Protein AF-A0A357WXZ3-F1 (afdb_monomer_lite)

Structure (mmCIF, N/CA/C/O backbone):
data_AF-A0A357WXZ3-F1
#
_entry.id   AF-A0A357WXZ3-F1
#
loop_
_atom_site.group_PDB
_atom_site.id
_atom_site.type_symbol
_atom_site.label_atom_id
_atom_site.label_alt_id
_atom_site.label_comp_id
_atom_site.label_asym_id
_atom_site.label_entity_id
_atom_site.label_seq_id
_atom_site.pdbx_PDB_ins_code
_atom_site.Cartn_x
_atom_site.Cartn_y
_atom_site.Cartn_z
_atom_site.occupancy
_atom_site.B_iso_or_equiv
_atom_site.auth_seq_id
_atom_site.auth_comp_id
_atom_site.auth_asym_id
_atom_site.auth_atom_id
_atom_site.pdbx_PDB_model_num
ATOM 1 N N . MET A 1 1 ? 1.807 47.880 22.159 1.00 29.92 1 MET A N 1
ATOM 2 C CA . MET A 1 1 ? 3.071 48.639 22.245 1.00 29.92 1 MET A CA 1
ATOM 3 C C . MET A 1 1 ? 4.130 47.721 22.814 1.00 29.92 1 MET A C 1
ATOM 5 O O . MET A 1 1 ? 3.828 46.971 23.731 1.00 29.92 1 MET A O 1
ATOM 9 N N . ALA A 1 2 ? 5.291 47.730 22.170 1.00 30.66 2 ALA A N 1
ATOM 10 C CA . ALA A 1 2 ? 6.435 46.867 22.409 1.00 30.66 2 ALA A CA 1
ATOM 11 C C . ALA A 1 2 ? 7.022 46.999 23.819 1.00 30.66 2 ALA A C 1
ATOM 13 O O . ALA A 1 2 ? 7.012 48.089 24.384 1.00 30.66 2 ALA A O 1
ATOM 14 N N . THR A 1 3 ? 7.663 45.928 24.279 1.00 26.66 3 THR A N 1
ATOM 15 C CA . THR A 1 3 ? 8.977 46.036 24.920 1.00 26.66 3 THR A CA 1
ATOM 16 C C . THR A 1 3 ? 9.842 44.868 24.462 1.00 26.66 3 THR A C 1
ATOM 18 O O . THR A 1 3 ? 9.802 43.771 25.013 1.00 26.66 3 THR A O 1
ATOM 21 N N . ASP A 1 4 ? 10.616 45.148 23.413 1.00 27.17 4 ASP A N 1
ATOM 22 C CA . ASP A 1 4 ? 11.853 44.461 23.070 1.00 27.17 4 ASP A CA 1
ATOM 23 C C . ASP A 1 4 ? 12.721 44.283 24.320 1.00 27.17 4 ASP A C 1
ATOM 25 O O . ASP A 1 4 ? 13.040 45.251 25.015 1.00 27.17 4 ASP A O 1
ATOM 29 N N . HIS A 1 5 ? 13.168 43.059 24.586 1.00 26.38 5 HIS A N 1
ATOM 30 C CA . HIS A 1 5 ? 14.386 42.826 25.361 1.00 26.38 5 HIS A CA 1
ATOM 31 C C . HIS A 1 5 ? 15.476 42.373 24.404 1.00 26.38 5 HIS A C 1
ATOM 33 O O . HIS A 1 5 ? 15.859 41.213 24.301 1.00 26.38 5 HIS A O 1
ATOM 39 N N . ASN A 1 6 ? 15.932 43.383 23.671 1.00 24.44 6 ASN A N 1
ATOM 40 C CA . ASN A 1 6 ? 17.139 43.409 22.879 1.00 24.44 6 ASN A CA 1
ATOM 41 C C . ASN A 1 6 ? 18.335 43.345 23.847 1.00 24.44 6 ASN A C 1
ATOM 43 O O . ASN A 1 6 ? 18.687 44.346 24.473 1.00 24.44 6 ASN A O 1
ATOM 47 N N . ILE A 1 7 ? 18.943 42.169 24.017 1.00 28.19 7 ILE A N 1
ATOM 48 C CA . ILE A 1 7 ? 20.257 42.069 24.660 1.00 28.19 7 ILE A CA 1
ATOM 49 C C . ILE A 1 7 ? 21.298 42.339 23.576 1.00 28.19 7 ILE A C 1
ATOM 51 O O . ILE A 1 7 ? 21.753 41.443 22.870 1.00 28.19 7 ILE A O 1
ATOM 55 N N . LYS A 1 8 ? 21.664 43.619 23.460 1.00 25.38 8 LYS A N 1
ATOM 56 C CA . LYS A 1 8 ? 22.905 44.065 22.826 1.00 25.38 8 LYS A CA 1
ATOM 57 C C . LYS A 1 8 ? 24.091 43.408 23.536 1.00 25.38 8 LYS A C 1
ATOM 59 O O . LYS A 1 8 ? 24.424 43.789 24.656 1.00 25.38 8 LYS A O 1
ATOM 64 N N . LEU A 1 9 ? 24.774 42.495 22.857 1.00 26.39 9 LEU A N 1
ATOM 65 C CA . LEU A 1 9 ? 26.186 42.216 23.107 1.00 26.39 9 LEU A CA 1
ATOM 66 C C . LEU A 1 9 ? 26.992 43.028 22.091 1.00 26.39 9 LEU A C 1
ATOM 68 O O . LEU A 1 9 ? 26.986 42.751 20.896 1.00 26.39 9 LEU A O 1
ATOM 72 N N . HIS A 1 10 ? 27.617 44.099 22.576 1.00 26.47 10 HIS A N 1
ATOM 73 C CA . HIS A 1 10 ? 28.513 44.937 21.790 1.00 26.47 10 HIS A CA 1
ATOM 74 C C . HIS A 1 10 ? 29.856 44.218 21.559 1.00 26.47 10 HIS A C 1
ATOM 76 O O . HIS A 1 10 ? 30.588 43.938 22.503 1.00 26.47 10 HIS A O 1
ATOM 82 N N . SER A 1 11 ? 30.148 43.983 20.276 1.00 29.56 11 SER A N 1
ATOM 83 C CA . SER A 1 11 ? 31.450 44.103 19.597 1.00 29.56 11 SER A CA 1
ATOM 84 C C . SER A 1 11 ? 32.670 43.358 20.162 1.00 29.56 11 SER A C 1
ATOM 86 O O . SER A 1 11 ? 33.538 43.944 20.805 1.00 29.56 11 SER A O 1
ATOM 88 N N . ALA A 1 12 ? 32.813 42.104 19.754 1.00 29.00 12 ALA A N 1
ATOM 89 C CA . ALA A 1 12 ? 33.758 41.729 18.698 1.00 29.00 12 ALA A CA 1
ATOM 90 C C . ALA A 1 12 ? 33.045 40.644 17.877 1.00 29.00 12 ALA A C 1
ATOM 92 O O . ALA A 1 12 ? 32.334 39.848 18.484 1.00 29.00 12 ALA A O 1
ATOM 93 N N . ASP A 1 13 ? 33.142 40.652 16.546 1.00 41.59 13 ASP A N 1
ATOM 94 C CA . ASP A 1 13 ? 32.438 39.709 15.660 1.00 41.59 13 ASP A CA 1
ATOM 95 C C . ASP A 1 13 ? 32.879 38.258 15.917 1.00 41.59 13 ASP A C 1
ATOM 97 O O . ASP A 1 13 ? 33.702 37.680 15.211 1.00 41.59 13 ASP A O 1
ATOM 101 N N . ILE A 1 14 ? 32.333 37.659 16.970 1.00 48.31 14 ILE A N 1
ATOM 102 C CA . ILE A 1 14 ? 32.424 36.237 17.247 1.00 48.31 14 ILE A CA 1
ATOM 103 C C . ILE A 1 14 ? 31.300 35.624 16.431 1.00 48.31 14 ILE A C 1
ATOM 105 O O . ILE A 1 14 ? 30.126 35.753 16.779 1.00 48.31 14 ILE A O 1
ATOM 109 N N . SER A 1 15 ? 31.654 34.968 15.328 1.00 57.59 15 SER A N 1
ATOM 110 C CA . SER A 1 15 ? 30.699 34.149 14.585 1.00 57.59 15 SER A CA 1
ATOM 111 C C . SER A 1 15 ? 29.955 33.233 15.563 1.00 57.59 15 SER A C 1
ATOM 113 O O . SER A 1 15 ? 30.591 32.561 16.379 1.00 57.59 15 SER A O 1
ATOM 115 N N . THR A 1 16 ? 28.625 33.154 15.468 1.00 62.19 16 THR A N 1
ATOM 116 C CA . THR A 1 16 ? 27.791 32.234 16.264 1.00 62.19 16 THR A CA 1
ATOM 117 C C . THR A 1 16 ? 28.341 30.800 16.230 1.00 62.19 16 THR A C 1
ATOM 119 O O . THR A 1 16 ? 28.278 30.081 17.226 1.00 62.19 16 THR A O 1
ATOM 122 N N . SER A 1 17 ? 28.986 30.404 15.123 1.00 63.06 17 SER A N 1
ATOM 123 C CA . SER A 1 17 ? 29.676 29.113 14.993 1.00 63.06 17 SER A CA 1
ATOM 124 C C . SER A 1 17 ? 30.890 28.952 15.920 1.00 63.06 17 SER A C 1
ATOM 126 O O . SER A 1 17 ? 31.123 27.861 16.439 1.00 63.06 17 SER A O 1
ATOM 128 N N . CYS A 1 18 ? 31.648 30.022 16.165 1.00 65.38 18 CYS A N 1
ATOM 129 C CA . CYS A 1 18 ? 32.809 30.026 17.053 1.00 65.38 18 CYS A CA 1
ATOM 130 C C . CYS A 1 18 ? 32.374 29.850 18.515 1.00 65.38 18 CYS A C 1
ATOM 132 O O . CYS A 1 18 ? 32.944 29.029 19.234 1.00 65.38 18 CYS A O 1
ATOM 134 N N . LEU A 1 19 ? 31.292 30.524 18.924 1.00 71.81 19 LEU A N 1
ATOM 135 C CA . LEU A 1 19 ? 30.709 30.363 20.258 1.00 71.81 19 LEU A CA 1
ATOM 136 C C . LEU A 1 19 ? 30.155 28.944 20.476 1.00 71.81 19 LEU A C 1
ATOM 138 O O . LEU A 1 19 ? 30.478 28.319 21.484 1.00 71.81 19 LEU A O 1
ATOM 142 N N . ILE A 1 20 ? 29.387 28.408 19.519 1.00 78.75 20 ILE A N 1
ATOM 143 C CA . ILE A 1 20 ? 28.861 27.029 19.568 1.00 78.75 20 ILE A CA 1
ATOM 144 C C . ILE A 1 20 ? 29.997 26.019 19.767 1.00 78.75 20 ILE A C 1
ATOM 146 O O . ILE A 1 20 ? 29.919 25.146 20.637 1.00 78.75 20 ILE A O 1
ATOM 150 N N . ASN A 1 21 ? 31.069 26.156 18.983 1.00 76.94 21 ASN A N 1
ATOM 151 C CA . ASN A 1 21 ? 32.224 25.269 19.070 1.00 76.94 21 ASN A CA 1
ATOM 152 C C . ASN A 1 21 ? 32.945 25.409 20.413 1.00 76.94 21 ASN A C 1
ATOM 154 O O . ASN A 1 21 ? 33.238 24.393 21.044 1.00 76.94 21 ASN A O 1
ATOM 158 N N . ALA A 1 22 ? 33.170 26.635 20.888 1.00 80.00 22 ALA A N 1
ATOM 159 C CA . ALA A 1 22 ? 33.841 26.891 22.158 1.00 80.00 22 ALA A CA 1
ATOM 160 C C . ALA A 1 22 ? 33.081 26.275 23.346 1.00 80.00 22 ALA A C 1
ATOM 162 O O . ALA A 1 22 ? 33.666 25.543 24.143 1.00 80.00 22 ALA A O 1
ATOM 163 N N . VAL A 1 23 ? 31.763 26.484 23.439 1.00 82.94 23 VAL A N 1
ATOM 164 C CA . VAL A 1 23 ? 30.936 25.939 24.532 1.00 82.94 23 VAL A CA 1
ATOM 165 C C . VAL A 1 23 ? 30.915 24.407 24.497 1.00 82.94 23 VAL A C 1
ATOM 167 O O . VAL A 1 23 ? 31.075 23.758 25.536 1.00 82.94 23 VAL A O 1
ATOM 170 N N . ARG A 1 24 ? 30.766 23.814 23.305 1.00 89.19 24 ARG A N 1
ATOM 171 C CA . ARG A 1 24 ? 30.747 22.357 23.115 1.00 89.19 24 ARG A CA 1
ATOM 172 C C . ARG A 1 24 ? 32.088 21.713 23.478 1.00 89.19 24 ARG A C 1
ATOM 174 O O . ARG A 1 24 ? 32.107 20.686 24.160 1.00 89.19 24 ARG A O 1
ATOM 181 N N . VAL A 1 25 ? 33.203 22.324 23.071 1.00 85.50 25 VAL A N 1
ATOM 182 C CA . VAL A 1 25 ? 34.562 21.871 23.414 1.00 85.50 25 VAL A CA 1
ATOM 183 C C . VAL A 1 25 ? 34.813 22.007 24.915 1.00 85.50 25 VAL A C 1
ATOM 185 O O . VAL A 1 25 ? 35.215 21.030 25.547 1.00 85.50 25 VAL A O 1
ATOM 188 N N . SER A 1 26 ? 34.502 23.159 25.517 1.00 85.31 26 SER A N 1
ATOM 189 C CA . SER A 1 26 ? 34.642 23.371 26.963 1.00 85.31 26 SER A CA 1
ATOM 190 C C . SER A 1 26 ? 33.842 22.349 27.775 1.00 85.31 26 SER A C 1
ATOM 192 O O . SER A 1 26 ? 34.350 21.817 28.765 1.00 85.31 26 SER A O 1
ATOM 194 N N . PHE A 1 27 ? 32.620 22.014 27.348 1.00 90.25 27 PHE A N 1
ATOM 195 C CA . PHE A 1 27 ? 31.823 20.982 28.009 1.00 90.25 27 PHE A CA 1
ATOM 196 C C . PHE A 1 27 ? 32.425 19.581 27.849 1.00 90.25 27 PHE A C 1
ATOM 198 O O . PHE A 1 27 ? 32.496 18.830 28.823 1.00 90.25 27 PHE A O 1
ATOM 205 N N . GLY A 1 28 ? 32.908 19.231 26.653 1.00 85.38 28 GLY A N 1
ATOM 206 C CA . GLY A 1 28 ? 33.585 17.956 26.399 1.00 85.38 28 GLY A CA 1
ATOM 207 C C . GLY A 1 28 ? 34.847 17.771 27.247 1.00 85.38 28 GLY A C 1
ATOM 208 O O . GLY A 1 28 ? 35.062 16.699 27.824 1.00 85.38 28 GLY A O 1
ATOM 209 N N . THR A 1 29 ? 35.646 18.827 27.398 1.00 86.00 29 THR A N 1
ATOM 210 C CA . THR A 1 29 ? 36.825 18.841 28.275 1.00 86.00 29 THR A CA 1
ATOM 211 C C . THR A 1 29 ? 36.424 18.668 29.739 1.00 86.00 29 THR A C 1
ATOM 213 O O . THR A 1 29 ? 36.983 17.822 30.437 1.00 86.00 29 THR A O 1
ATOM 216 N N . TRP A 1 30 ? 35.396 19.390 30.196 1.00 88.50 30 TRP A N 1
ATOM 217 C CA . TRP A 1 30 ? 34.882 19.280 31.565 1.00 88.50 30 TRP A CA 1
ATOM 218 C C . TRP A 1 30 ? 34.318 17.886 31.890 1.00 88.50 30 TRP A C 1
ATOM 220 O O . TRP A 1 30 ? 34.528 17.359 32.986 1.00 88.50 30 TRP A O 1
ATOM 230 N N . LEU A 1 31 ? 33.638 17.248 30.932 1.00 87.00 31 LEU A N 1
ATOM 231 C CA . LEU A 1 31 ? 33.144 15.875 31.065 1.00 87.00 31 LEU A CA 1
ATOM 232 C C . LEU A 1 31 ? 34.281 14.856 31.143 1.00 87.00 31 LEU A C 1
ATOM 234 O O . LEU A 1 31 ? 34.211 13.928 31.948 1.00 87.00 31 LEU A O 1
ATOM 238 N N . SER A 1 32 ? 35.330 15.043 30.342 1.00 82.12 32 SER A N 1
ATOM 239 C CA . SER A 1 32 ? 36.476 14.128 30.278 1.00 82.12 32 SER A CA 1
ATOM 240 C C . SER A 1 32 ? 37.279 14.072 31.582 1.00 82.12 32 SER A C 1
ATOM 242 O O . SER A 1 32 ? 37.958 13.082 31.828 1.00 82.12 32 SER A O 1
ATOM 244 N N . GLY A 1 33 ? 37.159 15.084 32.450 1.00 74.44 33 GLY A N 1
ATOM 245 C CA . GLY A 1 33 ? 37.711 15.047 33.808 1.00 74.44 33 GLY A CA 1
ATOM 246 C C . GLY A 1 33 ? 36.961 14.121 34.777 1.00 74.44 33 GLY A C 1
ATOM 247 O O . GLY A 1 33 ? 37.488 13.805 35.836 1.00 74.44 33 GLY A O 1
ATOM 248 N N . ASN A 1 34 ? 35.744 13.678 34.434 1.00 65.81 34 ASN A N 1
ATOM 249 C CA . ASN A 1 34 ? 34.858 12.919 35.329 1.00 65.81 34 ASN A CA 1
ATOM 250 C C . ASN A 1 34 ? 34.310 11.613 34.723 1.00 65.81 34 ASN A C 1
ATOM 252 O O . ASN A 1 34 ? 33.681 10.829 35.435 1.00 65.81 34 ASN A O 1
ATOM 256 N N . LYS A 1 35 ? 34.472 11.393 33.413 1.00 78.12 35 LYS A N 1
ATOM 257 C CA . LYS A 1 35 ? 33.862 10.287 32.660 1.00 78.12 35 LYS A CA 1
ATOM 258 C C . LYS A 1 35 ? 34.817 9.723 31.613 1.00 78.12 35 LYS A C 1
ATOM 260 O O . LYS A 1 35 ? 35.736 10.399 31.158 1.00 78.12 35 LYS A O 1
ATOM 265 N N . SER A 1 36 ? 34.574 8.479 31.200 1.00 78.44 36 SER A N 1
ATOM 266 C CA . SER A 1 36 ? 35.329 7.852 30.112 1.00 78.44 36 SER A CA 1
ATOM 267 C C . SER A 1 36 ? 35.128 8.602 28.787 1.00 78.44 36 SER A C 1
ATOM 269 O O . SER A 1 36 ? 34.068 9.181 28.542 1.00 78.44 36 SER A O 1
ATOM 271 N N . LYS A 1 37 ? 36.117 8.538 27.882 1.00 72.06 37 LYS A N 1
ATOM 272 C CA . LYS A 1 37 ? 36.022 9.145 26.537 1.00 72.06 37 LYS A CA 1
ATOM 273 C C . LYS A 1 37 ? 34.763 8.700 25.779 1.00 72.06 37 LYS A C 1
ATOM 275 O O . LYS A 1 37 ? 34.156 9.500 25.070 1.00 72.06 37 LYS A O 1
ATOM 280 N N . HIS A 1 38 ? 34.357 7.441 25.956 1.00 71.56 38 HIS A N 1
ATOM 281 C CA . HIS A 1 38 ? 33.156 6.900 25.328 1.00 71.56 38 HIS A CA 1
ATOM 282 C C . HIS A 1 38 ? 31.876 7.537 25.888 1.00 71.56 38 HIS A C 1
ATOM 284 O O . HIS A 1 38 ? 31.010 7.947 25.115 1.00 71.56 38 HIS A O 1
ATOM 290 N N . GLU A 1 39 ? 31.770 7.685 27.210 1.00 72.94 39 GLU A N 1
ATOM 291 C CA . GLU A 1 39 ? 30.629 8.356 27.839 1.00 72.94 39 GLU A CA 1
ATOM 292 C C . GLU A 1 39 ? 30.548 9.839 27.473 1.00 72.94 39 GLU A C 1
ATOM 294 O O . GLU A 1 39 ? 29.452 10.339 27.224 1.00 72.94 39 GLU A O 1
ATOM 299 N N . THR A 1 40 ? 31.686 10.534 27.393 1.00 80.88 40 THR A N 1
ATOM 300 C CA . THR A 1 40 ? 31.736 11.934 26.952 1.00 80.88 40 THR A CA 1
ATOM 301 C C . THR A 1 40 ? 31.163 12.088 25.544 1.00 80.88 40 THR A C 1
ATOM 303 O O . THR A 1 40 ? 30.301 12.938 25.324 1.00 80.88 40 THR A O 1
ATOM 306 N N . ALA A 1 41 ? 31.568 11.230 24.601 1.00 80.75 41 ALA A N 1
ATOM 307 C CA . ALA A 1 41 ? 31.062 11.266 23.229 1.00 80.75 41 ALA A CA 1
ATOM 308 C C . ALA A 1 41 ? 29.548 10.993 23.148 1.00 80.75 41 ALA A C 1
ATOM 310 O O . ALA A 1 41 ? 28.838 11.673 22.405 1.00 80.75 41 ALA A O 1
ATOM 311 N N . LEU A 1 42 ? 29.039 10.045 23.945 1.00 84.00 42 LEU A N 1
ATOM 312 C CA . LEU A 1 42 ? 27.605 9.740 24.004 1.00 84.00 42 LEU A CA 1
ATOM 313 C C . LEU A 1 42 ? 26.781 10.914 24.550 1.00 84.00 42 LEU A C 1
ATOM 315 O O . LEU A 1 42 ? 25.710 11.203 24.021 1.00 84.00 42 LEU A O 1
ATOM 319 N N . ILE A 1 43 ? 27.276 11.605 25.581 1.00 86.75 43 ILE A N 1
ATOM 320 C CA . ILE A 1 43 ? 26.592 12.762 26.177 1.00 86.75 43 ILE A CA 1
ATOM 321 C C . ILE A 1 43 ? 26.582 13.951 25.207 1.00 86.75 43 ILE A C 1
ATOM 323 O O . ILE A 1 43 ? 25.547 14.598 25.057 1.00 86.75 43 ILE A O 1
ATOM 327 N N . LEU A 1 44 ? 27.696 14.217 24.513 1.00 87.38 44 LEU A N 1
ATOM 328 C CA . LEU A 1 44 ? 27.769 15.275 23.499 1.00 87.38 44 LEU A CA 1
ATOM 329 C C . LEU A 1 44 ? 26.792 15.011 22.345 1.00 87.38 44 LEU A C 1
ATOM 331 O O . LEU A 1 44 ? 25.979 15.872 22.028 1.00 87.38 44 LEU A O 1
ATOM 335 N N . SER A 1 45 ? 26.794 13.793 21.794 1.00 86.12 45 SER A N 1
ATOM 336 C CA . SER A 1 45 ? 25.891 13.402 20.701 1.00 86.12 45 SER A CA 1
ATOM 337 C C . SER A 1 45 ? 24.409 13.441 21.102 1.00 86.12 45 SER A C 1
ATOM 339 O O . SER A 1 45 ? 23.554 13.829 20.303 1.00 86.12 45 SER A O 1
ATOM 341 N N . SER A 1 46 ? 24.095 13.081 22.350 1.00 88.50 46 SER A N 1
ATOM 342 C CA . SER A 1 46 ? 22.746 13.174 22.921 1.00 88.50 46 SER A CA 1
ATOM 343 C C . SER A 1 46 ? 22.239 14.621 22.954 1.00 88.50 46 SER A C 1
ATOM 345 O O . SER A 1 46 ? 21.105 14.888 22.553 1.00 88.50 46 SER A O 1
ATOM 347 N N . LEU A 1 47 ? 23.090 15.569 23.363 1.00 90.75 47 LEU A N 1
ATOM 348 C CA . LEU A 1 47 ? 22.757 16.997 23.388 1.00 90.75 47 LEU A CA 1
ATOM 349 C C . LEU A 1 47 ? 22.713 17.619 21.987 1.00 90.75 47 LEU A C 1
ATOM 351 O O . LEU A 1 47 ? 21.810 18.412 21.733 1.00 90.75 47 LEU A O 1
ATOM 355 N N . ASP A 1 48 ? 23.607 17.219 21.075 1.00 90.44 48 ASP A N 1
ATOM 356 C CA . ASP A 1 48 ? 23.568 17.618 19.657 1.00 90.44 48 ASP A CA 1
ATOM 357 C C . ASP A 1 48 ? 22.211 17.233 19.038 1.00 90.44 48 ASP A C 1
ATOM 359 O O . ASP A 1 48 ? 21.489 18.078 18.505 1.00 90.44 48 ASP A O 1
ATOM 363 N N . SER A 1 49 ? 21.815 15.968 19.219 1.00 85.44 49 SER A N 1
ATOM 364 C CA . SER A 1 49 ? 20.548 15.433 18.707 1.00 85.44 49 SER A CA 1
ATOM 365 C C . SER A 1 49 ? 19.337 16.144 19.318 1.00 85.44 49 SER A C 1
ATOM 367 O O . SER A 1 49 ? 18.373 16.456 18.621 1.00 85.44 49 SER A O 1
ATOM 369 N N . ALA A 1 50 ? 19.370 16.416 20.625 1.00 86.94 50 ALA A N 1
ATOM 370 C CA . ALA A 1 50 ? 18.292 17.129 21.303 1.00 86.94 50 ALA A CA 1
ATOM 371 C C . ALA A 1 50 ? 18.164 18.578 20.814 1.00 86.94 50 ALA A C 1
ATOM 373 O O . ALA A 1 50 ? 17.048 19.031 20.559 1.00 86.94 50 ALA A O 1
ATOM 374 N N . SER A 1 51 ? 19.292 19.276 20.640 1.00 89.94 51 SER A N 1
ATOM 375 C CA . SER A 1 51 ? 19.342 20.646 20.122 1.00 89.94 51 SER A CA 1
ATOM 376 C C . SER A 1 51 ? 18.713 20.729 18.728 1.00 89.94 51 SER A C 1
ATOM 378 O O . SER A 1 51 ? 17.789 21.513 18.506 1.00 89.94 51 SER A O 1
ATOM 380 N N . GLU A 1 52 ? 19.119 19.842 17.815 1.00 88.25 52 GLU A N 1
ATOM 381 C CA . GLU A 1 52 ? 18.603 19.800 16.442 1.00 88.25 52 GLU A CA 1
ATOM 382 C C . GLU A 1 52 ? 17.096 19.499 16.396 1.00 88.25 52 GLU A C 1
ATOM 384 O O . GLU A 1 52 ? 16.331 20.190 15.716 1.00 88.25 52 GLU A O 1
ATOM 389 N N . GLN A 1 53 ? 16.634 18.499 17.156 1.00 83.56 53 GLN A N 1
ATOM 390 C CA . GLN A 1 53 ? 15.216 18.127 17.174 1.00 83.56 53 GLN A CA 1
ATOM 391 C C . GLN A 1 53 ? 14.331 19.223 17.773 1.00 83.56 53 GLN A C 1
ATOM 393 O O . GLN A 1 53 ? 13.208 19.429 17.303 1.00 83.56 53 GLN A O 1
ATOM 398 N N . MET A 1 54 ? 14.809 19.933 18.797 1.00 85.12 54 MET A N 1
ATOM 399 C CA . MET A 1 54 ? 14.065 21.036 19.403 1.00 85.12 54 MET A CA 1
ATOM 400 C C . MET A 1 54 ? 14.016 22.268 18.497 1.00 85.12 54 MET A C 1
ATOM 402 O O . MET A 1 54 ? 12.949 22.876 18.394 1.00 85.12 54 MET A O 1
ATOM 406 N N . LEU A 1 55 ? 15.111 22.593 17.800 1.00 84.56 55 LEU A N 1
ATOM 407 C CA . LEU A 1 55 ? 15.166 23.681 16.816 1.00 84.56 55 LEU A CA 1
ATOM 408 C C . LEU A 1 55 ? 14.241 23.415 15.626 1.00 84.56 55 LEU A C 1
ATOM 410 O O . LEU A 1 55 ? 13.384 24.237 15.302 1.00 84.56 55 LEU A O 1
ATOM 414 N N . LYS A 1 56 ? 14.328 22.219 15.026 1.00 83.06 56 LYS A N 1
ATOM 415 C CA . LYS A 1 56 ? 13.483 21.813 13.887 1.00 83.06 56 LYS A CA 1
ATOM 416 C C . LYS A 1 56 ? 11.989 21.942 14.189 1.00 83.06 56 LYS A C 1
ATOM 418 O O . LYS A 1 56 ? 11.185 22.209 13.299 1.00 83.06 56 LYS A O 1
ATOM 423 N N . ARG A 1 57 ? 11.612 21.735 15.451 1.00 79.56 57 ARG A N 1
ATOM 424 C CA . ARG A 1 57 ? 10.222 21.749 15.924 1.00 79.56 57 ARG A CA 1
ATOM 425 C C . ARG A 1 57 ? 9.831 23.065 16.596 1.00 79.56 57 ARG A C 1
ATOM 427 O O . ARG A 1 57 ? 8.739 23.135 17.154 1.00 79.56 57 ARG A O 1
ATOM 434 N N . LYS A 1 58 ? 10.698 24.085 16.547 1.00 83.31 58 LYS A N 1
ATOM 435 C CA . LYS A 1 58 ? 10.478 25.415 17.140 1.00 83.31 58 LYS A CA 1
ATOM 436 C C . LYS A 1 58 ? 10.126 25.355 18.635 1.00 83.31 58 LYS A C 1
ATOM 438 O O . LYS A 1 58 ? 9.298 26.113 19.134 1.00 83.31 58 LYS A O 1
ATOM 443 N N . ILE A 1 59 ? 10.718 24.399 19.355 1.00 80.88 59 ILE A N 1
ATOM 444 C CA . ILE A 1 59 ? 10.593 24.279 20.817 1.00 80.88 59 ILE A CA 1
ATOM 445 C C . ILE A 1 59 ? 11.558 25.258 21.493 1.00 80.88 59 ILE A C 1
ATOM 447 O O . ILE A 1 59 ? 11.220 25.844 22.524 1.00 80.88 59 ILE A O 1
ATOM 451 N N . ILE A 1 60 ? 12.729 25.452 20.893 1.00 84.06 60 ILE A N 1
ATOM 452 C CA . ILE A 1 60 ? 13.748 26.434 21.270 1.00 84.06 60 ILE A CA 1
ATOM 453 C C . ILE A 1 60 ? 14.118 27.255 20.035 1.00 84.06 60 ILE A C 1
ATOM 455 O O . ILE A 1 60 ? 13.929 26.781 18.914 1.00 84.06 60 ILE A O 1
ATOM 459 N N . ASP A 1 61 ? 14.656 28.451 20.259 1.00 81.06 61 ASP A N 1
ATOM 460 C CA . ASP A 1 61 ? 14.955 29.417 19.194 1.00 81.06 61 ASP A CA 1
ATOM 461 C C . ASP A 1 61 ? 16.459 29.524 18.879 1.00 81.06 61 ASP A C 1
ATOM 463 O O . ASP A 1 61 ? 16.839 30.133 17.884 1.00 81.06 61 ASP A O 1
ATOM 467 N N . CYS A 1 62 ? 17.317 28.907 19.697 1.00 82.25 62 CYS A N 1
ATOM 468 C CA . CYS A 1 62 ? 18.769 28.857 19.514 1.00 82.25 62 CYS A CA 1
ATOM 469 C C . CYS A 1 62 ? 19.332 27.486 19.910 1.00 82.25 62 CYS A C 1
ATOM 471 O O . CYS A 1 62 ? 18.662 26.701 20.593 1.00 82.25 62 CYS A O 1
ATOM 473 N N . SER A 1 63 ? 20.550 27.169 19.462 1.00 88.62 63 SER A N 1
ATOM 474 C CA . SER A 1 63 ? 21.199 25.907 19.820 1.00 88.62 63 SER A CA 1
ATOM 475 C C . SER A 1 63 ? 21.467 25.835 21.321 1.00 88.62 63 SER A C 1
ATOM 477 O O . SER A 1 63 ? 21.858 26.819 21.947 1.00 88.62 63 SER A O 1
ATOM 479 N N . LEU A 1 64 ? 21.360 24.639 21.908 1.00 89.88 64 LEU A N 1
ATOM 480 C CA . LEU A 1 64 ? 21.736 24.414 23.309 1.00 89.88 64 LEU A CA 1
ATOM 481 C C . LEU A 1 64 ? 23.190 24.828 23.600 1.00 89.88 64 LEU A C 1
ATOM 483 O O . LEU A 1 64 ? 23.494 25.228 24.722 1.00 89.88 64 LEU A O 1
ATOM 487 N N . TRP A 1 65 ? 24.068 24.768 22.594 1.00 92.06 65 TRP A N 1
ATOM 488 C CA . TRP A 1 65 ? 25.473 25.174 22.694 1.00 92.06 65 TRP A CA 1
ATOM 489 C C . TRP A 1 65 ? 25.690 26.688 22.677 1.00 92.06 65 TRP A C 1
ATOM 491 O O . TRP A 1 65 ? 26.785 27.139 22.976 1.00 92.06 65 TRP A O 1
ATOM 501 N N . GLU A 1 66 ? 24.671 27.484 22.367 1.00 86.25 66 GLU A N 1
ATOM 502 C CA . GLU A 1 66 ? 24.736 28.946 22.493 1.00 86.25 66 GLU A CA 1
ATOM 503 C C . GLU A 1 66 ? 24.415 29.400 23.927 1.00 86.25 66 GLU A C 1
ATOM 505 O O . GLU A 1 66 ? 24.648 30.551 24.299 1.00 86.25 66 GLU A O 1
ATOM 510 N N . ILE A 1 67 ? 23.900 28.495 24.768 1.00 84.69 67 ILE A N 1
ATOM 511 C CA . ILE A 1 67 ? 23.442 28.816 26.117 1.00 84.69 67 ILE A CA 1
ATOM 512 C C . ILE A 1 67 ? 24.591 28.661 27.113 1.00 84.69 67 ILE A C 1
ATOM 514 O O . ILE A 1 67 ? 24.941 27.560 27.534 1.00 84.69 67 ILE A O 1
ATOM 518 N N . THR A 1 68 ? 25.134 29.790 27.560 1.00 85.44 68 THR A N 1
ATOM 519 C CA . THR A 1 68 ? 26.174 29.847 28.603 1.00 85.44 68 THR A CA 1
ATOM 520 C C . THR A 1 68 ? 25.615 30.179 29.989 1.00 85.44 68 THR A C 1
ATOM 522 O O . THR A 1 68 ? 26.256 29.908 31.005 1.00 85.44 68 THR A O 1
ATOM 525 N N . ASN A 1 69 ? 24.397 30.730 30.059 1.00 83.75 69 ASN A N 1
ATOM 526 C CA . ASN A 1 69 ? 23.745 31.091 31.314 1.00 83.75 69 ASN A CA 1
ATOM 527 C C . ASN A 1 69 ? 22.887 29.923 31.855 1.00 83.75 69 ASN A C 1
ATOM 529 O O . ASN A 1 69 ? 21.911 29.528 31.210 1.00 83.75 69 ASN A O 1
ATOM 533 N N . PRO A 1 70 ? 23.174 29.389 33.060 1.00 87.25 70 PRO A N 1
ATOM 534 C CA . PRO A 1 70 ? 22.416 28.278 33.634 1.00 87.25 70 PRO A CA 1
ATOM 535 C C . PRO A 1 70 ? 20.936 28.592 33.900 1.00 87.25 70 PRO A C 1
ATOM 537 O O . PRO A 1 70 ? 20.128 27.666 33.865 1.00 87.25 70 PRO A O 1
ATOM 540 N N . ALA A 1 71 ? 20.555 29.850 34.156 1.00 84.56 71 ALA A N 1
ATOM 541 C CA . ALA A 1 71 ? 19.148 30.221 34.345 1.00 84.56 71 ALA A CA 1
ATOM 542 C C . ALA A 1 71 ? 18.347 30.057 33.042 1.00 84.56 71 ALA A C 1
ATOM 544 O O . ALA A 1 71 ? 17.295 29.422 33.042 1.00 84.56 71 ALA A O 1
ATOM 545 N N . VAL A 1 72 ? 18.917 30.511 31.922 1.00 86.19 72 VAL A N 1
ATOM 546 C CA . VAL A 1 72 ? 18.338 30.361 30.577 1.00 86.19 72 VAL A CA 1
ATOM 547 C C . VAL A 1 72 ? 18.217 28.881 30.201 1.00 86.19 72 VAL A C 1
ATOM 549 O O . VAL A 1 72 ? 17.185 28.436 29.701 1.00 86.19 72 VAL A O 1
ATOM 552 N N . PHE A 1 73 ? 19.234 28.070 30.518 1.00 92.62 73 PHE A N 1
ATOM 553 C CA . PHE A 1 73 ? 19.168 26.631 30.251 1.00 92.62 73 PHE A CA 1
ATOM 554 C C . PHE A 1 73 ? 18.086 25.917 31.080 1.00 92.62 73 PHE A C 1
ATOM 556 O O . PHE A 1 73 ? 17.468 24.973 30.592 1.00 92.62 73 PHE A O 1
ATOM 563 N N . ILE A 1 74 ? 17.825 26.344 32.322 1.00 90.88 74 ILE A N 1
ATOM 564 C CA . ILE A 1 74 ? 16.752 25.769 33.156 1.00 90.88 74 ILE A CA 1
ATOM 565 C C . ILE A 1 74 ? 15.379 25.999 32.519 1.00 90.88 74 ILE A C 1
ATOM 567 O O . ILE A 1 74 ? 14.558 25.080 32.509 1.00 90.88 74 ILE A O 1
ATOM 571 N N . GLU A 1 75 ? 15.132 27.189 31.973 1.00 89.31 75 GLU A N 1
ATOM 572 C CA . GLU A 1 75 ? 13.883 27.494 31.268 1.00 89.31 75 GLU A CA 1
ATOM 573 C C . GLU A 1 75 ? 13.707 26.593 30.045 1.00 89.31 75 GLU A C 1
ATOM 575 O O . GLU A 1 75 ? 12.665 25.949 29.896 1.00 89.31 75 GLU A O 1
ATOM 580 N N . VAL A 1 76 ? 14.760 26.449 29.233 1.00 90.06 76 VAL A N 1
ATOM 581 C CA . VAL A 1 76 ? 14.781 25.539 28.079 1.00 90.06 76 VAL A CA 1
ATOM 582 C C . VAL A 1 76 ? 14.546 24.085 28.499 1.00 90.06 76 VAL A C 1
ATOM 584 O O . VAL A 1 76 ? 13.722 23.386 27.904 1.00 90.06 76 VAL A O 1
ATOM 587 N N . TYR A 1 77 ? 15.209 23.626 29.560 1.00 91.69 77 TYR A N 1
ATOM 588 C CA . TYR A 1 77 ? 15.069 22.265 30.073 1.00 91.69 77 TYR A CA 1
ATOM 589 C C . TYR A 1 77 ? 13.646 21.980 30.579 1.00 91.69 77 TYR A C 1
ATOM 591 O O . TYR A 1 77 ? 13.088 20.921 30.282 1.00 91.69 77 TYR A O 1
ATOM 599 N N . ASN A 1 78 ? 13.026 22.922 31.299 1.00 88.75 78 ASN A N 1
ATOM 600 C CA . ASN A 1 78 ? 11.641 22.797 31.760 1.00 88.75 78 ASN A CA 1
ATOM 601 C C . ASN A 1 78 ? 10.655 22.813 30.583 1.00 88.75 78 ASN A C 1
ATOM 603 O O . ASN A 1 78 ? 9.785 21.946 30.506 1.00 88.75 78 ASN A O 1
ATOM 607 N N . LYS A 1 79 ? 10.844 23.722 29.616 1.00 87.25 79 LYS A N 1
ATOM 608 C CA . LYS A 1 79 ? 10.032 23.789 28.392 1.00 87.25 79 LYS A CA 1
ATOM 609 C C . LYS A 1 79 ? 10.081 22.466 27.625 1.00 87.25 79 LYS A C 1
ATOM 611 O O . LYS A 1 79 ? 9.043 21.959 27.212 1.00 87.25 79 LYS A O 1
ATOM 616 N N . ALA A 1 80 ? 11.261 21.858 27.498 1.00 86.81 80 ALA A N 1
ATOM 617 C CA . ALA A 1 80 ? 11.432 20.544 26.884 1.00 86.81 80 ALA A CA 1
ATOM 618 C C . ALA A 1 80 ? 10.795 19.400 27.696 1.00 86.81 80 ALA A C 1
ATOM 620 O O . ALA A 1 80 ? 10.192 18.497 27.115 1.00 86.81 80 ALA A O 1
ATOM 621 N N . ARG A 1 81 ? 10.902 19.427 29.032 1.00 86.75 81 ARG A N 1
ATOM 622 C CA . ARG A 1 81 ? 10.301 18.423 29.928 1.00 86.75 81 ARG A CA 1
ATOM 623 C C . ARG A 1 81 ? 8.776 18.407 29.824 1.00 86.75 81 ARG A C 1
ATOM 625 O O . ARG A 1 81 ? 8.174 17.330 29.779 1.00 86.75 81 ARG A O 1
ATOM 632 N N . ASP A 1 82 ? 8.169 19.588 29.791 1.00 84.62 82 ASP A N 1
ATOM 633 C CA . ASP A 1 82 ? 6.718 19.764 29.874 1.00 84.62 82 ASP A CA 1
ATOM 634 C C . ASP A 1 82 ? 6.047 19.714 28.481 1.00 84.62 82 ASP A C 1
ATOM 636 O O . ASP A 1 82 ? 4.826 19.581 28.364 1.00 84.62 82 ASP A O 1
ATOM 640 N N . ASN A 1 83 ? 6.843 19.701 27.404 1.00 81.69 83 ASN A N 1
ATOM 641 C CA . ASN A 1 83 ? 6.367 19.548 26.033 1.00 81.69 83 ASN A CA 1
ATOM 642 C C . ASN A 1 83 ? 5.958 18.092 25.717 1.00 81.69 83 ASN A C 1
ATOM 644 O O . ASN A 1 83 ? 6.791 17.202 25.512 1.00 81.69 83 ASN A O 1
ATOM 648 N N . LYS A 1 84 ? 4.642 17.854 25.624 1.00 77.00 84 LYS A N 1
ATOM 649 C CA . LYS A 1 84 ? 4.066 16.535 25.301 1.00 77.00 84 LYS A CA 1
ATOM 650 C C . LYS A 1 84 ? 4.497 16.003 23.926 1.00 77.00 84 LYS A C 1
ATOM 652 O O . LYS A 1 84 ? 4.713 14.801 23.799 1.00 77.00 84 LYS A O 1
ATOM 657 N N . LEU A 1 85 ? 4.661 16.865 22.918 1.00 70.75 85 LEU A N 1
ATOM 658 C CA . LEU A 1 85 ? 5.048 16.452 21.561 1.00 70.75 85 LEU A CA 1
ATOM 659 C C . LEU A 1 85 ? 6.487 15.930 21.520 1.00 70.75 85 LEU A C 1
ATOM 661 O O . LEU A 1 85 ? 6.746 14.881 20.933 1.00 70.75 85 LEU A O 1
ATOM 665 N N . PHE A 1 86 ? 7.415 16.604 22.206 1.00 76.88 86 PHE A N 1
ATOM 666 C CA . PHE A 1 86 ? 8.804 16.153 22.314 1.00 76.88 86 PHE A CA 1
ATOM 667 C C . PHE A 1 86 ? 8.908 14.789 23.008 1.00 76.88 86 PHE A C 1
ATOM 669 O O . PHE A 1 86 ? 9.644 13.916 22.552 1.00 76.88 86 PHE A O 1
ATOM 676 N N . ARG A 1 87 ? 8.094 14.564 24.048 1.00 77.81 87 ARG A N 1
ATOM 677 C CA . ARG A 1 87 ? 8.047 13.299 24.795 1.00 77.81 87 ARG A CA 1
ATOM 678 C C . ARG A 1 87 ? 7.520 12.116 23.975 1.00 77.81 87 ARG A C 1
ATOM 680 O O . ARG A 1 87 ? 8.010 11.001 24.143 1.00 77.81 87 ARG A O 1
ATOM 687 N N . VAL A 1 88 ? 6.498 12.338 23.147 1.00 69.06 88 VAL A N 1
ATOM 688 C CA . VAL A 1 88 ? 5.791 11.265 22.423 1.00 69.06 88 VAL A CA 1
ATOM 689 C C . VAL A 1 88 ? 6.476 10.922 21.102 1.00 69.06 88 VAL A C 1
ATOM 691 O O . VAL A 1 88 ? 6.615 9.747 20.779 1.00 69.06 88 VAL A O 1
ATOM 694 N N . MET A 1 89 ? 6.933 11.928 20.355 1.00 60.56 89 MET A N 1
ATOM 695 C CA . MET A 1 89 ? 7.428 11.732 18.989 1.00 60.56 89 MET A CA 1
ATOM 696 C C . MET A 1 89 ? 8.868 11.215 18.914 1.00 60.56 89 MET A C 1
ATOM 698 O O . MET A 1 89 ? 9.238 10.610 17.915 1.00 60.56 89 MET A O 1
ATOM 702 N N . ASP A 1 90 ? 9.693 11.462 19.934 1.00 73.19 90 ASP A N 1
ATOM 703 C CA . ASP A 1 90 ? 11.060 10.934 20.000 1.00 73.19 90 ASP A CA 1
ATOM 704 C C . ASP A 1 90 ? 11.424 10.558 21.440 1.00 73.19 90 ASP A C 1
ATOM 706 O O . ASP A 1 90 ? 12.179 11.230 22.148 1.00 73.19 90 ASP A O 1
ATOM 710 N N . LYS A 1 91 ? 10.830 9.450 21.893 1.00 80.50 91 LYS A N 1
ATOM 711 C CA . LYS A 1 91 ? 10.971 8.959 23.268 1.00 80.50 91 LYS A CA 1
ATOM 712 C C . LYS A 1 91 ? 12.432 8.699 23.650 1.00 80.50 91 LYS A C 1
ATOM 714 O O . LYS A 1 91 ? 12.803 8.907 24.804 1.00 80.50 91 LYS A O 1
ATOM 719 N N . LYS A 1 92 ? 13.265 8.245 22.706 1.00 83.38 92 LYS A N 1
ATOM 720 C CA . LYS A 1 92 ? 14.679 7.931 22.959 1.00 83.38 92 LYS A CA 1
ATOM 721 C C . LYS A 1 92 ? 15.498 9.212 23.138 1.00 83.38 92 LYS A C 1
ATOM 723 O O . LYS A 1 92 ? 16.233 9.310 24.125 1.00 83.38 92 LYS A O 1
ATOM 728 N N . CYS A 1 93 ? 15.342 10.194 22.246 1.00 82.38 93 CYS A N 1
ATOM 729 C CA . CYS A 1 93 ? 15.985 11.502 22.378 1.00 82.38 93 CYS A CA 1
ATOM 730 C C . CYS A 1 93 ? 15.528 12.219 23.656 1.00 82.38 93 CYS A C 1
ATOM 732 O O . CYS A 1 93 ? 16.366 12.668 24.435 1.00 82.38 93 CYS A O 1
ATOM 734 N N . TYR A 1 94 ? 14.221 12.218 23.949 1.00 86.94 94 TYR A N 1
ATOM 735 C CA . TYR A 1 94 ? 13.663 12.796 25.175 1.00 86.94 94 TYR A CA 1
ATOM 736 C C . TYR A 1 94 ? 14.302 12.214 26.443 1.00 86.94 94 TYR A C 1
ATOM 738 O O . TYR A 1 94 ? 14.778 12.961 27.296 1.00 86.94 94 TYR A O 1
ATOM 746 N N . LEU A 1 95 ? 14.348 10.882 26.580 1.00 86.88 95 LEU A N 1
ATOM 747 C CA . LEU A 1 95 ? 14.917 10.234 27.769 1.00 86.88 95 LEU A CA 1
ATOM 748 C C . LEU A 1 95 ? 16.414 10.531 27.927 1.00 86.88 95 LEU A C 1
ATOM 750 O O . LEU A 1 95 ? 16.879 10.765 29.047 1.00 86.88 95 LEU A O 1
ATOM 754 N N . SER A 1 96 ? 17.148 10.559 26.812 1.00 86.88 96 SER A N 1
ATOM 755 C CA . SER A 1 96 ? 18.587 10.837 26.801 1.00 86.88 96 SER A CA 1
ATOM 756 C C . SER A 1 96 ? 18.857 12.297 27.174 1.00 86.88 96 SER A C 1
ATOM 758 O O . SER A 1 96 ? 19.643 12.556 28.082 1.00 86.88 96 SER A O 1
ATOM 760 N N . PHE A 1 97 ? 18.097 13.243 26.613 1.00 93.31 97 PHE A N 1
ATOM 761 C CA . PHE A 1 97 ? 18.163 14.660 26.967 1.00 93.31 97 PHE A CA 1
ATOM 762 C C . PHE A 1 97 ? 17.771 14.931 28.426 1.00 93.31 97 PHE A C 1
ATOM 764 O O . PHE A 1 97 ? 18.439 15.700 29.113 1.00 93.31 97 PHE A O 1
ATOM 771 N N . MET A 1 98 ? 16.732 14.276 28.959 1.00 93.38 98 MET A N 1
ATOM 772 C CA . MET A 1 98 ? 16.360 14.441 30.369 1.00 93.38 98 MET A CA 1
ATOM 773 C C . MET A 1 98 ? 17.508 14.039 31.303 1.00 93.38 98 MET A C 1
ATOM 775 O O . MET A 1 98 ? 17.719 14.699 32.321 1.00 93.38 98 MET A O 1
ATOM 779 N N . ARG A 1 99 ? 18.268 12.991 30.965 1.00 93.00 99 ARG A N 1
ATOM 780 C CA . ARG A 1 99 ? 19.454 12.566 31.720 1.00 93.00 99 ARG A CA 1
ATOM 781 C C . ARG A 1 99 ? 20.635 13.516 31.505 1.00 93.00 99 ARG A C 1
ATOM 783 O O . ARG A 1 99 ? 21.188 14.020 32.480 1.00 93.00 99 ARG A O 1
ATOM 790 N N . ASP A 1 100 ? 20.992 13.766 30.253 1.00 93.00 100 ASP A N 1
ATOM 791 C CA . ASP A 1 100 ? 22.243 14.419 29.854 1.00 93.00 100 ASP A CA 1
ATOM 792 C C . ASP A 1 100 ? 22.167 15.948 29.978 1.00 93.00 100 ASP A C 1
ATOM 794 O O . ASP A 1 100 ? 23.134 16.593 30.379 1.00 93.00 100 ASP A O 1
ATOM 798 N N . GLY A 1 101 ? 20.981 16.531 29.793 1.00 91.31 101 GLY A N 1
ATOM 799 C CA . GLY A 1 101 ? 20.709 17.946 30.047 1.00 91.31 101 GLY A CA 1
ATOM 800 C C . GLY A 1 101 ? 20.923 18.342 31.511 1.00 91.31 101 GLY A C 1
ATOM 801 O O . GLY A 1 101 ? 21.398 19.440 31.786 1.00 91.31 101 GLY A O 1
ATOM 802 N N . ARG A 1 102 ? 20.692 17.440 32.479 1.00 92.38 102 ARG A N 1
ATOM 803 C CA . ARG A 1 102 ? 21.053 17.706 33.889 1.00 92.38 102 ARG A CA 1
ATOM 804 C C . ARG A 1 102 ? 22.563 17.787 34.095 1.00 92.38 102 ARG A C 1
ATOM 806 O O . ARG A 1 102 ? 23.022 18.557 34.937 1.00 92.38 102 ARG A O 1
ATOM 813 N N . VAL A 1 103 ? 23.327 17.002 33.336 1.00 92.31 103 VAL A N 1
ATOM 814 C CA . VAL A 1 103 ? 24.794 17.023 33.378 1.00 92.31 103 VAL A CA 1
ATOM 815 C C . VAL A 1 103 ? 25.313 18.329 32.779 1.00 92.31 103 VAL A C 1
ATOM 817 O O . VAL A 1 103 ? 26.165 18.975 33.386 1.00 92.31 103 VAL A O 1
ATOM 820 N N . PHE A 1 104 ? 24.739 18.772 31.660 1.00 93.75 104 PHE A N 1
ATOM 821 C CA . PHE A 1 104 ? 25.062 20.069 31.064 1.00 93.75 104 PHE A CA 1
ATOM 822 C C . PHE A 1 104 ? 24.696 21.246 31.979 1.00 93.75 104 PHE A C 1
ATOM 824 O O . PHE A 1 104 ? 25.496 22.156 32.178 1.00 93.75 104 PHE A O 1
ATOM 831 N N . LEU A 1 105 ? 23.550 21.188 32.663 1.00 92.50 105 LEU A N 1
ATOM 832 C CA . LEU A 1 105 ? 23.197 22.194 33.666 1.00 92.50 105 LEU A CA 1
ATOM 833 C C . LEU A 1 105 ? 24.211 22.248 34.824 1.00 92.50 105 LEU A C 1
ATOM 835 O O . LEU A 1 105 ? 24.527 23.330 35.319 1.00 92.50 105 LEU A O 1
ATOM 839 N N . LYS A 1 106 ? 24.739 21.097 35.264 1.00 91.50 106 LYS A N 1
ATOM 840 C CA . LYS A 1 106 ? 25.791 21.041 36.293 1.00 91.50 106 LYS A CA 1
ATOM 841 C C . LYS A 1 106 ? 27.082 21.706 35.809 1.00 91.50 106 LYS A C 1
ATOM 843 O O . LYS A 1 106 ? 27.705 22.427 36.584 1.00 91.50 106 LYS A O 1
ATOM 848 N N . PHE A 1 107 ? 27.438 21.515 34.541 1.00 92.69 107 PHE A N 1
ATOM 849 C CA . PHE A 1 107 ? 28.555 22.214 33.909 1.00 92.69 107 PHE A CA 1
ATOM 850 C C . PHE A 1 107 ? 28.347 23.730 33.907 1.00 92.69 107 PHE A C 1
ATOM 852 O O . PHE A 1 107 ? 29.188 24.443 34.446 1.00 92.69 107 PHE A O 1
ATOM 859 N N . LEU A 1 108 ? 27.209 24.232 33.423 1.00 88.94 108 LEU A N 1
ATOM 860 C CA . LEU A 1 108 ? 26.940 25.677 33.397 1.00 88.94 108 LEU A CA 1
ATOM 861 C C . LEU A 1 108 ? 26.969 26.301 34.803 1.00 88.94 108 LEU A C 1
ATOM 863 O O . LEU A 1 108 ? 27.500 27.393 35.000 1.00 88.94 108 LEU A O 1
ATOM 867 N N . LYS A 1 109 ? 26.470 25.580 35.816 1.00 88.19 109 LYS A N 1
ATOM 868 C CA . LYS A 1 109 ? 26.542 26.007 37.225 1.00 88.19 109 LYS A CA 1
ATOM 869 C C . LYS A 1 109 ? 27.965 26.031 37.793 1.00 88.19 109 LYS A C 1
ATOM 871 O O . LYS A 1 109 ? 28.202 26.760 38.751 1.00 88.19 109 LYS A O 1
ATOM 876 N N . SER A 1 110 ? 28.898 25.272 37.214 1.00 84.62 110 SER A N 1
ATOM 877 C CA . SER A 1 110 ? 30.309 25.263 37.623 1.00 84.62 110 SER A CA 1
ATOM 878 C C . SER A 1 110 ? 31.114 26.465 37.115 1.00 84.62 110 SER A C 1
ATOM 880 O O . SER A 1 110 ? 32.278 26.589 37.477 1.00 84.62 110 SER A O 1
ATOM 882 N N . LYS A 1 111 ? 30.491 27.366 36.333 1.00 78.75 111 LYS A N 1
ATOM 883 C CA . LYS A 1 111 ? 31.106 28.577 35.755 1.00 78.75 111 LYS A CA 1
ATOM 884 C C . LYS A 1 111 ? 32.417 28.279 35.002 1.00 78.75 111 LYS A C 1
ATOM 886 O O . LYS A 1 111 ? 33.482 28.743 35.404 1.00 78.75 111 LYS A O 1
ATOM 891 N N . PRO A 1 112 ? 32.353 27.487 33.921 1.00 75.00 112 PRO A N 1
ATOM 892 C CA . PRO A 1 112 ? 33.530 27.086 33.164 1.00 75.00 112 PRO A CA 1
ATOM 893 C C . PRO A 1 112 ? 34.134 28.278 32.410 1.00 75.00 112 PRO A C 1
ATOM 895 O O . PRO A 1 112 ? 33.407 29.123 31.890 1.00 75.00 112 PRO A O 1
ATOM 898 N N . ALA A 1 113 ? 35.464 28.328 32.315 1.00 70.62 113 ALA A N 1
ATOM 899 C CA . ALA A 1 113 ? 36.146 29.265 31.428 1.00 70.62 113 ALA A CA 1
ATOM 900 C C . ALA A 1 113 ? 35.984 28.790 29.973 1.00 70.62 113 ALA A C 1
ATOM 902 O O . ALA A 1 113 ? 36.469 27.717 29.609 1.00 70.62 113 ALA A O 1
ATOM 903 N N . ILE A 1 114 ? 35.274 29.570 29.157 1.00 75.38 114 ILE A N 1
ATOM 904 C CA . ILE A 1 114 ? 35.028 29.281 27.737 1.00 75.38 114 ILE A CA 1
ATOM 905 C C . ILE A 1 114 ? 35.951 30.190 26.925 1.00 75.38 114 ILE A C 1
ATOM 907 O O . ILE A 1 114 ? 35.766 31.404 26.919 1.00 75.38 114 ILE A O 1
ATOM 911 N N . GLN A 1 115 ? 36.988 29.612 26.315 1.00 60.53 115 GLN A N 1
ATOM 912 C CA . GLN A 1 115 ? 37.974 30.343 25.514 1.00 60.53 115 GLN A CA 1
ATOM 913 C C . GLN A 1 115 ? 37.496 30.427 24.062 1.00 60.53 115 GLN A C 1
ATOM 915 O O . GLN A 1 115 ? 37.090 29.419 23.486 1.00 60.53 115 GLN A O 1
ATOM 920 N N . ILE A 1 116 ? 37.518 31.632 23.496 1.00 57.78 116 ILE A N 1
ATOM 921 C CA . ILE A 1 116 ? 37.107 31.920 22.119 1.00 57.78 116 ILE A CA 1
ATOM 922 C C . ILE A 1 116 ? 38.342 32.499 21.421 1.00 57.78 116 ILE A C 1
ATOM 924 O O . ILE A 1 116 ? 38.729 33.632 21.707 1.00 57.78 116 ILE A O 1
ATOM 928 N N . ASP A 1 117 ? 39.001 31.708 20.572 1.00 48.44 117 ASP A N 1
ATOM 929 C CA . ASP A 1 117 ? 40.229 32.125 19.886 1.00 48.44 117 ASP A CA 1
ATOM 930 C C . ASP A 1 117 ? 39.903 33.078 18.725 1.00 48.44 117 ASP A C 1
ATOM 932 O O . ASP A 1 117 ? 39.316 32.681 17.720 1.00 48.44 117 ASP A O 1
ATOM 936 N N . ASN A 1 118 ? 40.320 34.341 18.852 1.00 49.34 118 ASN A N 1
ATOM 937 C CA . ASN A 1 118 ? 40.242 35.353 17.798 1.00 49.34 118 ASN A CA 1
ATOM 938 C C . ASN A 1 118 ? 41.659 35.644 17.279 1.00 49.34 118 ASN A C 1
ATOM 940 O O . ASN A 1 118 ? 42.422 36.331 17.959 1.00 49.34 118 ASN A O 1
ATOM 944 N N . ALA A 1 119 ? 42.033 35.164 16.087 1.00 35.62 119 ALA A N 1
ATOM 945 C CA . ALA A 1 119 ? 43.335 35.496 15.501 1.00 35.62 119 ALA A CA 1
ATOM 946 C C . ALA A 1 119 ? 43.304 35.632 13.968 1.00 35.62 119 ALA A C 1
ATOM 948 O O . ALA A 1 119 ? 43.306 34.653 13.228 1.00 35.62 119 ALA A O 1
ATOM 949 N N . SER A 1 120 ? 43.362 36.887 13.513 1.00 36.12 120 SER A N 1
ATOM 950 C CA . SER A 1 120 ? 43.793 37.312 12.179 1.00 36.12 120 SER A CA 1
ATOM 951 C C . SER A 1 120 ? 45.306 37.594 12.201 1.00 36.12 120 SER A C 1
ATOM 953 O O . SER A 1 120 ? 45.724 38.422 13.011 1.00 36.12 120 SER A O 1
ATOM 955 N N . LYS A 1 121 ? 46.110 36.970 11.315 1.00 30.03 121 LYS A N 1
ATOM 956 C CA . LYS A 1 121 ? 47.237 37.569 10.541 1.00 30.03 121 LYS A CA 1
ATOM 957 C C . LYS A 1 121 ? 48.175 36.527 9.887 1.00 30.03 121 LYS A C 1
ATOM 959 O O . LYS A 1 121 ? 48.827 35.753 10.574 1.00 30.03 121 LYS A O 1
ATOM 964 N N . ASN A 1 122 ? 48.319 36.697 8.566 1.00 29.64 122 ASN A N 1
ATOM 965 C CA . ASN A 1 122 ? 49.498 36.522 7.697 1.00 29.64 122 ASN A CA 1
ATOM 966 C C . ASN A 1 122 ? 50.130 35.134 7.476 1.00 29.64 122 ASN A C 1
ATOM 968 O O . ASN A 1 122 ? 51.140 34.831 8.105 1.00 29.64 122 ASN A O 1
ATOM 972 N N . ILE A 1 123 ? 49.679 34.431 6.421 1.00 27.62 123 ILE A N 1
ATOM 973 C CA . ILE A 1 123 ? 50.539 33.718 5.447 1.00 27.62 123 ILE A CA 1
ATOM 974 C C . ILE A 1 123 ? 49.956 33.931 4.026 1.00 27.62 123 ILE A C 1
ATOM 976 O O . ILE A 1 123 ? 48.743 33.956 3.852 1.00 27.62 123 ILE A O 1
ATOM 980 N N . SER A 1 124 ? 50.851 34.171 3.062 1.00 25.23 124 SER A N 1
ATOM 981 C CA . SER A 1 124 ? 50.685 34.570 1.648 1.00 25.23 124 SER A CA 1
ATOM 982 C C . SER A 1 124 ? 49.817 33.655 0.751 1.00 25.23 124 SER A C 1
ATOM 984 O O . SER A 1 124 ? 49.545 32.517 1.124 1.00 25.23 124 SER A O 1
ATOM 986 N N . PRO A 1 125 ? 49.395 34.139 -0.443 1.00 36.34 125 PRO A N 1
ATOM 987 C CA . PRO A 1 125 ? 48.181 33.700 -1.122 1.00 36.34 125 PRO A CA 1
ATOM 988 C C . PRO A 1 125 ? 48.422 32.472 -2.000 1.00 36.34 125 PRO A C 1
ATOM 990 O O . PRO A 1 125 ? 48.998 32.571 -3.081 1.00 36.34 125 PRO A O 1
ATOM 993 N N . LEU A 1 126 ? 47.935 31.325 -1.545 1.00 30.39 126 LEU A N 1
ATOM 994 C CA . LEU A 1 126 ? 47.542 30.211 -2.398 1.00 30.39 126 LEU A CA 1
ATOM 995 C C . LEU A 1 126 ? 46.453 29.440 -1.636 1.00 30.39 126 LEU A C 1
ATOM 997 O O . LEU A 1 126 ? 46.649 29.093 -0.476 1.00 30.39 126 LEU A O 1
ATOM 1001 N N . ASP A 1 127 ? 45.314 29.239 -2.295 1.00 30.36 127 ASP A N 1
ATOM 1002 C CA . ASP A 1 127 ? 44.143 28.469 -1.854 1.00 30.36 127 ASP A CA 1
ATOM 1003 C C . ASP A 1 127 ? 43.309 29.035 -0.687 1.00 30.36 127 ASP A C 1
ATOM 1005 O O . ASP A 1 127 ? 43.271 28.504 0.421 1.00 30.36 127 ASP A O 1
ATOM 1009 N N . GLU A 1 128 ? 42.502 30.063 -0.974 1.00 34.44 128 GLU A N 1
ATOM 1010 C CA . GLU A 1 128 ? 41.261 30.286 -0.222 1.00 34.44 128 GLU A CA 1
ATOM 1011 C C . GLU A 1 128 ? 40.143 29.387 -0.774 1.00 34.44 128 GLU A C 1
ATOM 1013 O O . GLU A 1 128 ? 39.406 29.770 -1.682 1.00 34.44 128 GLU A O 1
ATOM 1018 N N . GLN A 1 129 ? 39.974 28.201 -0.183 1.00 32.41 129 GLN A N 1
ATOM 1019 C CA . GLN A 1 129 ? 38.675 27.526 -0.131 1.00 32.41 129 GLN A CA 1
ATOM 1020 C C . GLN A 1 129 ? 38.402 27.018 1.293 1.00 32.41 129 GLN A C 1
ATOM 1022 O O . GLN A 1 129 ? 39.173 26.277 1.896 1.00 32.41 129 GLN A O 1
ATOM 1027 N N . GLN A 1 130 ? 37.285 27.494 1.840 1.00 33.81 130 GLN A N 1
ATOM 1028 C CA . GLN A 1 130 ? 36.755 27.250 3.181 1.00 33.81 130 GLN A CA 1
ATOM 1029 C C . GLN A 1 130 ? 36.671 25.747 3.506 1.00 33.81 130 GLN A C 1
ATOM 1031 O O . GLN A 1 130 ? 35.922 25.018 2.861 1.00 33.81 130 GLN A O 1
ATOM 1036 N N . THR A 1 131 ? 37.382 25.277 4.536 1.00 31.31 131 THR A N 1
ATOM 1037 C CA . THR A 1 131 ? 37.323 23.875 4.984 1.00 31.31 131 THR A CA 1
ATOM 1038 C C . THR A 1 131 ? 36.415 23.720 6.205 1.00 31.31 131 THR A C 1
ATOM 1040 O O . THR A 1 131 ? 36.757 24.049 7.340 1.00 31.31 131 THR A O 1
ATOM 1043 N N . THR A 1 132 ? 35.215 23.196 5.963 1.00 34.12 132 THR A N 1
ATOM 1044 C CA . THR A 1 132 ? 34.383 22.538 6.975 1.00 34.12 132 THR A CA 1
ATOM 1045 C C . THR A 1 132 ? 35.122 21.322 7.558 1.00 34.12 132 THR A C 1
ATOM 1047 O O . THR A 1 132 ? 35.942 20.723 6.860 1.00 34.12 132 THR A O 1
ATOM 1050 N N . PRO A 1 133 ? 34.851 20.896 8.810 1.00 43.62 133 PRO A N 1
ATOM 1051 C CA . PRO A 1 133 ? 35.399 19.644 9.327 1.00 43.62 133 PRO A CA 1
ATOM 1052 C C . PRO A 1 133 ? 34.949 18.492 8.422 1.00 43.62 133 PRO A C 1
ATOM 1054 O O . PRO A 1 133 ? 33.750 18.227 8.330 1.00 43.62 133 PRO A O 1
ATOM 1057 N N . LEU A 1 134 ? 35.897 17.841 7.744 1.00 54.16 134 LEU A N 1
ATOM 1058 C CA . LEU A 1 134 ? 35.625 16.770 6.784 1.00 54.16 134 LEU A CA 1
ATOM 1059 C C . LEU A 1 134 ? 34.874 15.633 7.502 1.00 54.16 134 LEU A C 1
ATOM 1061 O O . LEU A 1 134 ? 35.403 15.012 8.427 1.00 54.16 134 LEU A O 1
ATOM 1065 N N . THR A 1 135 ? 33.618 15.376 7.137 1.00 71.69 135 THR A N 1
ATOM 1066 C CA . THR A 1 135 ? 32.866 14.230 7.669 1.00 71.69 135 THR A CA 1
ATOM 1067 C C . THR A 1 135 ? 33.342 12.929 7.013 1.00 71.69 135 THR A C 1
ATOM 1069 O O . THR A 1 135 ? 34.011 12.961 5.984 1.00 71.69 135 THR A O 1
ATOM 1072 N N . ILE A 1 136 ? 32.981 11.753 7.555 1.00 72.50 136 ILE A N 1
ATOM 1073 C CA . ILE A 1 136 ? 33.294 10.468 6.885 1.00 72.50 136 ILE A CA 1
ATOM 1074 C C . ILE A 1 136 ? 32.723 10.466 5.468 1.00 72.50 136 ILE A C 1
ATOM 1076 O O . ILE A 1 136 ? 33.371 10.002 4.541 1.00 72.50 136 ILE A O 1
ATOM 1080 N N . LYS A 1 137 ? 31.517 11.016 5.302 1.00 74.12 137 LYS A N 1
ATOM 1081 C CA . LYS A 1 137 ? 30.880 11.155 4.000 1.00 74.12 137 LYS A CA 1
ATOM 1082 C C . LYS A 1 137 ? 31.697 12.061 3.078 1.00 74.12 137 LYS A C 1
ATOM 1084 O O . LYS A 1 137 ? 31.895 11.686 1.933 1.00 74.12 137 LYS A O 1
ATOM 1089 N N . ASP A 1 138 ? 32.202 13.189 3.568 1.00 74.00 138 ASP A N 1
ATOM 1090 C CA . ASP A 1 138 ? 33.039 14.092 2.768 1.00 74.00 138 ASP A CA 1
ATOM 1091 C C . ASP A 1 138 ? 34.372 13.431 2.396 1.00 74.00 138 ASP A C 1
ATOM 1093 O O . ASP A 1 138 ? 34.779 13.502 1.247 1.00 74.00 138 ASP A O 1
ATOM 1097 N N . ALA A 1 139 ? 34.994 12.685 3.314 1.00 75.56 139 ALA A N 1
ATOM 1098 C CA . ALA A 1 139 ? 36.207 11.915 3.037 1.00 75.56 139 ALA A CA 1
ATOM 1099 C C . ALA A 1 139 ? 35.978 10.812 1.988 1.00 75.56 139 ALA A C 1
ATOM 1101 O O . ALA A 1 139 ? 36.805 10.617 1.100 1.00 75.56 139 ALA A O 1
ATOM 1102 N N . VAL A 1 140 ? 34.839 10.115 2.058 1.00 79.94 140 VAL A N 1
ATOM 1103 C CA . VAL A 1 140 ? 34.403 9.149 1.038 1.00 79.94 140 VAL A CA 1
ATOM 1104 C C . VAL A 1 140 ? 34.176 9.849 -0.304 1.00 79.94 140 VAL A C 1
ATOM 1106 O O . VAL A 1 140 ? 34.612 9.338 -1.332 1.00 79.94 140 VAL A O 1
ATOM 1109 N N . VAL A 1 141 ? 33.525 11.017 -0.306 1.00 78.25 141 VAL A N 1
ATOM 1110 C CA . VAL A 1 141 ? 33.313 11.818 -1.518 1.00 78.25 141 VAL A CA 1
ATOM 1111 C C . VAL A 1 141 ? 34.652 12.242 -2.116 1.00 78.25 141 VAL A C 1
ATOM 1113 O O . VAL A 1 141 ? 34.834 12.062 -3.313 1.00 78.25 141 VAL A O 1
ATOM 1116 N N . THR A 1 142 ? 35.611 12.718 -1.321 1.00 79.25 142 THR A N 1
ATOM 1117 C CA . THR A 1 142 ? 36.958 13.080 -1.791 1.00 79.25 142 THR A CA 1
ATOM 1118 C C . THR A 1 142 ? 37.665 11.891 -2.441 1.00 79.25 142 THR A C 1
ATOM 1120 O O . THR A 1 142 ? 38.131 12.005 -3.572 1.00 79.25 142 THR A O 1
ATOM 1123 N N . VAL A 1 143 ? 37.682 10.724 -1.782 1.00 83.50 143 VAL A N 1
ATOM 1124 C CA . VAL A 1 143 ? 38.326 9.517 -2.331 1.00 83.50 143 VAL A CA 1
ATOM 1125 C C . VAL A 1 143 ? 37.691 9.077 -3.647 1.00 83.50 143 VAL A C 1
ATOM 1127 O O . VAL A 1 143 ? 38.411 8.759 -4.590 1.00 83.50 143 VAL A O 1
ATOM 1130 N N . LEU A 1 144 ? 36.360 9.066 -3.723 1.00 83.06 144 LEU A N 1
ATOM 1131 C CA . LEU A 1 144 ? 35.652 8.643 -4.930 1.00 83.06 144 LEU A CA 1
ATOM 1132 C C . LEU A 1 144 ? 35.727 9.682 -6.056 1.00 83.06 144 LEU A C 1
ATOM 1134 O O . LEU A 1 144 ? 35.814 9.288 -7.209 1.00 83.06 144 LEU A O 1
ATOM 1138 N N . THR A 1 145 ? 35.775 10.981 -5.740 1.00 79.00 145 THR A N 1
ATOM 1139 C CA . THR A 1 145 ? 35.917 12.059 -6.742 1.00 79.00 145 THR A CA 1
ATOM 1140 C C . THR A 1 145 ? 37.271 11.991 -7.451 1.00 79.00 145 THR A C 1
ATOM 1142 O O . THR A 1 145 ? 37.375 12.313 -8.634 1.00 79.00 145 THR A O 1
ATOM 1145 N N . GLU A 1 146 ? 38.314 11.585 -6.726 1.00 77.38 146 GLU A N 1
ATOM 1146 C CA . GLU A 1 146 ? 39.696 11.499 -7.214 1.00 77.38 146 GLU A CA 1
ATOM 1147 C C . GLU A 1 146 ? 40.055 10.107 -7.770 1.00 77.38 146 GLU A C 1
ATOM 1149 O O . GLU A 1 146 ? 41.184 9.893 -8.213 1.00 77.38 146 GLU A O 1
ATOM 1154 N N . SER A 1 147 ? 39.119 9.151 -7.746 1.00 74.31 147 SER A N 1
ATOM 1155 C CA . SER A 1 147 ? 39.297 7.800 -8.285 1.00 74.31 147 SER A CA 1
ATOM 1156 C C . SER A 1 147 ? 38.614 7.664 -9.645 1.00 74.31 147 SER A C 1
ATOM 1158 O O . SER A 1 147 ? 37.434 7.958 -9.791 1.00 74.31 147 SER A O 1
ATOM 1160 N N . SER A 1 148 ? 39.328 7.153 -10.652 1.00 65.69 148 SER A N 1
ATOM 1161 C CA . SER A 1 148 ? 38.752 6.875 -11.981 1.00 65.69 148 SER A CA 1
ATOM 1162 C C . SER A 1 148 ? 37.964 5.558 -12.051 1.00 65.69 148 SER A C 1
ATOM 1164 O O . SER A 1 148 ? 37.416 5.230 -13.100 1.00 65.69 148 SER A O 1
ATOM 1166 N N . GLN A 1 149 ? 37.931 4.780 -10.964 1.00 77.50 149 GLN A N 1
ATOM 1167 C CA . GLN A 1 149 ? 37.281 3.468 -10.887 1.00 77.50 149 GLN A CA 1
ATOM 1168 C C . GLN A 1 149 ? 36.413 3.355 -9.629 1.00 77.50 149 GLN A C 1
ATOM 1170 O O . GLN A 1 149 ? 36.700 3.985 -8.607 1.00 77.50 149 GLN A O 1
ATOM 1175 N N . ALA A 1 150 ? 35.364 2.530 -9.705 1.00 85.69 150 ALA A N 1
ATOM 1176 C CA . ALA A 1 150 ? 34.531 2.190 -8.556 1.00 85.69 150 ALA A CA 1
ATOM 1177 C C . ALA A 1 150 ? 35.338 1.363 -7.546 1.00 85.69 150 ALA A C 1
ATOM 1179 O O . ALA A 1 150 ? 36.044 0.428 -7.920 1.00 85.69 150 ALA A O 1
ATOM 1180 N N . LEU A 1 151 ? 35.215 1.700 -6.264 1.00 87.69 151 LEU A N 1
ATOM 1181 C CA . LEU A 1 151 ? 36.030 1.120 -5.196 1.00 87.69 151 LEU A CA 1
ATOM 1182 C C . LEU A 1 151 ? 35.163 0.351 -4.203 1.00 87.69 151 LEU A C 1
ATOM 1184 O O . LEU A 1 151 ? 34.040 0.743 -3.894 1.00 87.69 151 LEU A O 1
ATOM 1188 N N . THR A 1 152 ? 35.678 -0.736 -3.648 1.00 90.44 152 THR A N 1
ATOM 1189 C CA . THR A 1 152 ? 35.057 -1.429 -2.516 1.00 90.44 152 THR A CA 1
ATOM 1190 C C . THR A 1 152 ? 35.149 -0.586 -1.240 1.00 90.44 152 THR A C 1
ATOM 1192 O O . THR A 1 152 ? 36.014 0.273 -1.087 1.00 90.44 152 THR A O 1
ATOM 1195 N N . ALA A 1 153 ? 34.298 -0.872 -0.249 1.00 86.81 153 ALA A N 1
ATOM 1196 C CA . ALA A 1 153 ? 34.349 -0.181 1.046 1.00 86.81 153 ALA A CA 1
ATOM 1197 C C . ALA A 1 153 ? 35.705 -0.332 1.771 1.00 86.81 153 ALA A C 1
ATOM 1199 O O . ALA A 1 153 ? 36.059 0.528 2.575 1.00 86.81 153 ALA A O 1
ATOM 1200 N N . ASN A 1 154 ? 36.450 -1.409 1.492 1.00 89.06 154 ASN A N 1
ATOM 1201 C CA . ASN A 1 154 ? 37.795 -1.614 2.033 1.00 89.06 154 ASN A CA 1
ATOM 1202 C C . ASN A 1 154 ? 38.792 -0.656 1.375 1.00 89.06 154 ASN A C 1
ATOM 1204 O O . ASN A 1 154 ? 39.496 0.053 2.079 1.00 89.06 154 ASN A O 1
ATOM 1208 N N . GLU A 1 155 ? 38.790 -0.585 0.043 1.00 88.69 155 GLU A N 1
ATOM 1209 C CA . GLU A 1 155 ? 39.684 0.297 -0.718 1.00 88.69 155 GLU A CA 1
ATOM 1210 C C . GLU A 1 155 ? 39.418 1.771 -0.400 1.00 88.69 155 GLU A C 1
ATOM 1212 O O . GLU A 1 155 ? 40.352 2.546 -0.217 1.00 88.69 155 GLU A O 1
ATOM 1217 N N . ILE A 1 156 ? 38.146 2.152 -0.241 1.00 88.44 156 ILE A N 1
ATOM 1218 C CA . ILE A 1 156 ? 37.772 3.509 0.180 1.00 88.44 156 ILE A CA 1
ATOM 1219 C C . ILE A 1 156 ? 38.314 3.806 1.581 1.00 88.44 156 ILE A C 1
ATOM 1221 O O . ILE A 1 156 ? 38.876 4.872 1.815 1.00 88.44 156 ILE A O 1
ATOM 1225 N N . TYR A 1 157 ? 38.159 2.872 2.522 1.00 88.62 157 TYR A N 1
ATOM 1226 C CA . TYR A 1 157 ? 38.691 3.027 3.874 1.00 88.62 157 TYR A CA 1
ATOM 1227 C C . TYR A 1 157 ? 40.221 3.174 3.877 1.00 88.62 157 TYR A C 1
ATOM 1229 O O . TYR A 1 157 ? 40.736 4.104 4.503 1.00 88.62 157 TYR A O 1
ATOM 1237 N N . ASP A 1 158 ? 40.931 2.300 3.163 1.00 87.50 158 ASP A N 1
ATOM 1238 C CA . ASP A 1 158 ? 42.393 2.315 3.097 1.00 87.50 158 ASP A CA 1
ATOM 1239 C C . ASP A 1 158 ? 42.898 3.647 2.532 1.00 87.50 158 ASP A C 1
ATOM 1241 O O . ASP A 1 158 ? 43.843 4.238 3.062 1.00 87.50 158 ASP A O 1
ATOM 1245 N N . GLU A 1 159 ? 42.207 4.186 1.527 1.00 85.81 159 GLU A N 1
ATOM 1246 C CA . GLU A 1 159 ? 42.599 5.435 0.889 1.00 85.81 159 GLU A CA 1
ATOM 1247 C C . GLU A 1 159 ? 42.271 6.675 1.740 1.00 85.81 159 GLU A C 1
ATOM 1249 O O . GLU A 1 159 ? 43.070 7.615 1.782 1.00 85.81 159 GLU A O 1
ATOM 1254 N N . ILE A 1 160 ? 41.182 6.650 2.524 1.00 82.94 160 ILE A N 1
ATOM 1255 C CA . ILE A 1 160 ? 40.889 7.678 3.543 1.00 82.94 160 ILE A CA 1
ATOM 1256 C C . ILE A 1 160 ? 41.998 7.724 4.602 1.00 82.94 160 ILE A C 1
ATOM 1258 O O . ILE A 1 160 ? 42.443 8.811 4.983 1.00 82.94 160 ILE A O 1
ATOM 1262 N N . VAL A 1 161 ? 42.455 6.560 5.080 1.00 80.75 161 VAL A N 1
ATOM 1263 C CA . VAL A 1 161 ? 43.510 6.464 6.103 1.00 80.75 161 VAL A CA 1
ATOM 1264 C C . VAL A 1 161 ? 44.855 6.910 5.537 1.00 80.75 161 VAL A C 1
ATOM 1266 O O . VAL A 1 161 ? 45.540 7.732 6.150 1.00 80.75 161 VAL A O 1
ATOM 1269 N N . LYS A 1 162 ? 45.220 6.417 4.350 1.00 85.81 162 LYS A N 1
ATOM 1270 C CA . LYS A 1 162 ? 46.476 6.750 3.668 1.00 85.81 162 LYS A CA 1
ATOM 1271 C C . LYS A 1 162 ? 46.604 8.249 3.400 1.00 85.81 162 LYS A C 1
ATOM 1273 O O . LYS A 1 162 ? 47.670 8.817 3.632 1.00 85.81 162 LYS A O 1
ATOM 1278 N N . ARG A 1 163 ? 45.519 8.900 2.967 1.00 80.88 163 ARG A N 1
ATOM 1279 C CA . ARG A 1 163 ? 45.468 10.348 2.692 1.00 80.88 163 ARG A CA 1
ATOM 1280 C C . ARG A 1 163 ? 45.153 11.195 3.932 1.00 80.88 163 ARG A C 1
ATOM 1282 O O . ARG A 1 163 ? 45.109 12.415 3.836 1.00 80.88 163 ARG A O 1
ATOM 1289 N N . ARG A 1 164 ? 44.959 10.563 5.099 1.00 76.75 164 ARG A N 1
ATOM 1290 C CA . ARG A 1 164 ? 44.605 11.205 6.380 1.00 76.75 164 ARG A CA 1
ATOM 1291 C C . ARG A 1 164 ? 43.365 12.110 6.293 1.00 76.75 164 ARG A C 1
ATOM 1293 O O . ARG A 1 164 ? 43.274 13.099 7.015 1.00 76.75 164 ARG A O 1
ATOM 1300 N N . LEU A 1 165 ? 42.401 11.754 5.443 1.00 66.44 165 LEU A N 1
ATOM 1301 C CA . LEU A 1 165 ? 41.188 12.547 5.197 1.00 66.44 165 LEU A CA 1
ATOM 1302 C C . LEU A 1 165 ? 40.202 12.486 6.373 1.00 66.44 165 LEU A C 1
ATOM 1304 O O . LEU A 1 165 ? 39.434 13.415 6.599 1.00 66.44 165 LEU A O 1
ATOM 1308 N N . TYR A 1 166 ? 40.221 11.395 7.142 1.00 73.69 166 TYR A N 1
ATOM 1309 C CA . TYR A 1 166 ? 39.380 11.223 8.323 1.00 73.69 166 TYR A CA 1
ATOM 1310 C C . TYR A 1 166 ? 40.037 10.279 9.335 1.00 73.69 166 TYR A C 1
ATOM 1312 O O . TYR A 1 166 ? 40.704 9.318 8.957 1.00 73.69 166 TYR A O 1
ATOM 1320 N N . THR A 1 167 ? 39.824 10.518 10.633 1.00 67.56 167 THR A N 1
ATOM 1321 C CA . THR A 1 167 ? 40.302 9.626 11.705 1.00 67.56 167 THR A CA 1
ATOM 1322 C C . THR A 1 167 ? 39.147 8.826 12.296 1.00 67.56 167 THR A C 1
ATOM 1324 O O . THR A 1 167 ? 38.235 9.385 12.904 1.00 67.56 167 THR A O 1
ATOM 1327 N N . PHE A 1 168 ? 39.188 7.502 12.158 1.00 62.97 168 PHE A N 1
ATOM 1328 C CA . PHE A 1 168 ? 38.134 6.627 12.665 1.00 62.97 168 PHE A CA 1
ATOM 1329 C C . PHE A 1 168 ? 38.356 6.252 14.137 1.00 62.97 168 PHE A C 1
ATOM 1331 O O . PHE A 1 168 ? 39.400 5.724 14.501 1.00 62.97 168 PHE A O 1
ATOM 1338 N N . GLY A 1 169 ? 37.341 6.464 14.979 1.00 44.84 169 GLY A N 1
ATOM 1339 C CA . GLY A 1 169 ? 37.317 5.996 16.376 1.00 44.84 169 GLY A CA 1
ATOM 1340 C C . GLY A 1 169 ? 36.526 4.698 16.600 1.00 44.84 169 GLY A C 1
ATOM 1341 O O . GLY A 1 169 ? 36.309 4.304 17.744 1.00 44.84 169 GLY A O 1
ATOM 1342 N N . ALA A 1 170 ? 36.030 4.067 15.531 1.00 52.44 170 ALA A N 1
ATOM 1343 C CA . ALA A 1 170 ? 35.189 2.872 15.597 1.00 52.44 170 ALA A CA 1
ATOM 1344 C C . ALA A 1 170 ? 36.026 1.582 15.628 1.00 52.44 170 ALA A C 1
ATOM 1346 O O . ALA A 1 170 ? 37.038 1.492 14.943 1.00 52.44 170 ALA A O 1
ATOM 1347 N N . GLN A 1 171 ? 35.563 0.553 16.352 1.00 47.06 171 GLN A N 1
ATOM 1348 C CA . GLN A 1 171 ? 36.235 -0.760 16.406 1.00 47.06 171 GLN A CA 1
ATOM 1349 C C . GLN A 1 171 ? 36.275 -1.483 15.047 1.00 47.06 171 GLN A C 1
ATOM 1351 O O . GLN A 1 171 ? 37.186 -2.264 14.799 1.00 47.06 171 GLN A O 1
ATOM 1356 N N . ASN A 1 172 ? 35.300 -1.226 14.166 1.00 67.06 172 ASN A N 1
ATOM 1357 C CA . ASN A 1 172 ? 35.265 -1.755 12.800 1.00 67.06 172 ASN A CA 1
ATOM 1358 C C . ASN A 1 172 ? 35.003 -0.610 11.802 1.00 67.06 172 ASN A C 1
ATOM 1360 O O . ASN A 1 172 ? 33.854 -0.381 11.407 1.00 67.06 172 ASN A O 1
ATOM 1364 N N . PRO A 1 173 ? 36.043 0.156 11.436 1.00 63.56 173 PRO A N 1
ATOM 1365 C CA . PRO A 1 173 ? 35.894 1.390 10.668 1.00 63.56 173 PRO A CA 1
ATOM 1366 C C . PRO A 1 173 ? 35.452 1.148 9.218 1.00 63.56 173 PRO A C 1
ATOM 1368 O O . PRO A 1 173 ? 34.660 1.920 8.685 1.00 63.56 173 PRO A O 1
ATOM 1371 N N . VAL A 1 174 ? 35.842 0.023 8.619 1.00 75.44 174 VAL A N 1
ATOM 1372 C CA . VAL A 1 174 ? 35.381 -0.416 7.293 1.00 75.44 174 VAL A CA 1
ATOM 1373 C C . VAL A 1 174 ? 33.858 -0.585 7.251 1.00 75.44 174 VAL A C 1
ATOM 1375 O O . VAL A 1 174 ? 33.202 -0.166 6.299 1.00 75.44 174 VAL A O 1
ATOM 1378 N N . ASN A 1 175 ? 33.264 -1.181 8.292 1.00 71.38 175 ASN A N 1
ATOM 1379 C CA . ASN A 1 175 ? 31.810 -1.346 8.353 1.00 71.38 175 ASN A CA 1
ATOM 1380 C C . ASN A 1 175 ? 31.083 -0.003 8.519 1.00 71.38 175 ASN A C 1
ATOM 1382 O O . ASN A 1 175 ? 29.974 0.165 8.021 1.00 71.38 175 ASN A O 1
ATOM 1386 N N . VAL A 1 176 ? 31.716 0.963 9.191 1.00 66.19 176 VAL A N 1
ATOM 1387 C CA . VAL A 1 176 ? 31.192 2.331 9.305 1.00 66.19 176 VAL A CA 1
ATOM 1388 C C . VAL A 1 176 ? 31.195 3.022 7.943 1.00 66.19 176 VAL A C 1
ATOM 1390 O O . VAL A 1 176 ? 30.172 3.583 7.561 1.00 66.19 176 VAL A O 1
ATOM 1393 N N . VAL A 1 177 ? 32.294 2.921 7.187 1.00 76.56 177 VAL A N 1
ATOM 1394 C CA . VAL A 1 177 ? 32.384 3.434 5.809 1.00 76.56 177 VAL A CA 1
ATOM 1395 C C . VAL A 1 177 ? 31.299 2.807 4.930 1.00 76.56 177 VAL A C 1
ATOM 1397 O O . VAL A 1 177 ? 30.533 3.534 4.302 1.00 76.56 177 VAL A O 1
ATOM 1400 N N . ARG A 1 178 ? 31.145 1.477 4.967 1.00 82.31 178 ARG A N 1
ATOM 1401 C CA . ARG A 1 178 ? 30.102 0.760 4.214 1.00 82.31 178 ARG A C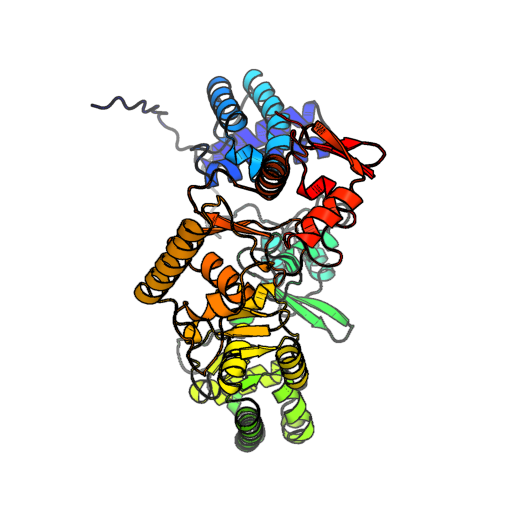A 1
ATOM 1402 C C . ARG A 1 178 ? 28.696 1.253 4.544 1.00 82.31 178 ARG A C 1
ATOM 1404 O O . ARG A 1 178 ? 27.956 1.601 3.636 1.00 82.31 178 ARG A O 1
ATOM 1411 N N . ASN A 1 179 ? 28.333 1.319 5.824 1.00 75.25 179 ASN A N 1
ATOM 1412 C CA . ASN A 1 179 ? 26.989 1.735 6.233 1.00 75.25 179 ASN A CA 1
ATOM 1413 C C . ASN A 1 179 ? 26.688 3.185 5.831 1.00 75.25 179 ASN A C 1
ATOM 1415 O O . ASN A 1 179 ? 25.564 3.499 5.449 1.00 75.25 179 ASN A O 1
ATOM 1419 N N . ILE A 1 180 ? 27.682 4.073 5.905 1.00 76.06 180 ILE A N 1
ATOM 1420 C CA . ILE A 1 180 ? 27.530 5.474 5.497 1.00 76.06 180 ILE A CA 1
ATOM 1421 C C . ILE A 1 180 ? 27.311 5.571 3.988 1.00 76.06 180 ILE A C 1
ATOM 1423 O O . ILE A 1 180 ? 26.403 6.283 3.565 1.00 76.06 180 ILE A O 1
ATOM 1427 N N . ILE A 1 181 ? 28.069 4.811 3.195 1.00 78.06 181 ILE A N 1
ATOM 1428 C CA . ILE A 1 181 ? 27.875 4.751 1.745 1.00 78.06 181 ILE A CA 1
ATOM 1429 C C . ILE A 1 181 ? 26.497 4.163 1.416 1.00 78.06 181 ILE A C 1
ATOM 1431 O O . ILE A 1 181 ? 25.701 4.816 0.748 1.00 78.06 181 ILE A O 1
ATOM 1435 N N . GLU A 1 182 ? 26.165 2.986 1.955 1.00 80.38 182 GLU A N 1
ATOM 1436 C CA . GLU A 1 182 ? 24.917 2.274 1.655 1.00 80.38 182 GLU A CA 1
ATOM 1437 C C . GLU A 1 182 ? 23.668 3.037 2.121 1.00 80.38 182 GLU A C 1
ATOM 1439 O O . GLU A 1 182 ? 22.644 3.022 1.436 1.00 80.38 182 GLU A O 1
ATOM 1444 N N . SER A 1 183 ? 23.724 3.747 3.253 1.00 73.56 183 SER A N 1
ATOM 1445 C CA . SER A 1 183 ? 22.613 4.598 3.714 1.00 73.56 183 SER A CA 1
ATOM 1446 C C . SER A 1 183 ? 22.354 5.788 2.785 1.00 73.56 183 SER A C 1
ATOM 1448 O O . SER A 1 183 ? 21.230 6.288 2.724 1.00 73.56 183 SER A O 1
ATOM 1450 N N . ALA A 1 184 ? 23.367 6.213 2.029 1.00 70.69 184 ALA A N 1
ATOM 1451 C CA . ALA A 1 184 ? 23.289 7.276 1.040 1.00 70.69 184 ALA A CA 1
ATOM 1452 C C . ALA A 1 184 ? 23.311 6.744 -0.406 1.00 70.69 184 ALA A C 1
ATOM 1454 O O . ALA A 1 184 ? 23.571 7.520 -1.324 1.00 70.69 184 ALA A O 1
ATOM 1455 N N . CYS A 1 185 ? 22.987 5.461 -0.624 1.00 78.31 185 CYS A N 1
ATOM 1456 C CA . CYS A 1 185 ? 22.824 4.895 -1.962 1.00 78.31 185 CYS A CA 1
ATOM 1457 C C . CYS A 1 185 ? 21.423 5.127 -2.560 1.00 78.31 185 CYS A C 1
ATOM 1459 O O . CYS A 1 185 ? 20.403 5.120 -1.858 1.00 78.31 185 CYS A O 1
ATOM 1461 N N . ASP A 1 186 ? 21.341 5.294 -3.878 1.00 69.50 186 ASP A N 1
ATOM 1462 C CA . ASP A 1 186 ? 20.088 5.351 -4.652 1.00 69.50 186 ASP A CA 1
ATOM 1463 C C . ASP A 1 186 ? 19.376 3.984 -4.763 1.00 69.50 186 ASP A C 1
ATOM 1465 O O . ASP A 1 186 ? 18.144 3.912 -4.758 1.00 69.50 186 ASP A O 1
ATOM 1469 N N . ASN A 1 187 ? 20.139 2.898 -4.725 1.00 72.50 187 ASN A N 1
ATOM 1470 C CA . ASN A 1 187 ? 19.686 1.509 -4.691 1.00 72.50 187 ASN A CA 1
ATOM 1471 C C . ASN A 1 187 ? 19.788 0.875 -3.286 1.00 72.50 187 ASN A C 1
ATOM 1473 O O . ASN A 1 187 ? 19.813 -0.346 -3.133 1.00 72.50 187 ASN A O 1
ATOM 1477 N N . SER A 1 188 ? 19.820 1.710 -2.241 1.00 69.62 188 SER A N 1
ATOM 1478 C CA . SER A 1 188 ? 19.895 1.277 -0.842 1.00 69.62 188 SER A CA 1
ATOM 1479 C C . SER A 1 188 ? 18.735 0.362 -0.430 1.00 69.62 188 SER A C 1
ATOM 1481 O O . SER A 1 188 ? 17.566 0.667 -0.671 1.00 69.62 188 SER A O 1
ATOM 1483 N N . THR A 1 189 ? 19.049 -0.721 0.288 1.00 59.41 189 THR A N 1
ATOM 1484 C CA . THR A 1 189 ? 18.059 -1.610 0.923 1.00 59.41 189 THR A CA 1
ATOM 1485 C C . THR A 1 189 ? 17.632 -1.146 2.323 1.00 59.41 189 THR A C 1
ATOM 1487 O O . THR A 1 189 ? 16.882 -1.855 2.996 1.00 59.41 189 THR A O 1
ATOM 1490 N N . TYR A 1 190 ? 18.108 0.013 2.796 1.00 52.16 190 TYR A N 1
ATOM 1491 C CA . TYR A 1 190 ? 17.740 0.562 4.104 1.00 52.16 190 TYR A CA 1
ATOM 1492 C C . TYR A 1 190 ? 16.311 1.129 4.109 1.00 52.16 190 TYR A C 1
ATOM 1494 O O . TYR A 1 190 ? 15.844 1.736 3.146 1.00 52.16 190 TYR A O 1
ATOM 1502 N N . SER A 1 191 ? 15.615 0.965 5.238 1.00 45.31 191 SER A N 1
ATOM 1503 C CA . SER A 1 191 ? 14.303 1.577 5.499 1.00 45.31 191 SER A CA 1
ATOM 1504 C C . SER A 1 191 ? 14.360 3.105 5.363 1.00 45.31 191 SER A C 1
ATOM 1506 O O . SER A 1 191 ? 15.345 3.694 5.804 1.00 45.31 191 SER A O 1
ATOM 1508 N N . GLU A 1 192 ? 13.289 3.757 4.886 1.00 49.19 192 GLU A N 1
ATOM 1509 C CA . GLU A 1 192 ? 13.222 5.221 4.644 1.00 49.19 192 GLU A CA 1
ATOM 1510 C C . GLU A 1 192 ? 13.682 6.092 5.833 1.00 49.19 192 GLU A C 1
ATOM 1512 O O . GLU A 1 192 ? 14.163 7.200 5.638 1.00 49.19 192 GLU A O 1
ATOM 1517 N N . GLN A 1 193 ? 13.587 5.581 7.064 1.00 42.56 193 GLN A N 1
ATOM 1518 C CA . GLN A 1 193 ? 14.006 6.261 8.299 1.00 42.56 193 GLN A CA 1
ATOM 1519 C C . GLN A 1 193 ? 15.532 6.298 8.521 1.00 42.56 193 GLN A C 1
ATOM 1521 O O . GLN A 1 193 ? 16.015 7.134 9.276 1.00 42.56 193 GLN A O 1
ATOM 1526 N N . ASN A 1 194 ? 16.281 5.385 7.895 1.00 44.72 194 ASN A N 1
ATOM 1527 C CA . ASN A 1 194 ? 17.736 5.219 8.040 1.00 44.72 194 ASN A CA 1
ATOM 1528 C C . ASN A 1 194 ? 18.495 5.582 6.754 1.00 44.72 194 ASN A C 1
ATOM 1530 O O . ASN A 1 194 ? 19.705 5.381 6.666 1.00 44.72 194 ASN A O 1
ATOM 1534 N N . ARG A 1 195 ? 17.772 6.072 5.745 1.00 53.56 195 ARG A N 1
ATOM 1535 C CA . ARG A 1 195 ? 18.303 6.469 4.448 1.00 53.56 195 ARG A CA 1
ATOM 1536 C C . ARG A 1 195 ? 18.592 7.967 4.460 1.00 53.56 195 ARG A C 1
ATOM 1538 O O . ARG A 1 195 ? 17.815 8.742 5.015 1.00 53.56 195 ARG A O 1
ATOM 1545 N N . ALA A 1 196 ? 19.693 8.385 3.849 1.00 56.00 196 ALA A N 1
ATOM 1546 C CA . ALA A 1 196 ? 19.976 9.800 3.664 1.00 56.00 196 ALA A CA 1
ATOM 1547 C C . ALA A 1 196 ? 18.875 10.446 2.804 1.00 56.00 196 ALA A C 1
ATOM 1549 O O . ALA A 1 196 ? 18.442 9.872 1.805 1.00 56.00 196 ALA A O 1
ATOM 1550 N N . SER A 1 197 ? 18.444 11.655 3.178 1.00 46.47 197 SER A N 1
ATOM 1551 C CA . SER A 1 197 ? 17.373 12.399 2.493 1.00 46.47 197 SER A CA 1
ATOM 1552 C C . SER A 1 197 ? 17.663 12.676 1.014 1.00 46.47 197 SER A C 1
ATOM 1554 O O . SER A 1 197 ? 16.740 12.916 0.243 1.00 46.47 197 SER A O 1
ATOM 1556 N N . VAL A 1 198 ? 18.942 12.652 0.632 1.00 56.84 198 VAL A N 1
ATOM 1557 C CA . VAL A 1 198 ? 19.422 12.757 -0.746 1.00 56.84 198 VAL A CA 1
ATOM 1558 C C . VAL A 1 198 ? 20.455 11.642 -0.945 1.00 56.84 198 VAL A C 1
ATOM 1560 O O . VAL A 1 198 ? 21.376 11.552 -0.128 1.00 56.84 198 VAL A O 1
ATOM 1563 N N . PRO A 1 199 ? 20.313 10.768 -1.956 1.00 64.31 199 PRO A N 1
ATOM 1564 C CA . PRO A 1 199 ? 21.332 9.776 -2.281 1.00 64.31 199 PRO A CA 1
ATOM 1565 C C . PRO A 1 199 ? 22.571 10.462 -2.881 1.00 64.31 199 PRO A C 1
ATOM 1567 O O . PRO A 1 199 ? 22.449 11.373 -3.693 1.00 64.31 199 PRO A O 1
ATOM 1570 N N . TYR A 1 200 ? 23.762 10.039 -2.458 1.00 65.00 200 TYR A N 1
ATOM 1571 C CA . TYR A 1 200 ? 25.064 10.567 -2.895 1.00 65.00 200 TYR A CA 1
ATOM 1572 C C . TYR A 1 200 ? 25.930 9.523 -3.597 1.00 65.00 200 TYR A C 1
ATOM 1574 O O . TYR A 1 200 ? 26.899 9.898 -4.255 1.00 65.00 200 TYR A O 1
ATOM 1582 N N . PHE A 1 201 ? 25.598 8.239 -3.473 1.00 79.62 201 PHE A N 1
ATOM 1583 C CA . PHE A 1 201 ? 26.409 7.141 -3.984 1.00 79.62 201 PHE A CA 1
ATOM 1584 C C . PHE A 1 201 ? 25.547 6.114 -4.717 1.00 79.62 201 PHE A C 1
ATOM 1586 O O . PHE A 1 201 ? 24.337 6.050 -4.518 1.00 79.62 201 PHE A O 1
ATOM 1593 N N . HIS A 1 202 ? 26.180 5.276 -5.521 1.00 83.38 202 HIS A N 1
ATOM 1594 C CA . HIS A 1 202 ? 25.577 4.101 -6.141 1.00 83.38 202 HIS A CA 1
ATOM 1595 C C . HIS A 1 202 ? 26.502 2.910 -5.920 1.00 83.38 202 HIS A C 1
ATOM 1597 O O . HIS A 1 202 ? 27.718 3.094 -5.811 1.00 83.38 202 HIS A O 1
ATOM 1603 N N . PHE A 1 203 ? 25.938 1.709 -5.797 1.00 85.44 203 PHE A N 1
ATOM 1604 C CA . PHE A 1 203 ? 26.736 0.491 -5.680 1.00 85.44 203 PHE A CA 1
ATOM 1605 C C . PHE A 1 203 ? 26.408 -0.516 -6.778 1.00 85.44 203 PHE A C 1
ATOM 1607 O O . PHE A 1 203 ? 25.242 -0.738 -7.094 1.00 85.44 203 PHE A O 1
ATOM 1614 N N . GLU A 1 204 ? 27.441 -1.189 -7.268 1.00 81.94 204 GLU A N 1
ATOM 1615 C CA . GLU A 1 204 ? 27.365 -2.298 -8.221 1.00 81.94 204 GLU A CA 1
ATOM 1616 C C . GLU A 1 204 ? 28.094 -3.516 -7.642 1.00 81.94 204 GLU A C 1
ATOM 1618 O O . GLU A 1 204 ? 28.822 -3.416 -6.650 1.00 81.94 204 GLU A O 1
ATOM 1623 N N . VAL A 1 205 ? 27.896 -4.690 -8.237 1.00 82.62 205 VAL A N 1
ATOM 1624 C CA . VAL A 1 205 ? 28.636 -5.906 -7.881 1.00 82.62 205 VAL A CA 1
ATOM 1625 C C . VAL A 1 205 ? 29.646 -6.179 -8.989 1.00 82.62 205 VAL A C 1
ATOM 1627 O O . VAL A 1 205 ? 29.255 -6.356 -10.137 1.00 82.62 205 VAL A O 1
ATOM 1630 N N . ASN A 1 206 ? 30.936 -6.196 -8.652 1.00 80.44 206 ASN A N 1
ATOM 1631 C CA . ASN A 1 206 ? 31.998 -6.461 -9.622 1.00 80.44 206 ASN A CA 1
ATOM 1632 C C . ASN A 1 206 ? 32.079 -7.953 -10.007 1.00 80.44 206 ASN A C 1
ATOM 1634 O O . ASN A 1 206 ? 31.434 -8.801 -9.390 1.00 80.44 206 ASN A O 1
ATOM 1638 N N . GLU A 1 207 ? 32.928 -8.287 -10.983 1.00 70.44 207 GLU A N 1
ATOM 1639 C CA . GLU A 1 207 ? 33.129 -9.662 -11.484 1.00 70.44 207 GLU A CA 1
ATOM 1640 C C . GLU A 1 207 ? 33.542 -10.670 -10.392 1.00 70.44 207 GLU A C 1
ATOM 1642 O O . GLU A 1 207 ? 33.292 -11.866 -10.511 1.00 70.44 207 GLU A O 1
ATOM 1647 N N . ALA A 1 208 ? 34.118 -10.191 -9.283 1.00 72.38 208 ALA A N 1
ATOM 1648 C CA . ALA A 1 208 ? 34.487 -11.001 -8.123 1.00 72.38 208 ALA A CA 1
ATOM 1649 C C . ALA A 1 208 ? 33.351 -11.155 -7.086 1.00 72.38 208 ALA A C 1
ATOM 1651 O O . ALA A 1 208 ? 33.590 -11.636 -5.975 1.00 72.38 208 ALA A O 1
ATOM 1652 N N . GLY A 1 209 ? 32.130 -10.708 -7.398 1.00 74.19 209 GLY A N 1
ATOM 1653 C CA . GLY A 1 209 ? 30.969 -10.772 -6.507 1.00 74.19 209 GLY A CA 1
ATOM 1654 C C . GLY A 1 209 ? 31.007 -9.770 -5.345 1.00 74.19 209 GLY A C 1
ATOM 1655 O O . GLY A 1 209 ? 30.229 -9.896 -4.397 1.00 74.19 209 GLY A O 1
ATOM 1656 N N . LYS A 1 210 ? 31.909 -8.778 -5.375 1.00 79.56 210 LYS A N 1
ATOM 1657 C CA . LYS A 1 210 ? 32.066 -7.774 -4.312 1.00 79.56 210 LYS A CA 1
ATOM 1658 C C . LYS A 1 210 ? 31.362 -6.473 -4.679 1.00 79.56 210 LYS A C 1
ATOM 1660 O O . LYS A 1 210 ? 31.422 -6.024 -5.818 1.00 79.56 210 LYS A O 1
ATOM 1665 N N . ARG A 1 211 ? 30.744 -5.831 -3.683 1.00 84.06 211 ARG A N 1
ATOM 1666 C CA . ARG A 1 211 ? 30.146 -4.501 -3.854 1.00 84.06 211 ARG A CA 1
ATOM 1667 C C . ARG A 1 211 ? 31.222 -3.430 -4.012 1.00 84.06 211 ARG A C 1
ATOM 1669 O O . ARG A 1 211 ? 32.078 -3.294 -3.131 1.00 84.06 211 ARG A O 1
ATOM 1676 N N . VAL A 1 212 ? 31.122 -2.664 -5.088 1.00 88.06 212 VAL A N 1
ATOM 1677 C CA . VAL A 1 212 ? 31.929 -1.476 -5.391 1.00 88.06 212 VAL A CA 1
ATOM 1678 C C . VAL A 1 212 ? 31.022 -0.249 -5.452 1.00 88.06 212 VAL A C 1
ATOM 1680 O O . VAL A 1 212 ? 29.839 -0.376 -5.758 1.00 88.06 212 VAL A O 1
ATOM 1683 N N . TYR A 1 213 ? 31.556 0.923 -5.121 1.00 86.12 213 TYR A N 1
ATOM 1684 C CA . TYR A 1 213 ? 30.796 2.154 -4.913 1.00 86.12 213 TYR A CA 1
ATOM 1685 C C . TYR A 1 213 ? 31.365 3.310 -5.745 1.00 86.12 213 TYR A C 1
ATOM 1687 O O . TYR A 1 213 ? 32.581 3.414 -5.919 1.00 86.12 213 TYR A O 1
ATOM 1695 N N . CYS A 1 214 ? 30.487 4.198 -6.214 1.00 84.06 214 CYS A N 1
ATOM 1696 C CA . CYS A 1 214 ? 30.816 5.423 -6.953 1.00 84.06 214 CYS A CA 1
ATOM 1697 C C . CYS A 1 214 ? 29.895 6.592 -6.540 1.00 84.06 214 CYS A C 1
ATOM 1699 O O . CYS A 1 214 ? 28.893 6.386 -5.850 1.00 84.06 214 CYS A O 1
ATOM 1701 N N . LEU A 1 215 ? 30.236 7.833 -6.916 1.00 80.94 215 LEU A N 1
ATOM 1702 C CA . LEU A 1 215 ? 29.413 9.018 -6.628 1.00 80.94 215 LEU A CA 1
ATOM 1703 C C . LEU A 1 215 ? 28.217 9.131 -7.577 1.00 80.94 215 LEU A C 1
ATOM 1705 O O . LEU A 1 215 ? 28.354 8.950 -8.784 1.00 80.94 215 LEU A O 1
ATOM 1709 N N . LEU A 1 216 ? 27.064 9.568 -7.061 1.00 69.50 216 LEU A N 1
ATOM 1710 C CA . LEU A 1 216 ? 25.875 9.845 -7.877 1.00 69.50 216 LEU A CA 1
ATOM 1711 C C . LEU A 1 216 ? 26.122 10.968 -8.898 1.00 69.50 216 LEU A C 1
ATOM 1713 O O . LEU A 1 216 ? 25.592 10.938 -10.003 1.00 69.50 216 LEU A O 1
ATOM 1717 N N . ASN A 1 217 ? 26.963 11.948 -8.553 1.00 55.12 217 ASN A N 1
ATOM 1718 C CA . ASN A 1 217 ? 27.369 13.005 -9.483 1.00 55.12 217 ASN A CA 1
ATOM 1719 C C . ASN A 1 217 ? 28.402 12.522 -10.507 1.00 55.12 217 ASN A C 1
ATOM 1721 O O . ASN A 1 217 ? 28.518 13.133 -11.563 1.00 55.12 217 ASN A O 1
ATOM 1725 N N . ASP A 1 218 ? 29.102 11.414 -10.254 1.00 48.81 218 ASP A N 1
ATOM 1726 C CA . ASP A 1 218 ? 29.878 10.749 -11.299 1.00 48.81 218 ASP A CA 1
ATOM 1727 C C . ASP A 1 218 ? 28.973 9.906 -12.199 1.00 48.81 218 ASP A C 1
ATOM 1729 O O . ASP A 1 218 ? 29.288 9.783 -13.374 1.00 48.81 218 ASP A O 1
ATOM 1733 N N . ILE A 1 219 ? 27.775 9.488 -11.753 1.00 46.03 219 ILE A N 1
ATOM 1734 C CA . ILE A 1 219 ? 26.713 9.091 -12.695 1.00 46.03 219 ILE A CA 1
ATOM 1735 C C . ILE A 1 219 ? 26.347 10.283 -13.578 1.00 46.03 219 ILE A C 1
ATOM 1737 O O . ILE A 1 219 ? 26.107 10.070 -14.746 1.00 46.03 219 ILE A O 1
ATOM 1741 N N . GLN A 1 220 ? 26.432 11.534 -13.107 1.00 38.16 220 GLN A N 1
ATOM 1742 C CA . GLN A 1 220 ? 26.366 12.737 -13.954 1.00 38.16 220 GLN A CA 1
ATOM 1743 C C . GLN A 1 220 ? 27.681 13.114 -14.670 1.00 38.16 220 GLN A C 1
ATOM 1745 O O . GLN A 1 220 ? 27.620 13.878 -15.618 1.00 38.16 220 GLN A O 1
ATOM 1750 N N . LYS A 1 221 ? 28.848 12.536 -14.373 1.00 36.69 221 LYS A N 1
ATOM 1751 C CA . LYS A 1 221 ? 29.963 12.505 -15.349 1.00 36.69 221 LYS A CA 1
ATOM 1752 C C . LYS A 1 221 ? 29.767 11.413 -16.402 1.00 36.69 221 LYS A C 1
ATOM 1754 O O . LYS A 1 221 ? 30.284 11.530 -17.506 1.00 36.69 221 LYS A O 1
ATOM 1759 N N . TYR A 1 222 ? 28.939 10.417 -16.094 1.00 35.00 222 TYR A N 1
ATOM 1760 C CA . TYR A 1 222 ? 28.335 9.506 -17.061 1.00 35.00 222 TYR A CA 1
ATOM 1761 C C . TYR A 1 222 ? 27.025 10.063 -17.689 1.00 35.00 222 TYR A C 1
ATOM 1763 O O . TYR A 1 222 ? 26.564 9.486 -18.668 1.00 35.00 222 TYR A O 1
ATOM 1771 N N . HIS A 1 223 ? 26.437 11.172 -17.187 1.00 34.38 223 HIS A N 1
ATOM 1772 C CA . HIS A 1 223 ? 25.087 11.673 -17.554 1.00 34.38 223 HIS A CA 1
ATOM 1773 C C . HIS A 1 223 ? 24.906 13.219 -17.624 1.00 34.38 223 HIS A C 1
ATOM 1775 O O . HIS A 1 223 ? 23.774 13.695 -17.688 1.00 34.38 223 HIS A O 1
ATOM 1781 N N . GLN A 1 224 ? 25.955 14.044 -17.667 1.00 28.61 224 GLN A N 1
ATOM 1782 C CA . GLN A 1 224 ? 25.868 15.441 -18.119 1.00 28.61 224 GLN A CA 1
ATOM 1783 C C . GLN A 1 224 ? 26.255 15.484 -19.594 1.00 28.61 224 GLN A C 1
ATOM 1785 O O . GLN A 1 224 ? 27.412 15.267 -19.955 1.00 28.61 224 GLN A O 1
ATOM 1790 N N . GLN A 1 225 ? 25.272 15.798 -20.440 1.00 33.78 225 GLN A N 1
ATOM 1791 C CA . GLN A 1 225 ? 25.523 16.529 -21.680 1.00 33.78 225 GLN A CA 1
ATOM 1792 C C . GLN A 1 225 ? 26.255 17.850 -21.347 1.00 33.78 225 GLN A C 1
ATOM 1794 O O . GLN A 1 225 ? 25.920 18.484 -20.343 1.00 33.78 225 GLN A O 1
ATOM 1799 N N . PRO A 1 226 ? 27.190 18.339 -22.178 1.00 31.38 226 PRO A N 1
ATOM 1800 C CA . PRO A 1 226 ? 27.739 19.670 -22.091 1.00 31.38 226 PRO A CA 1
ATOM 1801 C C . PRO A 1 226 ? 26.840 20.564 -22.917 1.00 31.38 226 PRO A C 1
ATOM 1803 O O . PRO A 1 226 ? 26.695 20.399 -24.131 1.00 31.38 226 PRO A O 1
ATOM 1806 N N . VAL A 1 227 ? 26.360 21.627 -22.300 1.00 33.31 227 VAL A N 1
ATOM 1807 C CA . VAL A 1 227 ? 26.176 22.836 -23.087 1.00 33.31 227 VAL A CA 1
ATOM 1808 C C . VAL A 1 227 ? 27.527 23.535 -23.124 1.00 33.31 227 VAL A C 1
ATOM 1810 O O . VAL A 1 227 ? 27.840 24.368 -22.282 1.00 33.31 227 VAL A O 1
ATOM 1813 N N . ASN A 1 228 ? 28.364 23.110 -24.067 1.00 31.62 228 ASN A N 1
ATOM 1814 C CA . ASN A 1 228 ? 28.948 24.022 -25.041 1.00 31.62 228 ASN A CA 1
ATOM 1815 C C . ASN A 1 228 ? 29.724 23.241 -26.102 1.00 31.62 228 ASN A C 1
ATOM 1817 O O . ASN A 1 228 ? 30.700 22.557 -25.810 1.00 31.62 228 ASN A O 1
ATOM 1821 N N . THR A 1 229 ? 29.305 23.443 -27.353 1.00 32.66 229 THR A N 1
ATOM 1822 C CA . THR A 1 229 ? 30.054 23.145 -28.584 1.00 32.66 229 THR A CA 1
ATOM 1823 C C . THR A 1 229 ? 30.476 21.681 -28.795 1.00 32.66 229 THR A C 1
ATOM 1825 O O . THR A 1 229 ? 31.523 21.242 -28.346 1.00 32.66 229 THR A O 1
ATOM 1828 N N . ASN A 1 230 ? 29.684 20.961 -29.602 1.00 36.38 230 ASN A N 1
ATOM 1829 C CA . ASN A 1 230 ? 30.138 19.902 -30.521 1.00 36.38 230 ASN A CA 1
ATOM 1830 C C . ASN A 1 230 ? 31.062 18.789 -29.977 1.00 36.38 230 ASN A C 1
ATOM 1832 O O . ASN A 1 230 ? 32.108 18.539 -30.569 1.00 36.38 230 ASN A O 1
ATOM 1836 N N . VAL A 1 231 ? 30.665 18.044 -28.931 1.00 32.97 231 VAL A N 1
ATOM 1837 C CA . VAL A 1 231 ? 31.359 16.768 -28.603 1.00 32.97 231 VAL A CA 1
ATOM 1838 C C . VAL A 1 231 ? 30.432 15.569 -28.308 1.00 32.97 231 VAL A C 1
ATOM 1840 O O . VAL A 1 231 ? 30.910 14.446 -28.274 1.00 32.97 231 VAL A O 1
ATOM 1843 N N . TYR A 1 232 ? 29.104 15.720 -28.187 1.00 36.78 232 TYR A N 1
ATOM 1844 C CA . TYR A 1 232 ? 28.211 14.593 -27.806 1.00 36.78 232 TYR A CA 1
ATOM 1845 C C . TYR A 1 232 ? 27.572 13.867 -28.995 1.00 36.78 232 TYR A C 1
ATOM 1847 O O . TYR A 1 232 ? 26.770 12.956 -28.822 1.00 36.78 232 TYR A O 1
ATOM 1855 N N . SER A 1 233 ? 27.992 14.212 -30.213 1.00 38.59 233 SER A N 1
ATOM 1856 C CA . SER A 1 233 ? 27.612 13.499 -31.435 1.00 38.59 233 SER A CA 1
ATOM 1857 C C . SER A 1 233 ? 28.592 12.365 -31.802 1.00 38.59 233 SER A C 1
ATOM 1859 O O . SER A 1 233 ? 28.441 11.765 -32.862 1.00 38.59 233 SER A O 1
ATOM 1861 N N . SER A 1 234 ? 29.593 12.070 -30.959 1.00 40.75 234 SER A N 1
ATOM 1862 C CA . SER A 1 234 ? 30.711 11.157 -31.270 1.00 40.75 234 SER A CA 1
ATOM 1863 C C . SER A 1 234 ? 30.606 9.742 -30.668 1.00 40.75 234 SER A C 1
ATOM 1865 O O . SER A 1 234 ? 31.483 8.917 -30.909 1.00 40.75 234 SER A O 1
ATOM 1867 N N . SER A 1 235 ? 29.562 9.434 -29.883 1.00 55.34 235 SER A N 1
ATOM 1868 C CA . SER A 1 235 ? 29.423 8.132 -29.190 1.00 55.34 235 SER A CA 1
ATOM 1869 C C . SER A 1 235 ? 28.701 7.072 -30.031 1.00 55.34 235 SER A C 1
ATOM 1871 O O . SER A 1 235 ? 29.158 5.938 -30.139 1.00 55.34 235 SER A O 1
ATOM 1873 N N . LEU A 1 236 ? 27.615 7.455 -30.707 1.00 67.31 236 LEU A N 1
ATOM 1874 C CA . LEU A 1 236 ? 26.882 6.551 -31.598 1.00 67.31 236 LEU A CA 1
ATOM 1875 C C . LEU A 1 236 ? 27.647 6.266 -32.902 1.00 67.31 236 LEU A C 1
ATOM 1877 O O . LEU A 1 236 ? 27.464 5.211 -33.493 1.00 67.31 236 LEU A O 1
ATOM 1881 N N . SER A 1 237 ? 28.542 7.163 -33.334 1.00 65.56 237 SER A N 1
ATOM 1882 C CA . SER A 1 237 ? 29.317 6.996 -34.573 1.00 65.56 237 SER A CA 1
ATOM 1883 C C . SER A 1 237 ? 30.300 5.822 -34.544 1.00 65.56 237 SER A C 1
ATOM 1885 O O . SER A 1 237 ? 30.741 5.389 -35.601 1.00 65.56 237 SER A O 1
ATOM 1887 N N . ASN A 1 238 ? 30.647 5.325 -33.352 1.00 73.94 238 ASN A N 1
ATOM 1888 C CA . ASN A 1 238 ? 31.560 4.194 -33.169 1.00 73.94 238 ASN A CA 1
ATOM 1889 C C . ASN A 1 238 ? 30.820 2.862 -32.979 1.00 73.94 238 ASN A C 1
ATOM 1891 O O . ASN A 1 238 ? 31.471 1.837 -32.797 1.00 73.94 238 ASN A O 1
ATOM 1895 N N . ILE A 1 239 ? 29.482 2.880 -32.986 1.00 82.88 239 ILE A N 1
ATOM 1896 C CA . ILE A 1 239 ? 28.664 1.675 -32.879 1.00 82.88 239 ILE A CA 1
ATOM 1897 C C . ILE A 1 239 ? 28.593 1.016 -34.256 1.00 82.88 239 ILE A C 1
ATOM 1899 O O . ILE A 1 239 ? 28.092 1.602 -35.219 1.00 82.88 239 ILE A O 1
ATOM 1903 N N . VAL A 1 240 ? 29.100 -0.208 -34.332 1.00 80.00 240 VAL A N 1
ATOM 1904 C CA . VAL A 1 240 ? 29.040 -1.059 -35.519 1.00 80.00 240 VAL A CA 1
ATOM 1905 C C . VAL A 1 240 ? 27.581 -1.428 -35.778 1.00 80.00 240 VAL A C 1
ATOM 1907 O O . VAL A 1 240 ? 26.866 -1.809 -34.851 1.00 80.00 240 VAL A O 1
ATOM 1910 N N . ASP A 1 241 ? 27.139 -1.256 -37.026 1.00 85.56 241 ASP A N 1
ATOM 1911 C CA . ASP A 1 241 ? 25.779 -1.551 -37.496 1.00 85.56 241 ASP A CA 1
ATOM 1912 C C . ASP A 1 241 ? 24.666 -0.892 -36.664 1.00 85.56 241 ASP A C 1
ATOM 1914 O O . ASP A 1 241 ? 23.591 -1.450 -36.445 1.00 85.56 241 ASP A O 1
ATOM 1918 N N . LEU A 1 242 ? 24.910 0.346 -36.213 1.00 87.94 242 LEU A N 1
ATOM 1919 C CA . LEU A 1 242 ? 24.004 1.096 -35.341 1.00 87.94 242 LEU A CA 1
ATOM 1920 C C . LEU A 1 242 ? 22.548 1.126 -35.823 1.00 87.94 242 LEU A C 1
ATOM 1922 O O . LEU A 1 242 ? 21.640 0.956 -35.013 1.00 87.94 242 LEU A O 1
ATOM 1926 N N . GLU A 1 243 ? 22.300 1.398 -37.104 1.00 91.50 243 GLU A N 1
ATOM 1927 C CA . GLU A 1 243 ? 20.926 1.516 -37.608 1.00 91.50 243 GLU A CA 1
ATOM 1928 C C . GLU A 1 243 ? 20.211 0.160 -37.660 1.00 91.50 243 GLU A C 1
ATOM 1930 O O . GLU A 1 243 ? 19.016 0.099 -37.366 1.00 91.50 243 GLU A O 1
ATOM 1935 N N . GLU A 1 244 ? 20.933 -0.930 -37.935 1.00 88.56 244 GLU A N 1
ATOM 1936 C CA . GLU A 1 244 ? 20.399 -2.292 -37.838 1.00 88.56 244 GLU A CA 1
ATOM 1937 C C . GLU A 1 244 ? 20.105 -2.655 -36.377 1.00 88.56 244 GLU A C 1
ATOM 1939 O O . GLU A 1 244 ? 18.993 -3.077 -36.052 1.00 88.56 244 GLU A O 1
ATOM 1944 N N . GLY A 1 245 ? 21.040 -2.375 -35.465 1.00 90.31 245 GLY A N 1
ATOM 1945 C CA . GLY A 1 245 ? 20.835 -2.562 -34.030 1.00 90.31 245 GLY A CA 1
ATOM 1946 C C . GLY A 1 245 ? 19.664 -1.745 -33.482 1.00 90.31 245 GLY A C 1
ATOM 1947 O O . GLY A 1 245 ? 18.845 -2.258 -32.718 1.00 90.31 245 GLY A O 1
ATOM 1948 N N . LYS A 1 246 ? 19.510 -0.487 -33.915 1.00 94.81 246 LYS A N 1
ATOM 1949 C CA . LYS A 1 246 ? 18.349 0.352 -33.576 1.00 94.81 246 LYS A CA 1
ATOM 1950 C C . LYS A 1 246 ? 17.053 -0.220 -34.142 1.00 94.81 246 LYS A C 1
ATOM 1952 O O . LYS A 1 246 ? 16.044 -0.212 -33.439 1.00 94.81 246 LYS A O 1
ATOM 1957 N N . ALA A 1 247 ? 17.048 -0.705 -35.382 1.00 96.19 247 ALA A N 1
ATOM 1958 C CA . ALA A 1 247 ? 15.871 -1.345 -35.961 1.00 96.19 247 ALA A CA 1
ATOM 1959 C C . ALA A 1 247 ? 15.450 -2.576 -35.142 1.00 96.19 247 ALA A C 1
ATOM 1961 O O . ALA A 1 247 ? 14.282 -2.679 -34.766 1.00 96.19 247 ALA A O 1
ATOM 1962 N N . GLY A 1 248 ? 16.410 -3.421 -34.760 1.00 95.44 248 GLY A N 1
ATOM 1963 C CA . GLY A 1 248 ? 16.173 -4.582 -33.906 1.00 95.44 248 GLY A CA 1
ATOM 1964 C C . GLY A 1 248 ? 15.660 -4.225 -32.507 1.00 95.44 248 GLY A C 1
ATOM 1965 O O . GLY A 1 248 ? 14.668 -4.783 -32.041 1.00 95.44 248 GLY A O 1
ATOM 1966 N N . ILE A 1 249 ? 16.275 -3.243 -31.836 1.00 97.69 249 ILE A N 1
ATOM 1967 C CA . ILE A 1 249 ? 15.803 -2.759 -30.524 1.00 97.69 249 ILE A CA 1
ATOM 1968 C C . ILE A 1 249 ? 14.376 -2.209 -30.639 1.00 97.69 249 ILE A C 1
ATOM 1970 O O . ILE A 1 249 ? 13.539 -2.470 -29.772 1.00 97.69 249 ILE A O 1
ATOM 1974 N N . ARG A 1 250 ? 14.077 -1.471 -31.714 1.00 98.19 250 ARG A N 1
ATOM 1975 C CA . ARG A 1 250 ? 12.741 -0.922 -31.973 1.00 98.19 250 ARG A CA 1
ATOM 1976 C C . ARG A 1 250 ? 11.704 -2.027 -32.156 1.00 98.19 250 ARG A C 1
ATOM 1978 O O . ARG A 1 250 ? 10.616 -1.909 -31.601 1.00 98.19 250 ARG A O 1
ATOM 1985 N N . GLU A 1 251 ? 12.036 -3.091 -32.879 1.00 98.25 251 GLU A N 1
ATOM 1986 C CA . GLU A 1 251 ? 11.150 -4.242 -33.072 1.00 98.25 251 GLU A CA 1
ATOM 1987 C C . GLU A 1 251 ? 10.819 -4.934 -31.741 1.00 98.25 251 GLU A C 1
ATOM 1989 O O . GLU A 1 251 ? 9.645 -5.148 -31.428 1.00 98.25 251 GLU A O 1
ATOM 1994 N N . ILE A 1 252 ? 11.834 -5.184 -30.906 1.00 98.38 252 ILE A N 1
ATOM 1995 C CA . ILE A 1 252 ? 11.649 -5.748 -29.560 1.00 98.38 252 ILE A CA 1
ATOM 1996 C C . ILE A 1 252 ? 10.744 -4.845 -28.712 1.00 98.38 252 ILE A C 1
ATOM 1998 O O . ILE A 1 252 ? 9.794 -5.313 -28.078 1.00 98.38 252 ILE A O 1
ATOM 2002 N N . LEU A 1 253 ? 11.031 -3.540 -28.688 1.00 98.44 253 LEU A N 1
ATOM 2003 C CA . LEU A 1 253 ? 10.252 -2.576 -27.914 1.00 98.44 253 LEU A CA 1
ATOM 2004 C C . LEU A 1 253 ? 8.803 -2.501 -28.393 1.00 98.44 253 LEU A C 1
ATOM 2006 O O . LEU A 1 253 ? 7.903 -2.493 -27.559 1.00 98.44 253 LEU A O 1
ATOM 2010 N N . GLU A 1 254 ? 8.555 -2.510 -29.700 1.00 98.19 254 GLU A N 1
ATOM 2011 C CA . GLU A 1 254 ? 7.199 -2.494 -30.244 1.00 98.19 254 GLU A CA 1
ATOM 2012 C C . GLU A 1 254 ? 6.426 -3.768 -29.872 1.00 98.19 254 GLU A C 1
ATOM 2014 O O . GLU A 1 254 ? 5.279 -3.675 -29.429 1.00 98.19 254 GLU A O 1
ATOM 2019 N N . ALA A 1 255 ? 7.061 -4.942 -29.932 1.00 98.12 255 ALA A N 1
ATOM 2020 C CA . ALA A 1 255 ? 6.460 -6.194 -29.468 1.00 98.12 255 ALA A CA 1
ATOM 2021 C C . ALA A 1 255 ? 6.126 -6.153 -27.963 1.00 98.12 255 ALA A C 1
ATOM 2023 O O . ALA A 1 255 ? 5.049 -6.587 -27.529 1.00 98.12 255 ALA A O 1
ATOM 2024 N N . HIS A 1 256 ? 7.012 -5.579 -27.144 1.00 98.12 256 HIS A N 1
ATOM 2025 C CA . HIS A 1 256 ? 6.728 -5.345 -25.729 1.00 98.12 256 HIS A CA 1
ATOM 2026 C C . HIS A 1 256 ? 5.548 -4.391 -25.558 1.00 98.12 256 HIS A C 1
ATOM 2028 O O . HIS A 1 256 ? 4.591 -4.734 -24.873 1.00 98.12 256 HIS A O 1
ATOM 2034 N N . PHE A 1 257 ? 5.549 -3.236 -26.222 1.00 98.06 257 PHE A N 1
ATOM 2035 C CA . PHE A 1 257 ? 4.479 -2.248 -26.113 1.00 98.06 257 PHE A CA 1
ATOM 2036 C C . PHE A 1 257 ? 3.116 -2.805 -26.524 1.00 98.06 257 PHE A C 1
ATOM 2038 O O . PHE A 1 257 ? 2.122 -2.510 -25.862 1.00 98.06 257 PHE A O 1
ATOM 2045 N N . GLN A 1 258 ? 3.053 -3.641 -27.557 1.00 96.94 258 GLN A N 1
ATOM 2046 C CA . GLN A 1 258 ? 1.807 -4.286 -27.972 1.00 96.94 258 GLN A CA 1
ATOM 2047 C C . GLN A 1 258 ? 1.266 -5.240 -26.904 1.00 96.94 258 GLN A C 1
ATOM 2049 O O . GLN A 1 258 ? 0.067 -5.259 -26.635 1.00 96.94 258 GLN A O 1
ATOM 2054 N N . THR A 1 259 ? 2.141 -6.008 -26.254 1.00 96.06 259 THR A N 1
ATOM 2055 C CA . THR A 1 259 ? 1.723 -7.052 -25.306 1.00 96.06 259 THR A CA 1
ATOM 2056 C C . THR A 1 259 ? 1.670 -6.582 -23.845 1.00 96.06 259 THR A C 1
ATOM 2058 O O . THR A 1 259 ? 1.064 -7.255 -23.006 1.00 96.06 259 THR A O 1
ATOM 2061 N N . LEU A 1 260 ? 2.305 -5.454 -23.524 1.00 96.75 260 LEU A N 1
ATOM 2062 C CA . LEU A 1 260 ? 2.440 -4.859 -22.188 1.00 96.75 260 LEU A CA 1
ATOM 2063 C C . LEU A 1 260 ? 1.858 -3.440 -22.138 1.00 96.75 260 LEU A C 1
ATOM 2065 O O . LEU A 1 260 ? 2.280 -2.610 -21.335 1.00 96.75 260 LEU A O 1
ATOM 2069 N N . TYR A 1 261 ? 0.871 -3.152 -22.987 1.00 95.75 261 TYR A N 1
ATOM 2070 C CA . TYR A 1 261 ? 0.045 -1.946 -22.887 1.00 95.75 261 TYR A CA 1
ATOM 2071 C C . TYR A 1 261 ? 0.851 -0.636 -22.956 1.00 95.75 261 TYR A C 1
ATOM 2073 O O . TYR A 1 261 ? 0.674 0.271 -22.141 1.00 95.75 261 TYR A O 1
ATOM 2081 N N . GLY A 1 262 ? 1.768 -0.547 -23.919 1.00 96.62 262 GLY A N 1
ATOM 2082 C CA . GLY A 1 262 ? 2.618 0.623 -24.147 1.00 96.62 262 GLY A CA 1
ATOM 2083 C C . GLY A 1 262 ? 3.822 0.732 -23.208 1.00 96.62 262 GLY A C 1
ATOM 2084 O O . GLY A 1 262 ? 4.441 1.795 -23.152 1.00 96.62 262 GLY A O 1
ATOM 2085 N N . TYR A 1 263 ? 4.156 -0.334 -22.472 1.00 98.25 263 TYR A N 1
ATOM 2086 C CA . TYR A 1 263 ? 5.256 -0.363 -21.508 1.00 98.25 263 TYR A CA 1
ATOM 2087 C C . TYR A 1 263 ? 6.333 -1.404 -21.844 1.00 98.25 263 TYR A C 1
ATOM 2089 O O . TYR A 1 263 ? 6.053 -2.477 -22.366 1.00 98.25 263 TYR A O 1
ATOM 2097 N N . SER A 1 264 ? 7.574 -1.095 -21.486 1.00 98.38 264 SER A N 1
ATOM 2098 C CA . SER A 1 264 ? 8.720 -1.999 -21.471 1.00 98.38 264 SER A CA 1
ATOM 2099 C C . SER A 1 264 ? 9.646 -1.625 -20.302 1.00 98.38 264 SER A C 1
ATOM 2101 O O . SER A 1 264 ? 9.431 -0.638 -19.595 1.00 98.38 264 SER A O 1
ATOM 2103 N N . ASN A 1 265 ? 10.675 -2.427 -20.052 1.00 97.81 265 ASN A N 1
ATOM 2104 C CA . ASN A 1 265 ? 11.734 -2.089 -19.106 1.00 97.81 265 ASN A CA 1
ATOM 2105 C C . ASN A 1 265 ? 13.060 -2.720 -19.517 1.00 97.81 265 ASN A C 1
ATOM 2107 O O . ASN A 1 265 ? 13.082 -3.660 -20.316 1.00 97.81 265 ASN A O 1
ATOM 2111 N N . ILE A 1 266 ? 14.152 -2.229 -18.932 1.00 97.38 266 ILE A N 1
ATOM 2112 C CA . ILE A 1 266 ? 15.489 -2.677 -19.309 1.00 97.38 266 ILE A CA 1
ATOM 2113 C C . ILE A 1 266 ? 15.705 -4.178 -19.103 1.00 97.38 266 ILE A C 1
ATOM 2115 O O . ILE A 1 266 ? 16.375 -4.804 -19.913 1.00 97.38 266 ILE A O 1
ATOM 2119 N N . SER A 1 267 ? 15.108 -4.795 -18.079 1.00 95.62 267 SER A N 1
ATOM 2120 C CA . SER A 1 267 ? 15.323 -6.217 -17.812 1.00 95.62 267 SER A CA 1
ATOM 2121 C C . SER A 1 267 ? 14.752 -7.088 -18.927 1.00 95.62 267 SER A C 1
ATOM 2123 O O . SER A 1 267 ? 15.458 -7.955 -19.432 1.00 95.62 267 SER A O 1
ATOM 2125 N N . ILE A 1 268 ? 13.508 -6.870 -19.362 1.00 97.75 268 ILE A N 1
ATOM 2126 C CA . ILE A 1 268 ? 12.950 -7.647 -20.485 1.00 97.75 268 ILE A CA 1
ATOM 2127 C C . ILE A 1 268 ? 13.573 -7.269 -21.826 1.00 97.75 268 ILE A C 1
ATOM 2129 O O . ILE A 1 268 ? 13.754 -8.155 -22.654 1.00 97.75 268 ILE A O 1
ATOM 2133 N N . LEU A 1 269 ? 13.946 -5.999 -22.023 1.00 98.00 269 LEU A N 1
ATOM 2134 C CA . LEU A 1 269 ? 14.653 -5.560 -23.226 1.00 98.00 269 LEU A CA 1
ATOM 2135 C C . LEU A 1 269 ? 16.008 -6.263 -23.352 1.00 98.00 269 LEU A C 1
ATOM 2137 O O . LEU A 1 269 ? 16.296 -6.827 -24.398 1.00 98.00 269 LEU A O 1
ATOM 2141 N N . TRP A 1 270 ? 16.796 -6.289 -22.275 1.00 96.62 270 TRP A N 1
ATOM 2142 C CA . TRP A 1 270 ? 18.075 -6.994 -22.216 1.00 96.62 270 TRP A CA 1
ATOM 2143 C C . TRP A 1 270 ? 17.921 -8.471 -22.563 1.00 96.62 270 TRP A C 1
ATOM 2145 O O . TRP A 1 270 ? 18.597 -8.955 -23.460 1.00 96.62 270 TRP A O 1
ATOM 2155 N N . ASN A 1 271 ? 16.979 -9.165 -21.922 1.00 94.06 271 ASN A N 1
ATOM 2156 C CA . ASN A 1 271 ? 16.764 -10.584 -22.199 1.00 94.06 271 ASN A CA 1
ATOM 2157 C C . ASN A 1 271 ? 16.390 -10.844 -23.668 1.00 94.06 271 ASN A C 1
ATOM 2159 O O . ASN A 1 271 ? 16.949 -11.740 -24.282 1.00 94.06 271 ASN A O 1
ATOM 2163 N N . ALA A 1 272 ? 15.478 -10.055 -24.243 1.00 95.75 272 ALA A N 1
ATOM 2164 C CA . ALA A 1 272 ? 15.090 -10.223 -25.643 1.00 95.75 272 ALA A CA 1
ATOM 2165 C C . ALA A 1 272 ? 16.227 -9.862 -26.617 1.00 95.75 272 ALA A C 1
ATOM 2167 O O . ALA A 1 272 ? 16.385 -10.510 -27.652 1.00 95.75 272 ALA A O 1
ATOM 2168 N N . ALA A 1 273 ? 17.040 -8.855 -26.285 1.00 92.94 273 ALA A N 1
ATOM 2169 C CA . ALA A 1 273 ? 18.188 -8.450 -27.090 1.00 92.94 273 ALA A CA 1
ATOM 2170 C C . ALA A 1 273 ? 19.292 -9.516 -27.102 1.00 92.94 273 ALA A C 1
ATOM 2172 O O . ALA A 1 273 ? 19.922 -9.704 -28.137 1.00 92.94 273 ALA A O 1
ATOM 2173 N N . GLN A 1 274 ? 19.500 -10.246 -26.000 1.00 91.56 274 GLN A N 1
ATOM 2174 C CA . GLN A 1 274 ? 20.455 -11.361 -25.961 1.00 91.56 274 GLN A CA 1
ATOM 2175 C C . GLN A 1 274 ? 20.104 -12.466 -26.966 1.00 91.56 274 GLN A C 1
ATOM 2177 O O . GLN A 1 274 ? 21.005 -13.041 -27.571 1.00 91.56 274 GLN A O 1
ATOM 2182 N N . ASP A 1 275 ? 18.812 -12.723 -27.173 1.00 87.75 275 ASP A N 1
ATOM 2183 C CA . ASP A 1 275 ? 18.343 -13.748 -28.109 1.00 87.75 275 ASP A CA 1
ATOM 2184 C C . ASP A 1 275 ? 18.278 -13.229 -29.555 1.00 87.75 275 ASP A C 1
ATOM 2186 O O . ASP A 1 275 ? 18.623 -13.942 -30.496 1.00 87.75 275 ASP A O 1
ATOM 2190 N N . THR A 1 276 ? 17.836 -11.982 -29.741 1.00 88.31 276 THR A N 1
ATOM 2191 C CA . THR A 1 276 ? 17.481 -11.435 -31.066 1.00 88.31 276 THR A CA 1
ATOM 2192 C C . THR A 1 276 ? 18.622 -10.654 -31.716 1.00 88.31 276 THR A C 1
ATOM 2194 O O . THR A 1 276 ? 18.708 -10.592 -32.938 1.00 88.31 276 THR A O 1
ATOM 2197 N N . LEU A 1 277 ? 19.513 -10.060 -30.915 1.00 89.38 277 LEU A N 1
ATOM 2198 C CA . LEU A 1 277 ? 20.603 -9.188 -31.368 1.00 89.38 277 LEU A CA 1
ATOM 2199 C C . LEU A 1 277 ? 21.997 -9.636 -30.873 1.00 89.38 277 LEU A C 1
ATOM 2201 O O . LEU A 1 277 ? 22.824 -8.775 -30.565 1.00 89.38 277 LEU A O 1
ATOM 2205 N N . PRO A 1 278 ? 22.321 -10.945 -30.790 1.00 81.25 278 PRO A N 1
ATOM 2206 C CA . PRO A 1 278 ? 23.567 -11.399 -30.169 1.00 81.25 278 PRO A CA 1
ATOM 2207 C C . PRO A 1 278 ? 24.824 -10.892 -30.887 1.00 81.25 278 PRO A C 1
ATOM 2209 O O . PRO A 1 278 ? 25.810 -10.577 -30.227 1.00 81.25 278 PRO A O 1
ATOM 2212 N N . LEU A 1 279 ? 24.804 -10.787 -32.221 1.00 74.69 279 LEU A N 1
ATOM 2213 C CA . LEU A 1 279 ? 25.936 -10.261 -32.995 1.00 74.69 279 LEU A CA 1
ATOM 2214 C C . LEU A 1 279 ? 26.158 -8.776 -32.697 1.00 74.69 279 LEU A C 1
ATOM 2216 O O . LEU A 1 279 ? 27.224 -8.407 -32.221 1.00 74.69 279 LEU A O 1
ATOM 2220 N N . PHE A 1 280 ? 25.108 -7.962 -32.829 1.00 82.06 280 PHE A N 1
ATOM 2221 C CA . PHE A 1 280 ? 25.157 -6.530 -32.534 1.00 82.06 280 PHE A CA 1
ATOM 2222 C C . PHE A 1 280 ? 25.638 -6.230 -31.104 1.00 82.06 280 PHE A C 1
ATOM 2224 O O . PHE A 1 280 ? 26.430 -5.311 -30.899 1.00 82.06 280 PHE A O 1
ATOM 2231 N N . LEU A 1 281 ? 25.187 -7.006 -30.109 1.00 74.62 281 LEU A N 1
ATOM 2232 C CA . LEU A 1 281 ? 25.653 -6.857 -28.729 1.00 74.62 281 LEU A CA 1
ATOM 2233 C C . LEU A 1 281 ? 27.148 -7.184 -28.592 1.00 74.62 281 LEU A C 1
ATOM 2235 O O . LEU A 1 281 ? 27.877 -6.417 -27.961 1.00 74.62 281 LEU A O 1
ATOM 2239 N N . ASN A 1 282 ? 27.611 -8.285 -29.191 1.00 72.00 282 ASN A N 1
ATOM 2240 C CA . ASN A 1 282 ? 29.009 -8.715 -29.118 1.00 72.00 282 ASN A CA 1
ATOM 2241 C C . ASN A 1 282 ? 29.956 -7.757 -29.854 1.00 72.00 282 ASN A C 1
ATOM 2243 O O . ASN A 1 282 ? 30.976 -7.365 -29.288 1.00 72.00 282 ASN A O 1
ATOM 2247 N N . ASP A 1 283 ? 29.597 -7.330 -31.067 1.00 70.06 283 ASP A N 1
ATOM 224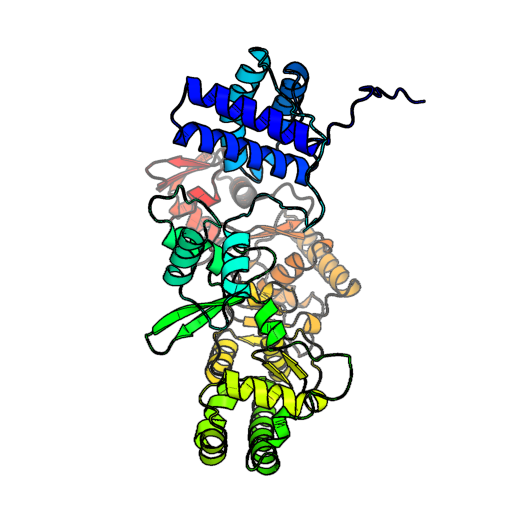8 C CA . ASP A 1 283 ? 30.414 -6.441 -31.906 1.00 70.06 283 ASP A CA 1
ATOM 2249 C C . ASP A 1 283 ? 30.614 -5.061 -31.264 1.00 70.06 283 ASP A C 1
ATOM 2251 O O . ASP A 1 283 ? 31.626 -4.396 -31.487 1.00 70.06 283 ASP A O 1
ATOM 2255 N N . ASN A 1 284 ? 29.678 -4.660 -30.400 1.00 78.75 284 ASN A N 1
ATOM 2256 C CA . ASN A 1 284 ? 29.708 -3.398 -29.665 1.00 78.75 284 ASN A CA 1
ATOM 2257 C C . ASN A 1 284 ? 30.063 -3.554 -28.176 1.00 78.75 284 ASN A C 1
ATOM 2259 O O . ASN A 1 284 ? 29.946 -2.592 -27.414 1.00 78.75 284 ASN A O 1
ATOM 2263 N N . ALA A 1 285 ? 30.490 -4.748 -27.749 1.00 78.62 285 ALA A N 1
ATOM 2264 C CA . ALA A 1 285 ? 30.853 -5.071 -26.366 1.00 78.62 285 ALA A CA 1
ATOM 2265 C C . ALA A 1 285 ? 29.778 -4.693 -25.318 1.00 78.62 285 ALA A C 1
ATOM 2267 O O . ALA A 1 285 ? 30.094 -4.287 -24.193 1.00 78.62 285 ALA A O 1
ATOM 2268 N N . ILE A 1 286 ? 28.499 -4.843 -25.674 1.00 80.44 286 ILE A N 1
ATOM 2269 C CA . ILE A 1 286 ? 27.347 -4.604 -24.800 1.00 80.44 286 ILE A CA 1
ATOM 2270 C C . ILE A 1 286 ? 27.039 -5.899 -24.044 1.00 80.44 286 ILE A C 1
ATOM 2272 O O . ILE A 1 286 ? 26.288 -6.758 -24.497 1.00 80.44 286 ILE A O 1
ATOM 2276 N N . ASN A 1 287 ? 27.629 -6.026 -22.862 1.00 76.44 287 ASN A N 1
ATOM 2277 C CA . ASN A 1 287 ? 27.618 -7.236 -22.044 1.00 76.44 287 ASN A CA 1
ATOM 2278 C C . ASN A 1 287 ? 26.644 -7.169 -20.859 1.00 76.44 287 ASN A C 1
ATOM 2280 O O . ASN A 1 287 ? 26.439 -8.171 -20.173 1.00 76.44 287 ASN A O 1
ATOM 2284 N N . THR A 1 288 ? 26.053 -6.002 -20.586 1.00 81.12 288 THR A N 1
ATOM 2285 C CA . THR A 1 288 ? 25.134 -5.815 -19.457 1.00 81.12 288 THR A CA 1
ATOM 2286 C C . THR A 1 288 ? 23.875 -5.041 -19.832 1.00 81.12 288 THR A C 1
ATOM 2288 O O . THR A 1 288 ? 23.850 -4.232 -20.764 1.00 81.12 288 THR A O 1
ATOM 2291 N N . ALA A 1 289 ? 22.829 -5.236 -19.026 1.00 85.19 289 ALA A N 1
ATOM 2292 C CA . ALA A 1 289 ? 21.586 -4.479 -19.117 1.00 85.19 289 ALA A CA 1
ATOM 2293 C C . ALA A 1 289 ? 21.818 -2.960 -19.002 1.00 85.19 289 ALA A C 1
ATOM 2295 O O . ALA A 1 289 ? 21.194 -2.194 -19.727 1.00 85.19 289 ALA A O 1
ATOM 2296 N N . ASP A 1 290 ? 22.744 -2.508 -18.154 1.00 85.88 290 ASP A N 1
ATOM 2297 C CA . ASP A 1 290 ? 23.028 -1.077 -17.994 1.00 85.88 290 ASP A CA 1
ATOM 2298 C C . ASP A 1 290 ? 23.771 -0.486 -19.201 1.00 85.88 290 ASP A C 1
ATOM 2300 O O . ASP A 1 290 ? 23.518 0.655 -19.590 1.00 85.88 290 ASP A O 1
ATOM 2304 N N . GLN A 1 291 ? 24.646 -1.262 -19.849 1.00 83.00 291 GLN A N 1
ATOM 2305 C CA . GLN A 1 291 ? 25.269 -0.851 -21.111 1.00 83.00 291 GLN A CA 1
ATOM 2306 C C . GLN A 1 291 ? 24.223 -0.735 -22.225 1.00 83.00 291 GLN A C 1
ATOM 2308 O O . GLN A 1 291 ? 24.193 0.273 -22.936 1.00 83.00 291 GLN A O 1
ATOM 2313 N N . LEU A 1 292 ? 23.305 -1.705 -22.321 1.00 90.06 292 LEU A N 1
ATOM 2314 C CA . LEU A 1 292 ? 22.187 -1.627 -23.261 1.00 90.06 292 LEU A CA 1
ATOM 2315 C C . LEU A 1 292 ? 21.256 -0.448 -22.941 1.00 90.06 292 LEU A C 1
ATOM 2317 O O . LEU A 1 292 ? 20.780 0.217 -23.861 1.00 90.06 292 LEU A O 1
ATOM 2321 N N . TRP A 1 293 ? 21.020 -0.143 -21.660 1.00 93.50 293 TRP A N 1
ATOM 2322 C CA . TRP A 1 293 ? 20.234 1.020 -21.246 1.00 93.50 293 TRP A CA 1
ATOM 2323 C C . TRP A 1 293 ? 20.851 2.318 -21.747 1.00 93.50 293 TRP A C 1
ATOM 2325 O O . TRP A 1 293 ? 20.138 3.138 -22.311 1.00 93.50 293 TRP A O 1
ATOM 2335 N N . ARG A 1 294 ? 22.166 2.504 -21.586 1.00 89.12 294 ARG A N 1
ATOM 2336 C CA . ARG A 1 294 ? 22.865 3.714 -22.050 1.00 89.12 294 ARG A CA 1
ATOM 2337 C C . ARG A 1 294 ? 22.742 3.894 -23.561 1.00 89.12 294 ARG A C 1
ATOM 2339 O O . ARG A 1 294 ? 22.430 4.995 -24.011 1.00 89.12 294 ARG A O 1
ATOM 2346 N N . LEU A 1 295 ? 22.937 2.820 -24.332 1.00 90.44 295 LEU A N 1
ATOM 2347 C CA . LEU A 1 295 ? 22.727 2.850 -25.780 1.00 90.44 295 LEU A CA 1
ATOM 2348 C C . LEU A 1 295 ? 21.275 3.214 -26.110 1.00 90.44 295 LEU A C 1
ATOM 2350 O O . LEU A 1 295 ? 21.036 4.128 -26.891 1.00 90.44 295 LEU A O 1
ATOM 2354 N N . THR A 1 296 ? 20.317 2.519 -25.496 1.00 93.88 296 THR A N 1
ATOM 2355 C CA . THR A 1 296 ? 18.884 2.699 -25.763 1.00 93.88 296 THR A CA 1
ATOM 2356 C C . THR A 1 296 ? 18.431 4.113 -25.408 1.00 93.88 296 THR A C 1
ATOM 2358 O O . THR A 1 296 ? 17.748 4.761 -26.194 1.00 93.88 296 THR A O 1
ATOM 2361 N N . TYR A 1 297 ? 18.851 4.626 -24.253 1.00 92.06 297 TYR A N 1
ATOM 2362 C CA . TYR A 1 297 ? 18.527 5.976 -23.817 1.00 92.06 297 TYR A CA 1
ATOM 2363 C C . TYR A 1 297 ? 19.011 7.004 -24.844 1.00 92.06 297 TYR A C 1
ATOM 2365 O O . TYR A 1 297 ? 18.211 7.783 -25.346 1.00 92.06 297 TYR A O 1
ATOM 2373 N N . ASN A 1 298 ? 20.282 6.940 -25.247 1.00 90.31 298 ASN A N 1
ATOM 2374 C CA . ASN A 1 298 ? 20.849 7.893 -26.204 1.00 90.31 298 ASN A CA 1
ATOM 2375 C C . ASN A 1 298 ? 20.273 7.741 -27.621 1.00 90.31 298 ASN A C 1
ATOM 2377 O O . ASN A 1 298 ? 20.100 8.728 -28.330 1.00 90.31 298 ASN A O 1
ATOM 2381 N N . ALA A 1 299 ? 19.994 6.511 -28.055 1.00 91.94 299 ALA A N 1
ATOM 2382 C CA . ALA A 1 299 ? 19.496 6.244 -29.400 1.00 91.94 299 ALA A CA 1
ATOM 2383 C C . ALA A 1 299 ? 18.007 6.589 -29.571 1.00 91.94 299 ALA A C 1
ATOM 2385 O O . ALA A 1 299 ? 17.587 6.853 -30.697 1.00 91.94 299 ALA A O 1
ATOM 2386 N N . PHE A 1 300 ? 17.227 6.588 -28.483 1.00 95.44 300 PHE A N 1
ATOM 2387 C CA . PHE A 1 300 ? 15.766 6.706 -28.523 1.00 95.44 300 PHE A CA 1
ATOM 2388 C C . PHE A 1 300 ? 15.180 7.777 -27.585 1.00 95.44 300 PHE A C 1
ATOM 2390 O O . PHE A 1 300 ? 13.961 7.815 -27.419 1.00 95.44 300 PHE A O 1
ATOM 2397 N N . GLU A 1 301 ? 15.983 8.665 -26.981 1.00 88.81 301 GLU A N 1
ATOM 2398 C CA . GLU A 1 301 ? 15.495 9.717 -26.058 1.00 88.81 301 GLU A CA 1
ATOM 2399 C C . GLU A 1 301 ? 14.417 10.627 -26.666 1.00 88.81 301 GLU A C 1
ATOM 2401 O O . GLU A 1 301 ? 13.566 11.146 -25.948 1.00 88.81 301 GLU A O 1
ATOM 2406 N N . ASN A 1 302 ? 14.422 10.784 -27.992 1.00 91.25 302 ASN A N 1
ATOM 2407 C CA . ASN A 1 302 ? 13.441 11.584 -28.725 1.00 91.25 302 ASN A CA 1
ATOM 2408 C C . ASN A 1 302 ? 12.258 10.756 -29.268 1.00 91.25 302 ASN A C 1
ATOM 2410 O O . ASN A 1 302 ? 11.310 11.328 -29.801 1.00 91.25 302 ASN A O 1
ATOM 2414 N N . GLU A 1 303 ? 12.308 9.424 -29.157 1.00 94.81 303 GLU A N 1
ATOM 2415 C CA . GLU A 1 303 ? 11.258 8.505 -29.625 1.00 94.81 303 GLU A CA 1
ATOM 2416 C C . GLU A 1 303 ? 10.388 7.988 -28.468 1.00 94.81 303 GLU A C 1
ATOM 2418 O O . GLU A 1 303 ? 9.175 7.842 -28.627 1.00 94.81 303 GLU A O 1
ATOM 2423 N N . TYR A 1 304 ? 10.983 7.730 -27.298 1.00 96.56 304 TYR A N 1
ATOM 2424 C CA . TYR A 1 304 ? 10.313 7.107 -26.154 1.00 96.56 304 TYR A CA 1
ATOM 2425 C C . TYR A 1 304 ? 10.506 7.889 -24.861 1.00 96.56 304 TYR A C 1
ATOM 2427 O O . TYR A 1 304 ? 11.487 8.603 -24.671 1.00 96.56 304 TYR A O 1
ATOM 2435 N N . VAL A 1 305 ? 9.590 7.683 -23.915 1.00 96.44 305 VAL A N 1
ATOM 2436 C CA . VAL A 1 305 ? 9.715 8.243 -22.566 1.00 96.44 305 VAL A CA 1
ATOM 2437 C C . VAL A 1 305 ? 10.414 7.224 -21.680 1.00 96.44 305 VAL A C 1
ATOM 2439 O O . VAL A 1 305 ? 9.925 6.108 -21.507 1.00 96.44 305 VAL A O 1
ATOM 2442 N N . MET A 1 306 ? 11.561 7.593 -21.116 1.00 94.12 306 MET A N 1
ATOM 2443 C CA . MET A 1 306 ? 12.431 6.673 -20.384 1.00 94.12 306 MET A CA 1
ATOM 2444 C C . MET A 1 306 ? 12.797 7.221 -19.006 1.00 94.12 306 MET A C 1
ATOM 2446 O O . MET A 1 306 ? 13.185 8.375 -18.856 1.00 94.12 306 MET A O 1
ATOM 2450 N N . SER A 1 307 ? 12.697 6.367 -17.990 1.00 90.56 307 SER A N 1
ATOM 2451 C CA . SER A 1 307 ? 13.139 6.652 -16.624 1.00 90.56 307 SER A CA 1
ATOM 2452 C C . SER A 1 307 ? 13.547 5.340 -15.981 1.00 90.56 307 SER A C 1
ATOM 2454 O O . SER A 1 307 ? 12.687 4.494 -15.764 1.00 90.56 307 SER A O 1
ATOM 2456 N N . TYR A 1 308 ? 14.841 5.135 -15.724 1.00 87.31 308 TYR A N 1
ATOM 2457 C CA . TYR A 1 308 ? 15.371 3.830 -15.318 1.00 87.31 308 TYR A CA 1
ATOM 2458 C C . TYR A 1 308 ? 14.545 3.193 -14.178 1.00 87.31 308 TYR A C 1
ATOM 2460 O O . TYR A 1 308 ? 14.313 3.856 -13.165 1.00 87.31 308 TYR A O 1
ATOM 2468 N N . PRO A 1 309 ? 14.106 1.922 -14.292 1.00 94.25 309 PRO A N 1
ATOM 2469 C CA . PRO A 1 309 ? 14.347 0.960 -15.383 1.00 94.25 309 PRO A CA 1
ATOM 2470 C C . PRO A 1 309 ? 13.285 0.972 -16.507 1.00 94.25 309 PRO A C 1
ATOM 2472 O O . PRO A 1 309 ? 13.247 0.068 -17.341 1.00 94.25 309 PRO A O 1
ATOM 2475 N N . HIS A 1 310 ? 12.366 1.927 -16.494 1.00 96.00 310 HIS A N 1
ATOM 2476 C CA . HIS A 1 310 ? 11.131 1.967 -17.269 1.00 96.00 310 HIS A CA 1
ATOM 2477 C C . HIS A 1 310 ? 11.271 2.613 -18.653 1.00 96.00 310 HIS A C 1
ATOM 2479 O O . HIS A 1 310 ? 11.966 3.617 -18.820 1.00 96.00 310 HIS A O 1
ATOM 2485 N N . ILE A 1 311 ? 10.522 2.078 -19.621 1.00 97.88 311 ILE A N 1
ATOM 2486 C CA . ILE A 1 311 ? 10.424 2.589 -20.992 1.00 97.88 311 ILE A CA 1
ATOM 2487 C C . ILE A 1 311 ? 8.941 2.622 -21.381 1.00 97.88 311 ILE A C 1
ATOM 2489 O O . ILE A 1 311 ? 8.256 1.602 -21.312 1.00 97.88 311 ILE A O 1
ATOM 2493 N N . TRP A 1 312 ? 8.432 3.773 -21.805 1.00 98.31 312 TRP A N 1
ATOM 2494 C CA . TRP A 1 312 ? 7.063 3.939 -22.293 1.00 98.31 312 TRP A CA 1
ATOM 2495 C C . TRP A 1 312 ? 7.057 4.389 -23.749 1.00 98.31 312 TRP A C 1
ATOM 2497 O O . TRP A 1 312 ? 7.825 5.267 -24.142 1.00 98.31 312 TRP A O 1
ATOM 2507 N N . LYS A 1 313 ? 6.115 3.841 -24.523 1.00 97.19 313 LYS A N 1
ATOM 2508 C CA . LYS A 1 313 ? 5.899 4.222 -25.926 1.00 97.19 313 LYS A CA 1
ATOM 2509 C C . LYS A 1 313 ? 5.507 5.693 -26.084 1.00 97.19 313 LYS A C 1
ATOM 2511 O O . LYS A 1 313 ? 5.846 6.321 -27.075 1.00 97.19 313 LYS A O 1
ATOM 2516 N N . ALA A 1 314 ? 4.764 6.228 -25.119 1.00 95.88 314 ALA A N 1
ATOM 2517 C CA . ALA A 1 314 ? 4.304 7.611 -25.096 1.00 95.88 314 ALA A CA 1
ATOM 2518 C C . ALA A 1 314 ? 4.235 8.121 -23.654 1.00 95.88 314 ALA A C 1
ATOM 2520 O O . ALA A 1 314 ? 4.206 7.327 -22.712 1.00 95.88 314 ALA A O 1
ATOM 2521 N N . GLN A 1 315 ? 4.169 9.444 -23.488 1.00 95.44 315 GLN A N 1
ATOM 2522 C CA . GLN A 1 315 ? 4.081 10.090 -22.179 1.00 95.44 315 GLN A CA 1
ATOM 2523 C C . GLN A 1 315 ? 2.892 9.549 -21.367 1.00 95.44 315 GLN A C 1
ATOM 2525 O O . GLN A 1 315 ? 1.739 9.788 -21.742 1.00 95.44 315 GLN A O 1
ATOM 2530 N N . PRO A 1 316 ? 3.132 8.852 -20.240 1.00 94.12 316 PRO A N 1
ATOM 2531 C CA . PRO A 1 316 ? 2.040 8.369 -19.414 1.00 94.12 316 PRO A CA 1
ATOM 2532 C C . PRO A 1 316 ? 1.358 9.529 -18.683 1.00 94.12 316 PRO A C 1
ATOM 2534 O O . PRO A 1 316 ? 2.009 10.458 -18.202 1.00 94.12 316 PRO A O 1
ATOM 2537 N N . ASN A 1 317 ? 0.036 9.430 -18.534 1.00 92.00 317 ASN A N 1
ATOM 2538 C CA . ASN A 1 317 ? -0.784 10.316 -17.695 1.00 92.00 317 ASN A CA 1
ATOM 2539 C C . ASN A 1 317 ? -0.896 9.812 -16.238 1.00 92.00 317 ASN A C 1
ATOM 2541 O O . ASN A 1 317 ? -1.818 10.172 -15.507 1.00 92.00 317 ASN A O 1
ATOM 2545 N N . TYR A 1 318 ? 0.021 8.936 -15.835 1.00 92.00 318 TYR A N 1
ATOM 2546 C CA . TYR A 1 318 ? 0.167 8.375 -14.496 1.00 92.00 318 TYR A CA 1
ATOM 2547 C C . TYR A 1 318 ? 1.637 8.481 -14.061 1.00 92.00 318 TYR A C 1
ATOM 2549 O O . TYR A 1 318 ? 2.511 8.693 -14.906 1.00 92.00 318 TYR A O 1
ATOM 2557 N N . PRO A 1 319 ? 1.947 8.336 -12.759 1.00 91.00 319 PRO A N 1
ATOM 2558 C CA . PRO A 1 319 ? 3.317 8.461 -12.268 1.00 91.00 319 PRO A CA 1
ATOM 2559 C C . PRO A 1 319 ? 4.278 7.483 -12.953 1.00 91.00 319 PRO A C 1
ATOM 2561 O O . PRO A 1 319 ? 3.995 6.290 -13.015 1.00 91.00 319 PRO A O 1
ATOM 2564 N N . GLN A 1 320 ? 5.442 7.956 -13.396 1.00 92.19 320 GLN A N 1
ATOM 2565 C CA . GLN A 1 320 ? 6.499 7.130 -13.996 1.00 92.19 320 GLN A CA 1
ATOM 2566 C C . GLN A 1 320 ? 7.186 6.264 -12.926 1.00 92.19 320 GLN A C 1
ATOM 2568 O O . GLN A 1 320 ? 8.254 6.582 -12.421 1.00 92.19 320 GLN A O 1
ATOM 2573 N N . SER A 1 321 ? 6.499 5.209 -12.491 1.00 91.62 321 SER A N 1
ATOM 2574 C CA . SER A 1 321 ? 6.909 4.328 -11.395 1.00 91.62 321 SER A CA 1
ATOM 2575 C C . SER A 1 321 ? 6.199 2.980 -11.498 1.00 91.62 321 SER A C 1
ATOM 2577 O O . SER A 1 321 ? 5.203 2.849 -12.213 1.00 91.62 321 SER A O 1
ATOM 2579 N N . TYR A 1 322 ? 6.611 2.003 -10.688 1.00 93.88 322 TYR A N 1
ATOM 2580 C CA . TYR A 1 322 ? 5.881 0.738 -10.559 1.00 93.88 322 TYR A CA 1
ATOM 2581 C C . TYR A 1 322 ? 4.406 0.903 -10.173 1.00 93.88 322 TYR A C 1
ATOM 2583 O O . TYR A 1 322 ? 3.571 0.140 -10.647 1.00 93.88 322 TYR A O 1
ATOM 2591 N N . VAL A 1 323 ? 4.054 1.910 -9.365 1.00 95.19 323 VAL A N 1
ATOM 2592 C CA . VAL A 1 323 ? 2.643 2.188 -9.040 1.00 95.19 323 VAL A CA 1
ATOM 2593 C C . VAL A 1 323 ? 1.884 2.639 -10.288 1.00 95.19 323 VAL A C 1
ATOM 2595 O O . VAL A 1 323 ? 0.769 2.184 -10.519 1.00 95.19 323 VAL A O 1
ATOM 2598 N N . GLY A 1 324 ? 2.496 3.462 -11.142 1.00 95.38 324 GLY A N 1
ATOM 2599 C CA . GLY A 1 324 ? 1.905 3.844 -12.426 1.00 95.38 324 GLY A CA 1
ATOM 2600 C C . GLY A 1 324 ? 1.735 2.675 -13.389 1.00 95.38 324 GLY A C 1
ATOM 2601 O O . GLY A 1 324 ? 0.716 2.581 -14.066 1.00 95.38 324 GLY A O 1
ATOM 2602 N N . VAL A 1 325 ? 2.680 1.733 -13.397 1.00 96.94 325 VAL A N 1
ATOM 2603 C CA . VAL A 1 325 ? 2.552 0.485 -14.164 1.00 96.94 325 VAL A CA 1
ATOM 2604 C C . VAL A 1 325 ? 1.345 -0.335 -13.685 1.00 96.94 325 VAL A C 1
ATOM 2606 O O . VAL A 1 325 ? 0.582 -0.830 -14.513 1.00 96.94 325 VAL A O 1
ATOM 2609 N N . ILE A 1 326 ? 1.110 -0.418 -12.369 1.00 98.19 326 ILE A N 1
ATOM 2610 C CA . ILE A 1 326 ? -0.087 -1.066 -11.799 1.00 98.19 326 ILE A CA 1
ATOM 2611 C C . ILE A 1 326 ? -1.363 -0.311 -12.186 1.00 98.19 326 ILE A C 1
ATOM 2613 O O . ILE A 1 326 ? -2.364 -0.943 -12.510 1.00 98.19 326 ILE A O 1
ATOM 2617 N N . ILE A 1 327 ? -1.339 1.027 -12.185 1.00 97.94 327 ILE A N 1
ATOM 2618 C CA . ILE A 1 327 ? -2.476 1.846 -12.632 1.00 97.94 327 ILE A CA 1
ATOM 2619 C C . ILE A 1 327 ? -2.817 1.538 -14.090 1.00 97.94 327 ILE A C 1
ATOM 2621 O O . ILE A 1 327 ? -3.984 1.313 -14.405 1.00 97.94 327 ILE A O 1
ATOM 2625 N N . ASN A 1 328 ? -1.812 1.483 -14.969 1.00 97.38 328 ASN A N 1
ATOM 2626 C CA . ASN A 1 328 ? -2.020 1.122 -16.367 1.00 97.38 328 ASN A CA 1
ATOM 2627 C C . ASN A 1 328 ? -2.649 -0.271 -16.485 1.00 97.38 328 ASN A C 1
ATOM 2629 O O . ASN A 1 328 ? -3.681 -0.411 -17.129 1.00 97.38 328 ASN A O 1
ATOM 2633 N N . LEU A 1 329 ? -2.100 -1.273 -15.789 1.00 98.00 329 LEU A N 1
ATOM 2634 C CA . LEU A 1 329 ? -2.658 -2.629 -15.761 1.00 98.00 329 LEU A CA 1
ATOM 2635 C C . LEU A 1 329 ? -4.123 -2.643 -15.296 1.00 98.00 329 LEU A C 1
ATOM 2637 O O . LEU A 1 329 ? -4.972 -3.232 -15.960 1.00 98.00 329 LEU A O 1
ATOM 2641 N N . ALA A 1 330 ? -4.441 -1.958 -14.196 1.00 97.56 330 ALA A N 1
ATOM 2642 C CA . ALA A 1 330 ? -5.801 -1.885 -13.673 1.00 97.56 330 ALA A CA 1
ATOM 2643 C C . ALA A 1 330 ? -6.773 -1.252 -14.680 1.00 97.56 330 ALA A C 1
ATOM 2645 O O . ALA A 1 330 ? -7.899 -1.724 -14.806 1.00 97.56 330 ALA A O 1
ATOM 2646 N N . ARG A 1 331 ? -6.352 -0.232 -15.443 1.00 96.19 331 ARG A N 1
ATOM 2647 C CA . ARG A 1 331 ? -7.182 0.370 -16.503 1.00 96.19 331 ARG A CA 1
ATOM 2648 C C . ARG A 1 331 ? -7.509 -0.623 -17.615 1.00 96.19 331 ARG A C 1
ATOM 2650 O O . ARG A 1 331 ? -8.656 -0.673 -18.049 1.00 96.19 331 ARG A O 1
ATOM 2657 N N . GLN A 1 332 ? -6.538 -1.436 -18.030 1.00 95.81 332 GLN A N 1
ATOM 2658 C CA . GLN A 1 332 ? -6.751 -2.473 -19.050 1.00 95.81 332 GLN A CA 1
ATOM 2659 C C . GLN A 1 332 ? -7.700 -3.576 -18.567 1.00 95.81 332 GLN A C 1
ATOM 2661 O O . GLN A 1 332 ? -8.415 -4.176 -19.362 1.00 95.81 332 GLN A O 1
ATOM 2666 N N . LEU A 1 333 ? -7.756 -3.803 -17.254 1.00 95.31 333 LEU A N 1
ATOM 2667 C CA . LEU A 1 333 ? -8.634 -4.778 -16.606 1.00 95.31 333 LEU A CA 1
ATOM 2668 C C . LEU A 1 333 ? -9.980 -4.181 -16.158 1.00 95.31 333 LEU A C 1
ATOM 2670 O O . LEU A 1 333 ? -10.640 -4.707 -15.262 1.00 95.31 333 LEU A O 1
ATOM 2674 N N . GLY A 1 334 ? -10.402 -3.065 -16.758 1.00 93.44 334 GLY A N 1
ATOM 2675 C CA . GLY A 1 334 ? -11.704 -2.455 -16.475 1.00 93.44 334 GLY A CA 1
ATOM 2676 C C . GLY A 1 334 ? -11.779 -1.735 -15.129 1.00 93.44 334 GLY A C 1
ATOM 2677 O O . GLY A 1 334 ? -12.873 -1.444 -14.648 1.00 93.44 334 GLY A O 1
ATOM 2678 N N . GLY A 1 335 ? -10.630 -1.429 -14.522 1.00 95.19 335 GLY A N 1
ATOM 2679 C CA . GLY A 1 335 ? -10.540 -0.537 -13.374 1.00 95.19 335 GLY A CA 1
ATOM 2680 C C . GLY A 1 335 ? -10.142 -1.128 -12.040 1.00 95.19 335 GLY A C 1
ATOM 2681 O O . GLY A 1 335 ? -9.955 -0.395 -11.062 1.00 95.19 335 GLY A O 1
ATOM 2682 N N . THR A 1 336 ? -10.040 -2.448 -11.989 1.00 97.00 336 THR A N 1
ATOM 2683 C CA . THR A 1 336 ? -9.677 -3.185 -10.786 1.00 97.00 336 THR A CA 1
ATOM 2684 C C . THR A 1 336 ? -8.571 -4.171 -11.111 1.00 97.00 336 THR A C 1
ATOM 2686 O O . THR A 1 336 ? -8.395 -4.557 -12.264 1.00 97.00 336 THR A O 1
ATOM 2689 N N . VAL A 1 337 ? -7.804 -4.565 -10.101 1.00 98.00 337 VAL A N 1
ATOM 2690 C CA . VAL A 1 337 ? -6.718 -5.532 -10.274 1.00 98.00 337 VAL A CA 1
ATOM 2691 C C . VAL A 1 337 ? -6.490 -6.312 -8.985 1.00 98.00 337 VAL A C 1
ATOM 2693 O O . VAL A 1 337 ? -6.507 -5.739 -7.893 1.00 98.00 337 VAL A O 1
ATOM 2696 N N . THR A 1 338 ? -6.290 -7.621 -9.082 1.00 98.00 338 THR A N 1
ATOM 2697 C CA . THR A 1 338 ? -5.979 -8.469 -7.926 1.00 98.00 338 THR A CA 1
ATOM 2698 C C . THR A 1 338 ? -4.484 -8.479 -7.624 1.00 98.00 338 THR A C 1
ATOM 2700 O O . THR A 1 338 ? -3.643 -8.155 -8.463 1.00 98.00 338 THR A O 1
ATOM 2703 N N . ARG A 1 339 ? -4.126 -8.870 -6.400 1.00 97.25 339 ARG A N 1
ATOM 2704 C CA . ARG A 1 339 ? -2.732 -9.021 -5.979 1.00 97.25 339 ARG A CA 1
ATOM 2705 C C . ARG A 1 339 ? -1.979 -10.011 -6.866 1.00 97.25 339 ARG A C 1
ATOM 2707 O O . ARG A 1 339 ? -0.858 -9.715 -7.260 1.00 97.25 339 ARG A O 1
ATOM 2714 N N . GLU A 1 340 ? -2.631 -11.124 -7.188 1.00 97.88 340 GLU A N 1
ATOM 2715 C CA . GLU A 1 340 ? -2.132 -12.174 -8.077 1.00 97.88 340 GLU A CA 1
ATOM 2716 C C . GLU A 1 340 ? -1.865 -11.629 -9.483 1.00 97.88 340 GLU A C 1
ATOM 2718 O O . GLU A 1 340 ? -0.748 -11.738 -9.965 1.00 97.88 340 GLU A O 1
ATOM 2723 N N . GLN A 1 341 ? -2.817 -10.902 -10.080 1.00 98.38 341 GLN A N 1
ATOM 2724 C CA . GLN A 1 341 ? -2.629 -10.285 -11.399 1.00 98.38 341 GLN A CA 1
ATOM 2725 C C . GLN A 1 341 ? -1.444 -9.314 -11.438 1.00 98.38 341 GLN A C 1
ATOM 2727 O O . GLN A 1 341 ? -0.726 -9.255 -12.436 1.00 98.38 341 GLN A O 1
ATOM 2732 N N . ILE A 1 342 ? -1.224 -8.541 -10.368 1.00 98.31 342 ILE A N 1
ATOM 2733 C CA . ILE A 1 342 ? -0.039 -7.683 -10.292 1.00 98.31 342 ILE A CA 1
ATOM 2734 C C . ILE A 1 342 ? 1.227 -8.543 -10.177 1.00 98.31 342 ILE A C 1
ATOM 2736 O O . ILE A 1 342 ? 2.204 -8.264 -10.862 1.00 98.31 342 ILE A O 1
ATOM 2740 N N . ASP A 1 343 ? 1.239 -9.566 -9.325 1.00 98.06 343 ASP A N 1
ATOM 2741 C CA . ASP A 1 343 ? 2.423 -10.408 -9.113 1.00 98.06 343 ASP A CA 1
ATOM 2742 C C . ASP A 1 343 ? 2.808 -11.177 -10.387 1.00 98.06 343 ASP A C 1
ATOM 2744 O O . ASP A 1 343 ? 3.983 -11.187 -10.765 1.00 98.06 343 ASP A O 1
ATOM 2748 N N . ASP A 1 344 ? 1.823 -11.708 -11.108 1.00 98.12 344 ASP A N 1
ATOM 2749 C CA . ASP A 1 344 ? 1.997 -12.355 -12.409 1.00 98.12 344 ASP A CA 1
ATOM 2750 C C . ASP A 1 344 ? 2.539 -11.375 -13.448 1.00 98.12 344 ASP A C 1
ATOM 2752 O O . ASP A 1 344 ? 3.510 -11.667 -14.152 1.00 98.12 344 ASP A O 1
ATOM 2756 N N . TYR A 1 345 ? 1.962 -10.170 -13.516 1.00 98.25 345 TYR A N 1
ATOM 2757 C CA . TYR A 1 345 ? 2.430 -9.138 -14.435 1.00 98.25 345 TYR A CA 1
ATOM 2758 C C . TYR A 1 345 ? 3.879 -8.737 -14.138 1.00 98.25 345 TYR A C 1
ATOM 2760 O O . TYR A 1 345 ? 4.695 -8.660 -15.055 1.00 98.25 345 TYR A O 1
ATOM 2768 N N . PHE A 1 346 ? 4.225 -8.526 -12.865 1.00 97.88 346 PHE A N 1
ATOM 2769 C CA . PHE A 1 346 ? 5.577 -8.153 -12.444 1.00 97.88 346 PHE A CA 1
ATOM 2770 C C . PHE A 1 346 ? 6.597 -9.266 -12.687 1.00 97.88 346 PHE A C 1
ATOM 2772 O O . PHE A 1 346 ? 7.705 -8.988 -13.147 1.00 97.88 346 PHE A O 1
ATOM 2779 N N . THR A 1 347 ? 6.196 -10.521 -12.488 1.00 97.56 347 THR A N 1
ATOM 2780 C CA . THR A 1 347 ? 6.998 -11.695 -12.850 1.00 97.56 347 THR A CA 1
ATOM 2781 C C . THR A 1 347 ? 7.266 -11.725 -14.353 1.00 97.56 347 THR A C 1
ATOM 2783 O O . THR A 1 347 ? 8.417 -11.854 -14.774 1.00 97.56 347 THR A O 1
ATOM 2786 N N . ARG A 1 348 ? 6.230 -11.513 -15.176 1.00 96.94 348 ARG A N 1
ATOM 2787 C CA . ARG A 1 348 ? 6.342 -11.462 -16.641 1.00 96.94 348 ARG A CA 1
ATOM 2788 C C . ARG A 1 348 ? 7.279 -10.352 -17.115 1.00 96.94 348 ARG A C 1
ATOM 2790 O O . ARG A 1 348 ? 8.062 -10.575 -18.033 1.00 96.94 348 ARG A O 1
ATOM 2797 N N . ILE A 1 349 ? 7.241 -9.178 -16.483 1.00 96.38 349 ILE A N 1
ATOM 2798 C CA . ILE A 1 349 ? 8.155 -8.076 -16.815 1.00 96.38 349 ILE A CA 1
ATOM 2799 C C . ILE A 1 349 ? 9.523 -8.184 -16.120 1.00 96.38 349 ILE A C 1
ATOM 2801 O O . ILE A 1 349 ? 10.301 -7.233 -16.193 1.00 96.38 349 ILE A O 1
ATOM 2805 N N . LYS A 1 350 ? 9.821 -9.319 -15.466 1.00 94.94 350 LYS A N 1
ATOM 2806 C CA . LYS A 1 350 ? 11.074 -9.614 -14.750 1.00 94.94 350 LYS A CA 1
ATOM 2807 C C . LYS A 1 350 ? 11.440 -8.556 -13.700 1.00 94.94 350 LYS A C 1
ATOM 2809 O O . LYS A 1 350 ? 12.605 -8.206 -13.543 1.00 94.94 350 LYS A O 1
ATOM 2814 N N . GLN A 1 351 ? 10.440 -8.050 -12.976 1.00 93.69 351 GLN A N 1
ATOM 2815 C CA . GLN A 1 351 ? 10.602 -7.062 -11.909 1.00 93.69 351 GLN A CA 1
ATOM 2816 C C . GLN A 1 351 ? 10.047 -7.561 -10.578 1.00 93.69 351 GLN A C 1
ATOM 2818 O O . GLN A 1 351 ? 9.167 -8.418 -10.512 1.00 93.69 351 GLN A O 1
ATOM 2823 N N . ARG A 1 352 ? 10.534 -6.975 -9.480 1.00 92.69 352 ARG A N 1
ATOM 2824 C CA . ARG A 1 352 ? 9.995 -7.264 -8.150 1.00 92.69 352 ARG A CA 1
ATOM 2825 C C . ARG A 1 352 ? 8.663 -6.548 -7.950 1.00 92.69 352 ARG A C 1
ATOM 2827 O O . ARG A 1 352 ? 8.586 -5.325 -8.037 1.00 92.69 352 ARG A O 1
ATOM 2834 N N . SER A 1 353 ? 7.638 -7.317 -7.601 1.00 93.56 353 SER A N 1
ATOM 2835 C CA . SER A 1 353 ? 6.313 -6.786 -7.294 1.00 93.56 353 SER A CA 1
ATOM 2836 C C . SER A 1 353 ? 6.319 -5.859 -6.058 1.00 93.56 353 SER A C 1
ATOM 2838 O O . SER A 1 353 ? 6.887 -6.226 -5.019 1.00 93.56 353 SER A O 1
ATOM 2840 N N . PRO A 1 354 ? 5.695 -4.664 -6.126 1.00 92.56 354 PRO A N 1
ATOM 2841 C CA . PRO A 1 354 ? 5.554 -3.768 -4.984 1.00 92.56 354 PRO A CA 1
ATOM 2842 C C . PRO A 1 354 ? 4.627 -4.337 -3.908 1.00 92.56 354 PRO A C 1
ATOM 2844 O O . PRO A 1 354 ? 3.541 -4.846 -4.198 1.00 92.56 354 PRO A O 1
ATOM 2847 N N . ILE A 1 355 ? 5.012 -4.152 -2.643 1.00 92.88 355 ILE A N 1
ATOM 2848 C CA . ILE A 1 355 ? 4.165 -4.490 -1.494 1.00 92.88 355 ILE A CA 1
ATOM 2849 C C . ILE A 1 355 ? 2.931 -3.584 -1.429 1.00 92.88 355 ILE A C 1
ATOM 2851 O O . ILE A 1 355 ? 2.964 -2.433 -1.867 1.00 92.88 355 ILE A O 1
ATOM 2855 N N . ASN A 1 356 ? 1.856 -4.069 -0.806 1.00 92.06 356 ASN A N 1
ATOM 2856 C CA . ASN A 1 356 ? 0.579 -3.350 -0.731 1.00 92.06 356 ASN A CA 1
ATOM 2857 C C . ASN A 1 356 ? 0.705 -1.929 -0.155 1.00 92.06 356 ASN A C 1
ATOM 2859 O O . ASN A 1 356 ? 0.043 -1.018 -0.644 1.00 92.06 356 ASN A O 1
ATOM 2863 N N . ALA A 1 357 ? 1.593 -1.720 0.825 1.00 88.62 357 ALA A N 1
ATOM 2864 C CA . ALA A 1 357 ? 1.857 -0.399 1.398 1.00 88.62 357 ALA A CA 1
ATOM 2865 C C . ALA A 1 357 ? 2.299 0.616 0.333 1.00 88.62 357 ALA A C 1
ATOM 2867 O O . ALA A 1 357 ? 1.837 1.754 0.331 1.00 88.62 357 ALA A O 1
ATOM 2868 N N . THR A 1 358 ? 3.155 0.194 -0.601 1.00 88.81 358 THR A N 1
ATOM 2869 C CA . THR A 1 358 ? 3.622 1.022 -1.716 1.00 88.81 358 THR A CA 1
ATOM 2870 C C . THR A 1 358 ? 2.497 1.298 -2.709 1.00 88.81 358 THR A C 1
ATOM 2872 O O . THR A 1 358 ? 2.366 2.431 -3.166 1.00 88.81 358 THR A O 1
ATOM 2875 N N . VAL A 1 359 ? 1.664 0.293 -3.004 1.00 92.94 359 VAL A N 1
ATOM 2876 C CA . VAL A 1 359 ? 0.554 0.392 -3.969 1.00 92.94 359 VAL A CA 1
ATOM 2877 C C . VAL A 1 359 ? -0.461 1.464 -3.556 1.00 92.94 359 VAL A C 1
ATOM 2879 O O . VAL A 1 359 ? -0.856 2.287 -4.378 1.00 92.94 359 VAL A O 1
ATOM 2882 N N . ILE A 1 360 ? -0.845 1.504 -2.278 1.00 91.12 360 ILE A N 1
ATOM 2883 C CA . ILE A 1 360 ? -1.902 2.407 -1.787 1.00 91.12 360 ILE A CA 1
ATOM 2884 C C . ILE A 1 360 ? -1.385 3.769 -1.292 1.00 91.12 360 ILE A C 1
ATOM 2886 O O . ILE A 1 360 ? -2.186 4.661 -1.002 1.00 91.12 360 ILE A O 1
ATOM 2890 N N . ARG A 1 361 ? -0.059 3.954 -1.175 1.00 86.25 361 ARG A N 1
ATOM 2891 C CA . ARG A 1 361 ? 0.568 5.130 -0.533 1.00 86.25 361 ARG A CA 1
ATOM 2892 C C . ARG A 1 361 ? 0.120 6.457 -1.138 1.00 86.25 361 ARG A C 1
ATOM 2894 O O . ARG A 1 361 ? -0.096 7.418 -0.410 1.00 86.25 361 ARG A O 1
ATOM 2901 N N . GLN A 1 362 ? 0.008 6.510 -2.464 1.00 86.69 362 GLN A N 1
ATOM 2902 C CA . GLN A 1 362 ? -0.311 7.738 -3.200 1.00 86.69 362 GLN A CA 1
ATOM 2903 C C . GLN A 1 362 ? -1.820 8.026 -3.266 1.00 86.69 362 GLN A C 1
ATOM 2905 O O . GLN A 1 362 ? -2.217 9.057 -3.798 1.00 86.69 362 GLN A O 1
ATOM 2910 N N . GLY A 1 363 ? -2.675 7.123 -2.766 1.00 90.75 363 GLY A N 1
ATOM 2911 C CA . GLY A 1 363 ? -4.133 7.280 -2.826 1.00 90.75 363 GLY A CA 1
ATOM 2912 C C . GLY A 1 363 ? -4.730 7.192 -4.237 1.00 90.75 363 GLY A C 1
ATOM 2913 O O . GLY A 1 363 ? -5.884 7.565 -4.430 1.00 90.75 363 GLY A O 1
ATOM 2914 N N . LEU A 1 364 ? -3.964 6.708 -5.222 1.00 94.06 364 LEU A N 1
ATOM 2915 C CA . LEU A 1 364 ? -4.423 6.479 -6.603 1.00 94.06 364 LEU A CA 1
ATOM 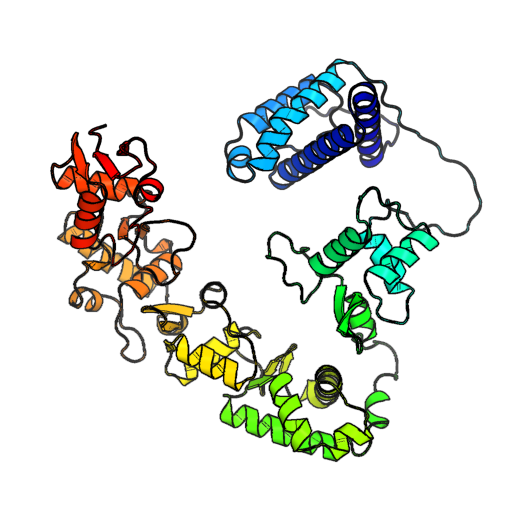2916 C C . LEU A 1 364 ? -5.084 5.102 -6.790 1.00 94.06 364 LEU A C 1
ATOM 2918 O O . LEU A 1 364 ? -5.860 4.902 -7.723 1.00 94.06 364 LEU A O 1
ATOM 2922 N N . LEU A 1 365 ? -4.787 4.175 -5.880 1.00 96.75 365 LEU A N 1
ATOM 2923 C CA . LEU A 1 365 ? -5.398 2.859 -5.747 1.00 96.75 365 LEU A CA 1
ATOM 2924 C C . LEU A 1 365 ? -5.911 2.708 -4.312 1.00 96.75 365 LEU A C 1
ATOM 2926 O O . LEU A 1 365 ? -5.274 3.175 -3.362 1.00 96.75 365 LEU A O 1
ATOM 2930 N N . MET A 1 366 ? -7.041 2.029 -4.167 1.00 96.75 366 MET A N 1
ATOM 2931 C CA . MET A 1 366 ? -7.665 1.670 -2.893 1.00 96.75 366 MET A CA 1
ATOM 2932 C C . MET A 1 366 ? -7.897 0.168 -2.847 1.00 96.75 366 MET A C 1
ATOM 2934 O O . MET A 1 366 ? -8.025 -0.470 -3.893 1.00 96.75 366 MET A O 1
ATOM 2938 N N . PHE A 1 367 ? -8.011 -0.401 -1.651 1.00 96.94 367 PHE A N 1
ATOM 2939 C CA . PHE A 1 367 ? -8.557 -1.746 -1.531 1.00 96.94 367 PHE A CA 1
ATOM 2940 C C . PHE A 1 367 ? -10.054 -1.764 -1.851 1.00 96.94 367 PHE A C 1
ATOM 2942 O O . PHE A 1 367 ? -10.842 -0.986 -1.317 1.00 96.94 367 PHE A O 1
ATOM 2949 N N . TYR A 1 368 ? -10.430 -2.687 -2.726 1.00 95.94 368 TYR A N 1
ATOM 2950 C CA . TYR A 1 368 ? -11.809 -3.009 -3.072 1.00 95.94 368 TYR A CA 1
ATOM 2951 C C . TYR A 1 368 ? -12.308 -4.222 -2.282 1.00 95.94 368 TYR A C 1
ATOM 2953 O O . TYR A 1 368 ? -13.426 -4.229 -1.776 1.00 95.94 368 TYR A O 1
ATOM 2961 N N . ALA A 1 369 ? -11.456 -5.232 -2.134 1.00 93.56 369 ALA A N 1
ATOM 2962 C CA . ALA A 1 369 ? -11.657 -6.414 -1.304 1.00 93.56 369 ALA A CA 1
ATOM 2963 C C . ALA A 1 369 ? -10.282 -6.924 -0.837 1.00 93.56 369 ALA A C 1
ATOM 2965 O O . ALA A 1 369 ? -9.252 -6.339 -1.193 1.00 93.56 369 ALA A O 1
ATOM 2966 N N . SER A 1 370 ? -10.242 -8.005 -0.050 1.00 91.31 370 SER A N 1
ATOM 2967 C CA . SER A 1 370 ? -8.953 -8.598 0.321 1.00 91.31 370 SER A CA 1
ATOM 2968 C C . SER A 1 370 ? -8.164 -8.955 -0.936 1.00 91.31 370 SER A C 1
ATOM 2970 O O . SER A 1 370 ? -8.695 -9.575 -1.857 1.00 91.31 370 SER A O 1
ATOM 2972 N N . LYS A 1 371 ? -6.903 -8.512 -0.987 1.00 93.69 371 LYS A N 1
ATOM 2973 C CA . LYS A 1 371 ? -6.004 -8.684 -2.139 1.00 93.69 371 LYS A CA 1
ATOM 2974 C C . LYS A 1 371 ? -6.573 -8.182 -3.478 1.00 93.69 371 LYS A C 1
ATOM 2976 O O . LYS A 1 371 ? -6.129 -8.637 -4.530 1.00 93.69 371 LYS A O 1
ATOM 2981 N N . HIS A 1 372 ? -7.512 -7.239 -3.473 1.00 96.88 372 HIS A N 1
ATOM 2982 C CA . HIS A 1 372 ? -8.121 -6.684 -4.686 1.00 96.88 372 HIS A CA 1
ATOM 2983 C C . HIS A 1 372 ? -8.141 -5.164 -4.601 1.00 96.88 372 HIS A C 1
ATOM 2985 O O . HIS A 1 372 ? -8.606 -4.599 -3.612 1.00 96.88 372 HIS A O 1
ATOM 2991 N N . PHE A 1 373 ? -7.635 -4.499 -5.632 1.00 97.88 373 PHE A N 1
ATOM 2992 C CA . PHE A 1 373 ? -7.520 -3.050 -5.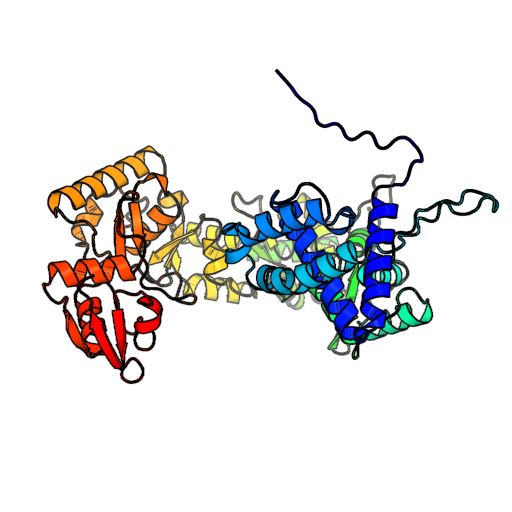711 1.00 97.88 373 PHE A CA 1
ATOM 2993 C C . PHE A 1 373 ? -8.482 -2.459 -6.740 1.00 97.88 373 PHE A C 1
ATOM 2995 O O . PHE A 1 373 ? -8.799 -3.094 -7.744 1.00 97.88 373 PHE A O 1
ATOM 3002 N N . ILE A 1 374 ? -8.884 -1.212 -6.513 1.00 97.81 374 ILE A N 1
ATOM 3003 C CA . ILE A 1 374 ? -9.663 -0.379 -7.433 1.00 97.81 374 ILE A CA 1
ATOM 3004 C C . ILE A 1 374 ? -8.982 0.974 -7.615 1.00 97.81 374 ILE A C 1
ATOM 3006 O O . ILE A 1 374 ? -8.389 1.522 -6.682 1.00 97.81 374 ILE A O 1
ATOM 3010 N N . LEU A 1 375 ? -9.078 1.523 -8.822 1.00 97.44 375 LEU A N 1
ATOM 3011 C CA . LEU A 1 375 ? -8.598 2.864 -9.130 1.00 97.44 375 LEU A CA 1
ATOM 3012 C C . LEU A 1 375 ? -9.473 3.943 -8.485 1.00 97.44 375 LEU A C 1
ATOM 3014 O O . LEU A 1 375 ? -10.696 3.955 -8.639 1.00 97.44 375 LEU A O 1
ATOM 3018 N N . THR A 1 376 ? -8.843 4.923 -7.839 1.00 95.06 376 THR A N 1
ATOM 3019 C CA . THR A 1 376 ? -9.562 6.053 -7.227 1.00 95.06 376 THR A CA 1
ATOM 3020 C C . THR A 1 376 ? -10.312 6.897 -8.262 1.00 95.06 376 THR A C 1
ATOM 3022 O O . THR A 1 376 ? -11.393 7.411 -7.974 1.00 95.06 376 THR A O 1
ATOM 3025 N N . GLU A 1 377 ? -9.795 6.987 -9.490 1.00 93.94 377 GLU A N 1
ATOM 3026 C CA . GLU A 1 377 ? -10.452 7.681 -10.610 1.00 93.94 377 GLU A CA 1
ATOM 3027 C C . GLU A 1 377 ? -11.761 7.024 -11.075 1.00 93.94 377 GLU A C 1
ATOM 3029 O O . GLU A 1 377 ? -12.569 7.688 -11.708 1.00 93.94 377 GLU A O 1
ATOM 3034 N N . ILE A 1 378 ? -12.018 5.757 -10.737 1.00 94.31 378 ILE A N 1
ATOM 3035 C CA . ILE A 1 378 ? -13.268 5.061 -11.102 1.00 94.31 378 ILE A CA 1
ATOM 3036 C C . ILE A 1 378 ? -14.362 5.281 -10.067 1.00 94.31 378 ILE A C 1
ATOM 3038 O O . ILE A 1 378 ? -15.550 5.312 -10.393 1.00 94.31 378 ILE A O 1
ATOM 3042 N N . VAL A 1 379 ? -13.952 5.461 -8.814 1.00 94.06 379 VAL A N 1
ATOM 3043 C CA . VAL A 1 379 ? -14.855 5.797 -7.712 1.00 94.06 379 VAL A CA 1
ATOM 3044 C C . VAL A 1 379 ? -15.282 7.266 -7.781 1.00 94.06 379 VAL A C 1
ATOM 3046 O O . VAL A 1 379 ? -16.382 7.596 -7.332 1.00 94.06 379 VAL A O 1
ATOM 3049 N N . GLU A 1 380 ? -14.440 8.122 -8.377 1.00 92.38 380 GLU A N 1
ATOM 3050 C CA . GLU A 1 380 ? -14.668 9.558 -8.580 1.00 92.38 380 GLU A CA 1
ATOM 3051 C C . GLU A 1 380 ? -15.075 10.254 -7.280 1.00 92.38 380 GLU A C 1
ATOM 3053 O O . GLU A 1 380 ? -16.216 10.661 -7.093 1.00 92.38 380 GLU A O 1
ATOM 3058 N N . LEU A 1 381 ? -14.148 10.378 -6.330 1.00 91.12 381 LEU A N 1
ATOM 3059 C CA . LEU A 1 381 ? -14.422 10.998 -5.028 1.00 91.12 381 LEU A CA 1
ATOM 3060 C C . LEU A 1 381 ? -14.494 12.539 -5.110 1.00 91.12 381 LEU A C 1
ATOM 3062 O O . LEU A 1 381 ? -13.683 13.228 -4.481 1.00 91.12 381 LEU A O 1
ATOM 3066 N N . THR A 1 382 ? -15.446 13.064 -5.895 1.00 94.44 382 THR A N 1
ATOM 3067 C CA . THR A 1 382 ? -15.803 14.493 -5.964 1.00 94.44 382 THR A CA 1
ATOM 3068 C C . THR A 1 382 ? -16.506 14.947 -4.686 1.00 94.44 382 THR A C 1
ATOM 3070 O O . THR A 1 382 ? -16.971 14.127 -3.888 1.00 94.44 382 THR A O 1
ATOM 3073 N N . ASN A 1 383 ? -16.620 16.261 -4.491 1.00 94.88 383 ASN A N 1
ATOM 3074 C CA . ASN A 1 383 ? -17.286 16.829 -3.320 1.00 94.88 383 ASN A CA 1
ATOM 3075 C C . ASN A 1 383 ? -18.770 16.433 -3.252 1.00 94.88 383 ASN A C 1
ATOM 3077 O O . ASN A 1 383 ? -19.263 16.095 -2.179 1.00 94.88 383 ASN A O 1
ATOM 3081 N N . GLU A 1 384 ? -19.468 16.394 -4.388 1.00 95.81 384 GLU A N 1
ATOM 3082 C CA . GLU A 1 384 ? -20.884 16.015 -4.473 1.00 95.81 384 GLU A CA 1
ATOM 3083 C C . GLU A 1 384 ? -21.084 14.546 -4.090 1.00 95.81 384 GLU A C 1
ATOM 3085 O O . GLU A 1 384 ? -21.993 14.209 -3.328 1.00 95.81 384 GLU A O 1
ATOM 3090 N N . ARG A 1 385 ? -20.203 13.661 -4.576 1.00 95.44 385 ARG A N 1
ATOM 3091 C CA . ARG A 1 385 ? -20.243 12.232 -4.241 1.00 95.44 385 ARG A CA 1
ATOM 3092 C C . ARG A 1 385 ? -19.890 11.998 -2.776 1.00 95.44 385 ARG A C 1
ATOM 3094 O O . ARG A 1 385 ? -20.586 11.232 -2.114 1.00 95.44 385 ARG A O 1
ATOM 3101 N N . CYS A 1 386 ? -18.899 12.711 -2.239 1.00 97.38 386 CYS A N 1
ATOM 3102 C CA . CYS A 1 386 ? -18.594 12.682 -0.807 1.00 97.38 386 CYS A CA 1
ATOM 3103 C C . CYS A 1 386 ? -19.798 13.140 0.033 1.00 97.38 386 CYS A C 1
ATOM 3105 O O . CYS A 1 386 ? -20.158 12.457 0.987 1.00 97.38 386 CYS A O 1
ATOM 3107 N N . ALA A 1 387 ? -20.487 14.217 -0.359 1.00 97.44 387 ALA A N 1
ATOM 3108 C CA . ALA A 1 387 ? -21.692 14.688 0.327 1.00 97.44 387 ALA A CA 1
ATOM 3109 C C . ALA A 1 387 ? -22.844 13.664 0.278 1.00 97.44 387 ALA A C 1
ATOM 3111 O O . ALA A 1 387 ? -23.566 13.486 1.261 1.00 97.44 387 ALA A O 1
ATOM 3112 N N . ALA A 1 388 ? -23.007 12.946 -0.838 1.00 97.56 388 ALA A N 1
ATOM 3113 C CA . ALA A 1 388 ? -23.988 11.867 -0.954 1.00 97.56 388 ALA A CA 1
ATOM 3114 C C . ALA A 1 388 ? -23.655 10.660 -0.051 1.00 97.56 388 ALA A C 1
ATOM 3116 O O . ALA A 1 388 ? -24.560 10.073 0.553 1.00 97.56 388 ALA A O 1
ATOM 3117 N N . ILE A 1 389 ? -22.368 10.324 0.099 1.00 98.06 389 ILE A N 1
ATOM 3118 C CA . ILE A 1 389 ? -21.899 9.310 1.058 1.00 98.06 389 ILE A CA 1
ATOM 3119 C C . ILE A 1 389 ? -22.192 9.770 2.492 1.00 98.06 389 ILE A C 1
ATOM 3121 O O . ILE A 1 389 ? -22.811 9.020 3.247 1.00 98.06 389 ILE A O 1
ATOM 3125 N N . THR A 1 390 ? -21.854 11.017 2.847 1.00 98.31 390 THR A N 1
ATOM 3126 C CA . THR A 1 390 ? -22.180 11.608 4.158 1.00 98.31 390 THR A CA 1
ATOM 3127 C C . THR A 1 390 ? -23.676 11.523 4.449 1.00 98.31 390 THR A C 1
ATOM 3129 O O . THR A 1 390 ? -24.071 11.060 5.514 1.00 98.31 390 THR A O 1
ATOM 3132 N N . LYS A 1 391 ? -24.536 11.899 3.494 1.00 98.12 391 LYS A N 1
ATOM 3133 C CA . LYS A 1 391 ? -25.996 11.817 3.652 1.00 98.12 391 LYS A CA 1
ATOM 3134 C C . LYS A 1 391 ? -26.473 10.384 3.915 1.00 98.12 391 LYS A C 1
ATOM 3136 O O . LYS A 1 391 ? -27.368 10.181 4.735 1.00 98.12 391 LYS A O 1
ATOM 3141 N N . SER A 1 392 ? -25.884 9.403 3.235 1.00 98.06 392 SER A N 1
ATOM 3142 C CA . SER A 1 392 ? -26.227 7.985 3.400 1.00 98.06 392 SER A CA 1
ATOM 3143 C C . SER A 1 392 ? -25.801 7.445 4.766 1.00 98.06 392 SER A C 1
ATOM 3145 O O . SER A 1 392 ? -26.583 6.748 5.413 1.00 98.06 392 SER A O 1
ATOM 3147 N N . LEU A 1 393 ? -24.606 7.815 5.236 1.00 98.06 393 LEU A N 1
ATOM 3148 C CA . LEU A 1 393 ? -24.123 7.478 6.578 1.00 98.06 393 LEU A CA 1
ATOM 3149 C C . LEU A 1 393 ? -24.965 8.156 7.665 1.00 98.06 393 LEU A C 1
ATOM 3151 O O . LEU A 1 393 ? -25.434 7.473 8.567 1.00 98.06 393 LEU A O 1
ATOM 3155 N N . ASN A 1 394 ? -25.269 9.451 7.534 1.00 97.56 394 ASN A N 1
ATOM 3156 C CA . ASN A 1 394 ? -26.143 10.164 8.475 1.00 97.56 394 ASN A CA 1
ATOM 3157 C C . ASN A 1 394 ? -27.505 9.474 8.610 1.00 97.56 394 ASN A C 1
ATOM 3159 O O . ASN A 1 394 ? -28.016 9.320 9.716 1.00 97.56 394 ASN A O 1
ATOM 3163 N N . LYS A 1 395 ? -28.087 9.028 7.488 1.00 97.12 395 LYS A N 1
ATOM 3164 C CA . LYS A 1 395 ? -29.344 8.275 7.499 1.00 97.12 395 LYS A CA 1
ATOM 3165 C C . LYS A 1 395 ? -29.193 6.932 8.219 1.00 97.12 395 LYS A C 1
ATOM 3167 O O . LYS A 1 395 ? -30.075 6.588 8.994 1.00 97.12 395 LYS A O 1
ATOM 3172 N N . LEU A 1 396 ? -28.102 6.198 7.982 1.00 96.12 396 LEU A N 1
ATOM 3173 C CA . LEU A 1 396 ? -27.831 4.929 8.665 1.00 96.12 396 LEU A CA 1
ATOM 3174 C C . LEU A 1 396 ? -27.755 5.122 10.184 1.00 96.12 396 LEU A C 1
ATOM 3176 O O . LEU A 1 396 ? -28.498 4.480 10.917 1.00 96.12 396 LEU A O 1
ATOM 3180 N N . PHE A 1 397 ? -26.926 6.059 10.646 1.00 96.50 397 PHE A N 1
ATOM 3181 C CA . PHE A 1 397 ? -26.765 6.347 12.073 1.00 96.50 397 PHE A CA 1
ATOM 3182 C C .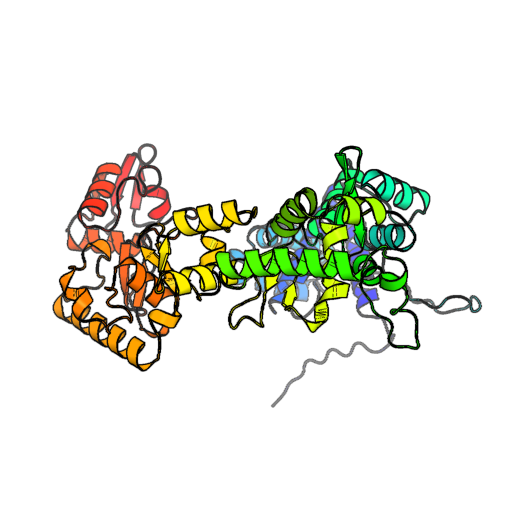 PHE A 1 397 ? -28.066 6.832 12.725 1.00 96.50 397 PHE A C 1
ATOM 3184 O O . PHE A 1 397 ? -28.388 6.408 13.832 1.00 96.50 397 PHE A O 1
ATOM 3191 N N . ALA A 1 398 ? -28.846 7.672 12.036 1.00 94.94 398 ALA A N 1
ATOM 3192 C CA . ALA A 1 398 ? -30.139 8.135 12.537 1.00 94.94 398 ALA A CA 1
ATOM 3193 C C . ALA A 1 398 ? -31.187 7.012 12.623 1.00 94.94 398 ALA A C 1
ATOM 3195 O O . ALA A 1 398 ? -31.986 7.001 13.555 1.00 94.94 398 ALA A O 1
ATOM 3196 N N . CYS A 1 399 ? -31.200 6.078 11.664 1.00 92.06 399 CYS A N 1
ATOM 3197 C CA . CYS A 1 399 ? -32.122 4.942 11.667 1.00 92.06 399 CYS A CA 1
ATOM 3198 C C . CYS A 1 399 ? -31.809 3.940 12.783 1.00 92.06 399 CYS A C 1
ATOM 3200 O O . CYS A 1 399 ? -32.732 3.477 13.446 1.00 92.06 399 CYS A O 1
ATOM 3202 N N . GLU A 1 400 ? -30.532 3.623 12.989 1.00 90.38 400 GLU A N 1
ATOM 3203 C CA . GLU A 1 400 ? -30.106 2.657 14.008 1.00 90.38 400 GLU A CA 1
ATOM 3204 C C . GLU A 1 400 ? -30.073 3.271 15.419 1.00 90.38 400 GLU A C 1
ATOM 3206 O O . GLU A 1 400 ? -30.173 2.553 16.411 1.00 90.38 400 GLU A O 1
ATOM 3211 N N . ASN A 1 401 ? -29.975 4.603 15.528 1.00 90.75 401 ASN A N 1
ATOM 3212 C CA . ASN A 1 401 ? -29.878 5.337 16.794 1.00 90.75 401 ASN A CA 1
ATOM 3213 C C . ASN A 1 401 ? -28.736 4.819 17.696 1.00 90.75 401 ASN A C 1
ATOM 3215 O O . ASN A 1 401 ? -28.907 4.579 18.893 1.00 90.75 401 ASN A O 1
ATOM 3219 N N . VAL A 1 402 ? -27.557 4.640 17.095 1.00 91.06 402 VAL A N 1
ATOM 3220 C CA . VAL A 1 402 ? -26.349 4.094 17.734 1.00 91.06 402 VAL A CA 1
ATOM 3221 C C . VAL A 1 402 ? -25.172 5.063 17.642 1.00 91.06 402 VAL A C 1
ATOM 3223 O O . VAL A 1 402 ? -25.121 5.936 16.778 1.00 91.06 402 VAL A O 1
ATOM 3226 N N . SER A 1 403 ? -24.193 4.891 18.532 1.00 93.12 403 SER A N 1
ATOM 3227 C CA . SER A 1 403 ? -22.969 5.711 18.564 1.00 93.12 403 SER A CA 1
ATOM 3228 C C . SER A 1 403 ? -21.871 5.229 17.604 1.00 93.12 403 SER A C 1
ATOM 3230 O O . SER A 1 403 ? -20.955 5.985 17.277 1.00 93.12 403 SER A O 1
ATOM 3232 N N . TYR A 1 404 ? -21.972 3.988 17.126 1.00 97.25 404 TYR A N 1
ATOM 3233 C CA . TYR A 1 404 ? -21.059 3.354 16.180 1.00 97.25 404 TYR A CA 1
ATOM 3234 C C . TYR A 1 404 ? -21.816 2.331 15.328 1.00 97.25 404 TYR A C 1
ATOM 3236 O O . TYR A 1 404 ? -22.834 1.795 15.756 1.00 97.25 404 TYR A O 1
ATOM 3244 N N . ILE A 1 405 ? -21.291 2.023 14.144 1.00 96.81 405 ILE A N 1
ATOM 3245 C CA . ILE A 1 405 ? -21.800 0.953 13.277 1.00 96.81 405 ILE A CA 1
ATOM 3246 C C . ILE A 1 405 ? -20.683 -0.058 13.062 1.00 96.81 405 ILE A C 1
ATOM 3248 O O . ILE A 1 405 ? -19.602 0.318 12.607 1.00 96.81 405 ILE A O 1
ATOM 3252 N N . VAL A 1 406 ? -20.929 -1.335 13.359 1.00 95.88 406 VAL A N 1
ATOM 3253 C CA . VAL A 1 406 ? -19.954 -2.393 13.074 1.00 95.88 406 VAL A CA 1
ATOM 3254 C C . VAL A 1 406 ? -19.842 -2.588 11.568 1.00 95.88 406 VAL A C 1
ATOM 3256 O O . VAL A 1 406 ? -20.823 -2.851 10.878 1.00 95.88 406 VAL A O 1
ATOM 3259 N N . LEU A 1 407 ? -18.624 -2.445 11.049 1.00 93.31 407 LEU A N 1
ATOM 3260 C CA . LEU A 1 407 ? -18.382 -2.326 9.613 1.00 93.31 407 LEU A CA 1
ATOM 3261 C C . LEU A 1 407 ? -18.699 -3.637 8.864 1.00 93.31 407 LEU A C 1
ATOM 3263 O O . LEU A 1 407 ? -19.181 -3.596 7.733 1.00 93.31 407 LEU A O 1
ATOM 3267 N N . ARG A 1 408 ? -18.485 -4.789 9.520 1.00 92.69 408 ARG A N 1
ATOM 3268 C CA . ARG A 1 408 ? -18.818 -6.133 9.006 1.00 92.69 408 ARG A CA 1
ATOM 3269 C C . ARG A 1 408 ? -20.313 -6.463 9.057 1.00 92.69 408 ARG A C 1
ATOM 3271 O O . ARG A 1 408 ? -20.735 -7.374 8.355 1.00 92.69 408 ARG A O 1
ATOM 3278 N N . ASP A 1 409 ? -21.092 -5.738 9.856 1.00 92.38 409 ASP A N 1
ATOM 3279 C CA . ASP A 1 409 ? -22.525 -5.993 10.075 1.00 92.38 409 ASP A CA 1
ATOM 3280 C C . ASP A 1 409 ? -23.428 -5.134 9.165 1.00 92.38 409 ASP A C 1
ATOM 3282 O O . ASP A 1 409 ? -24.652 -5.246 9.162 1.00 92.38 409 ASP A O 1
ATOM 3286 N N . ILE A 1 410 ? -22.834 -4.266 8.335 1.00 92.12 410 ILE A N 1
ATOM 3287 C CA . ILE A 1 410 ? -23.587 -3.467 7.365 1.00 92.12 410 ILE A CA 1
ATOM 3288 C C . ILE A 1 410 ? -24.197 -4.391 6.306 1.00 92.12 410 ILE A C 1
ATOM 3290 O O . ILE A 1 410 ? -23.494 -5.021 5.513 1.00 92.12 410 ILE A O 1
ATOM 3294 N N . ALA A 1 411 ? -25.529 -4.420 6.246 1.00 89.38 411 ALA A N 1
ATOM 3295 C CA . ALA A 1 411 ? -26.256 -5.231 5.278 1.00 89.38 411 ALA A CA 1
ATOM 3296 C C . ALA A 1 411 ? -25.883 -4.871 3.828 1.00 89.38 411 ALA A C 1
ATOM 3298 O O . ALA A 1 411 ? -25.881 -3.700 3.447 1.00 89.38 411 ALA A O 1
ATOM 3299 N N . SER A 1 412 ? -25.682 -5.885 2.981 1.00 89.00 412 SER A N 1
ATOM 3300 C CA . SER A 1 412 ? -25.291 -5.713 1.570 1.00 89.00 412 SER A CA 1
ATOM 3301 C C . SER A 1 412 ? -26.200 -4.744 0.795 1.00 89.00 412 SER A C 1
ATOM 3303 O O . SER A 1 412 ? -25.721 -3.914 0.028 1.00 89.00 412 SER A O 1
ATOM 3305 N N . LYS A 1 413 ? -27.513 -4.782 1.058 1.00 91.50 413 LYS A N 1
ATOM 3306 C CA . LYS A 1 413 ? -28.518 -3.886 0.455 1.00 91.50 413 LYS A CA 1
ATOM 3307 C C . LYS A 1 413 ? -28.316 -2.401 0.778 1.00 91.50 413 LYS A C 1
ATOM 3309 O O . LYS A 1 413 ? -28.781 -1.551 0.025 1.00 91.50 413 LYS A O 1
ATOM 3314 N N . TRP A 1 414 ? -27.670 -2.070 1.900 1.00 95.88 414 TRP A N 1
ATOM 3315 C CA . TRP A 1 414 ? -27.423 -0.676 2.272 1.00 95.88 414 TRP A CA 1
ATOM 3316 C C . TRP A 1 414 ? -26.410 -0.029 1.328 1.00 95.88 414 TRP A C 1
ATOM 3318 O O . TRP A 1 414 ? -26.577 1.125 0.953 1.00 95.88 414 TRP A O 1
ATOM 3328 N N . PHE A 1 415 ? -25.422 -0.785 0.846 1.00 95.38 415 PHE A N 1
ATOM 3329 C CA . PHE A 1 415 ? -24.431 -0.286 -0.110 1.00 95.38 415 PHE A CA 1
ATOM 3330 C C . PHE A 1 415 ? -25.055 0.219 -1.421 1.00 95.38 415 PHE A C 1
ATOM 3332 O O . PHE A 1 415 ? -24.476 1.082 -2.078 1.00 95.38 415 PHE A O 1
ATOM 3339 N N . SER A 1 416 ? -26.264 -0.232 -1.772 1.00 93.44 416 SER A N 1
ATOM 3340 C CA . SER A 1 416 ? -27.034 0.294 -2.907 1.00 93.44 416 SER A CA 1
ATOM 3341 C C . SER A 1 416 ? -27.544 1.727 -2.703 1.00 93.44 416 SER A C 1
ATOM 3343 O O . SER A 1 416 ? -27.969 2.352 -3.670 1.00 93.44 416 SER A O 1
ATOM 3345 N N . SER A 1 417 ? -27.517 2.271 -1.478 1.00 94.56 417 SER A N 1
ATOM 3346 C CA . SER A 1 417 ? -27.838 3.682 -1.229 1.00 94.56 417 SER A CA 1
ATOM 3347 C C . SER A 1 417 ? -26.672 4.625 -1.526 1.00 94.56 417 SER A C 1
ATOM 3349 O O . SER A 1 417 ? -26.869 5.839 -1.547 1.00 94.56 417 SER A O 1
ATOM 3351 N N . LEU A 1 418 ? -25.460 4.093 -1.708 1.00 96.81 418 LEU A N 1
ATOM 3352 C CA . LEU A 1 418 ? -24.276 4.880 -2.038 1.00 96.81 418 LEU A CA 1
ATOM 3353 C C . LEU A 1 418 ? -24.242 5.230 -3.539 1.00 96.81 418 LEU A C 1
ATOM 3355 O O . LEU A 1 418 ? -24.868 4.546 -4.351 1.00 96.81 418 LEU A O 1
ATOM 3359 N N . PRO A 1 419 ? -23.506 6.285 -3.942 1.00 95.94 419 PRO A N 1
ATOM 3360 C CA . PRO A 1 419 ? -23.417 6.689 -5.345 1.00 95.94 419 PRO A CA 1
ATOM 3361 C C . PRO A 1 419 ? -22.896 5.564 -6.242 1.00 95.94 419 PRO A C 1
ATOM 3363 O O . PRO A 1 419 ? -21.885 4.943 -5.927 1.00 95.94 419 PRO A O 1
ATOM 3366 N N . THR A 1 420 ? -23.516 5.336 -7.398 1.00 94.50 420 THR A N 1
ATOM 3367 C CA . THR A 1 420 ? -23.090 4.283 -8.335 1.00 94.50 420 THR A CA 1
ATOM 3368 C C . THR A 1 420 ? -21.628 4.449 -8.754 1.00 94.50 420 THR A C 1
ATOM 3370 O O . THR A 1 420 ? -21.162 5.572 -8.977 1.00 94.50 420 THR A O 1
ATOM 3373 N N . ILE A 1 421 ? -20.895 3.342 -8.873 1.00 94.69 421 ILE A N 1
ATOM 3374 C CA . ILE A 1 421 ? -19.506 3.317 -9.351 1.00 94.69 421 ILE A CA 1
ATOM 3375 C C . ILE A 1 421 ? -19.515 2.985 -10.849 1.00 94.69 421 ILE A C 1
ATOM 3377 O O . ILE A 1 421 ? -20.354 2.211 -11.320 1.00 94.69 421 ILE A O 1
ATOM 3381 N N . LYS A 1 422 ? -18.601 3.588 -11.617 1.00 88.50 422 LYS A N 1
ATOM 3382 C CA . LYS A 1 422 ? -18.452 3.284 -13.047 1.00 88.50 422 LYS A CA 1
ATOM 3383 C C . LYS A 1 422 ? -18.133 1.796 -13.257 1.00 88.50 422 LYS A C 1
ATOM 3385 O O . LYS A 1 422 ? -17.498 1.162 -12.420 1.00 88.50 422 LYS A O 1
ATOM 3390 N N . GLY A 1 423 ? -18.591 1.239 -14.379 1.00 83.62 423 GLY A N 1
ATOM 3391 C CA . GLY A 1 423 ? -18.349 -0.168 -14.728 1.00 83.62 423 GLY A CA 1
ATOM 3392 C C . GLY A 1 423 ? -19.234 -1.185 -13.995 1.00 83.62 423 GLY A C 1
ATOM 3393 O O . GLY A 1 423 ? -18.927 -2.369 -14.019 1.00 83.62 423 GLY A O 1
ATOM 3394 N N . GLY A 1 424 ? -20.318 -0.751 -13.336 1.00 86.31 424 GLY A N 1
ATOM 3395 C CA . GLY A 1 424 ? -21.252 -1.659 -12.651 1.00 86.31 424 GLY A CA 1
ATOM 3396 C C . GLY A 1 424 ? -20.706 -2.262 -11.351 1.00 86.31 424 GLY A C 1
ATOM 3397 O O . GLY A 1 424 ? -21.283 -3.211 -10.821 1.00 86.31 424 GLY A O 1
ATOM 3398 N N . LEU A 1 425 ? -19.603 -1.718 -10.831 1.00 92.19 425 LEU A N 1
ATOM 3399 C CA . LEU A 1 425 ? -19.001 -2.156 -9.577 1.00 92.19 425 LEU A CA 1
ATOM 3400 C C . LEU A 1 425 ? -19.895 -1.785 -8.388 1.00 92.19 425 LEU A C 1
ATOM 3402 O O . LEU A 1 425 ? -20.511 -0.716 -8.348 1.00 92.19 425 LEU A O 1
ATOM 3406 N N . SER A 1 426 ? -19.952 -2.681 -7.407 1.00 93.44 426 SER A N 1
ATOM 3407 C CA . SER A 1 426 ? -20.721 -2.482 -6.178 1.00 93.44 426 SER A CA 1
ATOM 3408 C C . SER A 1 426 ? -19.830 -1.944 -5.071 1.00 93.44 426 SER A C 1
ATOM 3410 O O . SER A 1 426 ? -18.636 -2.221 -5.025 1.00 93.44 426 SER A O 1
ATOM 3412 N N . TRP A 1 427 ? -20.405 -1.189 -4.142 1.00 96.56 427 TRP A N 1
ATOM 3413 C CA . TRP A 1 427 ? -19.670 -0.816 -2.942 1.00 96.56 427 TRP A CA 1
ATOM 3414 C C . TRP A 1 427 ? -19.424 -2.032 -2.054 1.00 96.56 427 TRP A C 1
ATOM 3416 O O . TRP A 1 427 ? -20.284 -2.899 -1.900 1.00 96.56 427 TRP A O 1
ATOM 3426 N N . THR A 1 428 ? -18.252 -2.052 -1.433 1.00 95.69 428 THR A N 1
ATOM 3427 C CA . THR A 1 428 ? -17.879 -3.014 -0.401 1.00 95.69 428 THR A CA 1
ATOM 3428 C C . THR A 1 428 ? -17.578 -2.265 0.893 1.00 95.69 428 THR A C 1
ATOM 3430 O O . THR A 1 428 ? -17.281 -1.065 0.884 1.00 95.69 428 THR A O 1
ATOM 3433 N N . ALA A 1 429 ? -17.604 -2.974 2.020 1.00 95.69 429 ALA A N 1
ATOM 3434 C CA . ALA A 1 429 ? -17.224 -2.391 3.303 1.00 95.69 429 ALA A CA 1
ATOM 3435 C C . ALA A 1 429 ? -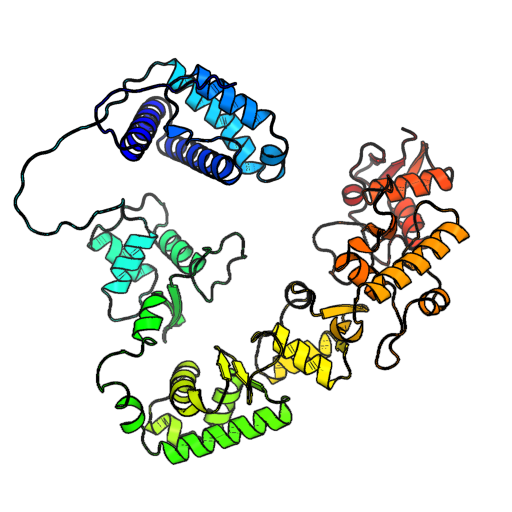15.771 -1.877 3.291 1.00 95.69 429 ALA A C 1
ATOM 3437 O O . ALA A 1 429 ? -15.486 -0.809 3.833 1.00 95.69 429 ALA A O 1
ATOM 3438 N N . LEU A 1 430 ? -14.867 -2.597 2.615 1.00 95.81 430 LEU A N 1
ATOM 3439 C CA . LEU A 1 430 ? -13.460 -2.214 2.515 1.00 95.81 430 LEU A CA 1
ATOM 3440 C C . LEU A 1 430 ? -13.268 -0.972 1.636 1.00 95.81 430 LEU A C 1
ATOM 3442 O O . LEU A 1 430 ? -12.507 -0.078 2.000 1.00 95.81 430 LEU A O 1
ATOM 3446 N N . LEU A 1 431 ? -14.024 -0.857 0.540 1.00 96.94 431 LEU A N 1
ATOM 3447 C CA . LEU A 1 431 ? -14.009 0.343 -0.291 1.00 96.94 431 LEU A CA 1
ATOM 3448 C C . LEU A 1 431 ? -14.552 1.566 0.459 1.00 96.94 431 LEU A C 1
ATOM 3450 O O . LEU A 1 431 ? -14.008 2.666 0.332 1.00 96.94 431 LEU A O 1
ATOM 3454 N N . LEU A 1 432 ? -15.613 1.389 1.252 1.00 97.62 432 LEU A N 1
ATOM 3455 C CA . LEU A 1 432 ? -16.132 2.452 2.110 1.00 97.62 432 LEU A CA 1
ATOM 3456 C C . LEU A 1 432 ? -15.074 2.896 3.130 1.00 97.62 432 LEU A C 1
ATOM 3458 O O . LEU A 1 432 ? -14.822 4.091 3.257 1.00 97.62 432 LEU A O 1
ATOM 3462 N N . GLN A 1 433 ? -14.410 1.952 3.800 1.00 96.56 433 GLN A N 1
ATOM 3463 C CA . GLN A 1 433 ? -13.301 2.241 4.714 1.00 96.56 433 GLN A CA 1
ATOM 3464 C C . GLN A 1 433 ? -12.187 3.048 4.037 1.00 96.56 433 GLN A C 1
ATOM 3466 O O . GLN A 1 433 ? -11.757 4.072 4.570 1.00 96.56 433 GLN A O 1
ATOM 3471 N N . GLU A 1 434 ? -11.739 2.624 2.857 1.00 96.06 434 GLU A N 1
ATOM 3472 C CA . GLU A 1 434 ? -10.687 3.321 2.111 1.00 96.06 434 GLU A CA 1
ATOM 3473 C C . GLU A 1 434 ? -11.129 4.718 1.660 1.00 96.06 434 GLU A C 1
ATOM 3475 O O . GLU A 1 434 ? -10.350 5.674 1.706 1.00 96.06 434 GLU A O 1
ATOM 3480 N N . THR A 1 435 ? -12.405 4.870 1.311 1.00 96.94 435 THR A N 1
ATOM 3481 C CA . THR A 1 435 ? -12.994 6.167 0.974 1.00 96.94 435 THR A CA 1
ATOM 3482 C C . THR A 1 435 ? -12.960 7.120 2.168 1.00 96.94 435 THR A C 1
ATOM 3484 O O . THR A 1 435 ? -12.534 8.266 2.019 1.00 96.94 435 THR A O 1
ATOM 3487 N N . LEU A 1 436 ? -13.328 6.650 3.365 1.00 96.88 436 LEU A N 1
ATOM 3488 C CA . LEU A 1 436 ? -13.241 7.442 4.598 1.00 96.88 436 LEU A CA 1
ATOM 3489 C C . LEU A 1 436 ? -11.788 7.816 4.936 1.00 96.88 436 LEU A C 1
ATOM 3491 O O . LEU A 1 436 ? -11.526 8.945 5.350 1.00 96.88 436 LEU A O 1
ATOM 3495 N N . ARG A 1 437 ? -10.828 6.912 4.688 1.00 93.62 437 ARG A N 1
ATOM 3496 C CA . ARG A 1 437 ? -9.388 7.176 4.862 1.00 93.62 437 ARG A CA 1
ATOM 3497 C C . ARG A 1 437 ? -8.889 8.296 3.946 1.00 93.62 437 ARG A C 1
ATOM 3499 O O . ARG A 1 437 ? -8.143 9.163 4.396 1.00 93.62 437 ARG A O 1
ATOM 3506 N N . LEU A 1 438 ? -9.279 8.288 2.668 1.00 94.44 438 LEU A N 1
ATOM 3507 C CA . LEU A 1 438 ? -8.840 9.288 1.683 1.00 94.44 438 LEU A CA 1
ATOM 3508 C C . LEU A 1 438 ? -9.629 10.603 1.735 1.00 94.44 438 LEU A C 1
ATOM 3510 O O . LEU A 1 438 ? -9.170 11.616 1.191 1.00 94.44 438 LEU A O 1
ATOM 3514 N N . ARG A 1 439 ? -10.822 10.605 2.340 1.00 95.50 439 ARG A N 1
ATOM 3515 C CA . ARG A 1 439 ? -11.705 11.775 2.445 1.00 95.50 439 ARG A CA 1
ATOM 3516 C C . ARG A 1 439 ? -12.205 11.976 3.883 1.00 95.50 439 ARG A C 1
ATOM 3518 O O . ARG A 1 439 ? -13.399 11.822 4.140 1.00 95.50 439 ARG A O 1
ATOM 3525 N N . PRO A 1 440 ? -11.339 12.441 4.807 1.00 93.00 440 PRO A N 1
ATOM 3526 C CA . PRO A 1 440 ? -11.735 12.727 6.192 1.00 93.00 440 PRO A CA 1
ATOM 3527 C C . PRO A 1 440 ? -12.892 13.734 6.325 1.00 93.00 440 PRO A C 1
ATOM 3529 O O . PRO A 1 440 ? -13.617 13.723 7.318 1.00 93.00 440 PRO A O 1
ATOM 3532 N N . GLY A 1 441 ? -13.095 14.585 5.308 1.00 95.00 441 GLY A N 1
ATOM 3533 C CA . GLY A 1 441 ? -14.196 15.551 5.234 1.00 95.00 441 GLY A CA 1
ATOM 3534 C C . GLY A 1 441 ? -15.599 14.939 5.128 1.00 95.00 441 GLY A C 1
ATOM 3535 O O . GLY A 1 441 ? -16.570 15.667 5.291 1.00 95.00 441 GLY A O 1
ATOM 3536 N N . ILE A 1 442 ? -15.731 13.622 4.907 1.00 97.25 442 ILE A N 1
ATOM 3537 C CA . ILE A 1 442 ? -17.030 12.922 4.929 1.00 97.25 442 ILE A CA 1
ATOM 3538 C C . ILE A 1 442 ? -17.678 12.967 6.326 1.00 97.25 442 ILE A C 1
ATOM 3540 O O . ILE A 1 442 ? -18.896 12.820 6.432 1.00 97.25 442 ILE A O 1
ATOM 3544 N N . GLY A 1 443 ? -16.895 13.217 7.383 1.00 96.88 443 GLY A N 1
ATOM 3545 C CA . GLY A 1 443 ? -17.398 13.374 8.754 1.00 96.88 443 GLY A CA 1
ATOM 3546 C C . GLY A 1 443 ? -17.387 12.088 9.582 1.00 96.88 443 GLY A C 1
ATOM 3547 O O . GLY A 1 443 ? -17.853 12.093 10.715 1.00 96.88 443 GLY A O 1
ATOM 3548 N N . TYR A 1 444 ? -16.830 11.003 9.046 1.00 98.12 444 TYR A N 1
ATOM 3549 C CA . TYR A 1 444 ? -16.758 9.701 9.705 1.00 98.12 444 TYR A CA 1
ATOM 3550 C C . TYR A 1 444 ? -15.344 9.129 9.631 1.00 98.12 444 TYR A C 1
ATOM 3552 O O . TYR A 1 444 ? -14.617 9.366 8.663 1.00 98.12 444 TYR A O 1
ATOM 3560 N N . ARG A 1 445 ? -14.985 8.319 10.629 1.00 97.00 445 ARG A N 1
ATOM 3561 C CA . ARG A 1 445 ? -13.721 7.576 10.690 1.00 97.00 445 ARG A CA 1
ATOM 3562 C C . ARG A 1 445 ? -13.961 6.105 11.003 1.00 97.00 445 ARG A C 1
ATOM 3564 O O . ARG A 1 445 ? -14.998 5.734 11.548 1.00 97.00 445 ARG A O 1
ATOM 3571 N N . VAL A 1 446 ? -12.961 5.283 10.703 1.00 96.50 446 VAL A N 1
ATOM 3572 C CA . VAL A 1 446 ? -12.951 3.855 11.031 1.00 96.50 446 VAL A CA 1
ATOM 3573 C C . VAL A 1 446 ? -12.092 3.615 12.271 1.00 96.50 446 VAL A C 1
ATOM 3575 O O . VAL A 1 446 ? -10.969 4.112 12.363 1.00 96.50 446 VAL A O 1
ATOM 3578 N N . ILE A 1 447 ? -12.619 2.844 13.217 1.00 96.00 447 ILE A N 1
ATOM 3579 C CA . ILE A 1 447 ? -11.900 2.329 14.381 1.00 96.00 447 ILE A CA 1
ATOM 3580 C C . ILE A 1 447 ? -11.388 0.934 14.043 1.00 96.00 447 ILE A C 1
ATOM 3582 O O . ILE A 1 447 ? -12.168 0.023 13.777 1.00 96.00 447 ILE A O 1
ATOM 3586 N N . PHE A 1 448 ? -10.071 0.764 14.057 1.00 93.69 448 PHE A N 1
ATOM 3587 C CA . PHE A 1 448 ? -9.410 -0.511 13.785 1.00 93.69 448 PHE A CA 1
ATOM 3588 C C . PHE A 1 448 ? -9.178 -1.298 15.073 1.00 93.69 448 PHE A C 1
ATOM 3590 O O . PHE A 1 448 ? -8.916 -0.696 16.111 1.00 93.69 448 PHE A O 1
ATOM 3597 N N . SER A 1 449 ? -9.220 -2.631 14.993 1.00 86.56 449 SER A N 1
ATOM 3598 C CA . SER A 1 449 ? -8.994 -3.533 16.130 1.00 86.56 449 SER A CA 1
ATOM 3599 C C . SER A 1 449 ? -7.546 -3.518 16.669 1.00 86.56 449 SER A C 1
ATOM 3601 O O . SER A 1 449 ? -7.327 -3.841 17.835 1.00 86.56 449 SER A O 1
ATOM 3603 N N . GLY A 1 450 ? -6.559 -3.066 15.877 1.00 71.62 450 GLY A N 1
ATOM 3604 C CA . GLY A 1 450 ? -5.126 -2.974 16.247 1.00 71.62 450 GLY A CA 1
ATOM 3605 C C . GLY A 1 450 ? -4.404 -4.331 16.147 1.00 71.62 450 GLY A C 1
ATOM 3606 O O . GLY A 1 450 ? -5.049 -5.367 16.114 1.00 71.62 450 GLY A O 1
ATOM 3607 N N . LEU A 1 451 ? -3.081 -4.520 16.069 1.00 67.25 451 LEU A N 1
ATOM 3608 C CA . LEU A 1 451 ? -1.839 -3.757 16.291 1.00 67.25 451 LEU A CA 1
ATOM 3609 C C . LEU A 1 451 ? -1.153 -3.326 14.973 1.00 67.25 451 LEU A C 1
ATOM 3611 O O . LEU A 1 451 ? -1.592 -3.712 13.890 1.00 67.25 451 LEU A O 1
ATOM 3615 N N . ASP A 1 452 ? -0.007 -2.635 15.076 1.00 59.09 452 ASP A N 1
ATOM 3616 C CA . ASP A 1 452 ? 0.961 -2.510 13.973 1.00 59.09 452 ASP A CA 1
ATOM 3617 C C . ASP A 1 452 ? 1.273 -3.896 13.374 1.00 59.09 452 ASP A C 1
ATOM 3619 O O . ASP A 1 452 ? 1.643 -4.827 14.095 1.00 59.09 452 ASP A O 1
ATOM 3623 N N . GLY A 1 453 ? 1.124 -4.034 12.053 1.00 59.69 453 GLY A N 1
ATOM 3624 C CA . GLY A 1 453 ? 1.431 -5.267 11.317 1.00 59.69 453 GLY A CA 1
ATOM 3625 C C . GLY A 1 453 ? 0.230 -6.112 10.880 1.00 59.69 453 GLY A C 1
ATOM 3626 O O . GLY A 1 453 ? 0.442 -7.153 10.260 1.00 59.69 453 GLY A O 1
ATOM 3627 N N . GLN A 1 454 ? -1.014 -5.690 11.145 1.00 70.81 454 GLN A N 1
ATOM 3628 C CA . GLN A 1 454 ? -2.171 -6.263 10.443 1.00 70.81 454 GLN A CA 1
ATOM 3629 C C . GLN A 1 454 ? -2.056 -6.042 8.927 1.00 70.81 454 GLN A C 1
ATOM 3631 O O . GLN A 1 454 ? -1.452 -5.069 8.463 1.00 70.81 454 GLN A O 1
ATOM 3636 N N . ALA A 1 455 ? -2.645 -6.954 8.150 1.00 81.19 455 ALA A N 1
ATOM 3637 C CA . ALA A 1 455 ? -2.720 -6.787 6.707 1.00 81.19 455 ALA A CA 1
ATOM 3638 C C . ALA A 1 455 ? -3.515 -5.511 6.387 1.00 81.19 455 ALA A C 1
ATOM 3640 O O . ALA A 1 455 ? -4.538 -5.239 7.012 1.00 81.19 455 ALA A O 1
ATOM 3641 N N . LEU A 1 456 ? -3.035 -4.708 5.438 1.00 84.38 456 LEU A N 1
ATOM 3642 C CA . LEU A 1 456 ? -3.618 -3.391 5.146 1.00 84.38 456 LEU A CA 1
ATOM 3643 C C . LEU A 1 456 ? -5.036 -3.470 4.556 1.00 84.38 456 LEU A C 1
ATOM 3645 O O . LEU A 1 456 ? -5.751 -2.475 4.556 1.00 84.38 456 LEU A O 1
ATOM 3649 N N . ASP A 1 457 ? -5.429 -4.643 4.064 1.00 87.38 457 ASP A N 1
ATOM 3650 C CA . ASP A 1 457 ? -6.768 -4.981 3.582 1.00 87.38 457 ASP A CA 1
ATOM 3651 C C . ASP A 1 457 ? -7.673 -5.586 4.669 1.00 87.38 457 ASP A C 1
ATOM 3653 O O . ASP A 1 457 ? -8.751 -6.092 4.360 1.00 87.38 457 ASP A O 1
ATOM 3657 N N . THR A 1 458 ? -7.259 -5.528 5.940 1.00 90.06 458 THR A N 1
ATOM 3658 C CA . THR A 1 458 ? -8.109 -5.909 7.076 1.00 90.06 458 THR A CA 1
ATOM 3659 C C . THR A 1 458 ? -9.187 -4.848 7.280 1.00 90.06 458 THR A C 1
ATOM 3661 O O . THR A 1 458 ? -8.915 -3.641 7.302 1.00 90.06 458 THR A O 1
ATOM 3664 N N . LEU A 1 459 ? -10.428 -5.302 7.434 1.00 92.88 459 LEU A N 1
ATOM 3665 C CA . LEU A 1 459 ? -11.546 -4.419 7.714 1.00 92.88 459 LEU A CA 1
ATOM 3666 C C . LEU A 1 459 ? -11.486 -3.944 9.172 1.00 92.88 459 LEU A C 1
ATOM 3668 O O . LEU A 1 459 ? -11.250 -4.733 10.083 1.00 92.88 459 LEU A O 1
ATOM 3672 N N . GLY A 1 460 ? -11.710 -2.654 9.394 1.00 93.62 460 GLY A N 1
ATOM 3673 C CA . GLY A 1 460 ? -11.827 -2.086 10.727 1.00 93.62 460 GLY A CA 1
ATOM 3674 C C . GLY A 1 460 ? -13.051 -2.620 11.471 1.00 93.62 460 GLY A C 1
ATOM 3675 O O . GLY A 1 460 ? -13.983 -3.166 10.883 1.00 93.62 460 GLY A O 1
ATOM 3676 N N . ALA A 1 461 ? -13.053 -2.428 12.786 1.00 95.81 461 ALA A N 1
ATOM 3677 C CA . ALA A 1 461 ? -14.107 -2.918 13.659 1.00 95.81 461 ALA A CA 1
ATOM 3678 C C . ALA A 1 461 ? -15.413 -2.131 13.477 1.00 95.81 461 ALA A C 1
ATOM 3680 O O . ALA A 1 461 ? -16.482 -2.722 13.365 1.00 95.81 461 ALA A O 1
ATOM 3681 N N . ALA A 1 462 ? -15.348 -0.797 13.437 1.00 97.56 462 ALA A N 1
ATOM 3682 C CA . ALA A 1 462 ? -16.548 0.035 13.349 1.00 97.56 462 ALA A CA 1
ATOM 3683 C C . ALA A 1 462 ? -16.310 1.388 12.671 1.00 97.56 462 ALA A C 1
ATOM 3685 O O . ALA A 1 462 ? -15.193 1.905 12.664 1.00 97.56 462 ALA A O 1
ATOM 3686 N N . ILE A 1 463 ? -17.385 1.980 12.152 1.00 98.06 463 ILE A N 1
ATOM 3687 C CA . ILE A 1 463 ? -17.462 3.390 11.759 1.00 98.06 463 ILE A CA 1
ATOM 3688 C C . ILE A 1 463 ? -17.992 4.195 12.943 1.00 98.06 463 ILE A C 1
ATOM 3690 O O . ILE A 1 463 ? -18.946 3.774 13.599 1.00 98.06 463 ILE A O 1
ATOM 3694 N N . VAL A 1 464 ? -17.417 5.374 13.172 1.00 98.19 464 VAL A N 1
ATOM 3695 C CA . VAL A 1 464 ? -17.919 6.366 14.132 1.00 98.19 464 VAL A CA 1
ATOM 3696 C C . VAL A 1 464 ? -17.910 7.771 13.519 1.00 98.19 464 VAL A C 1
ATOM 3698 O O . VAL A 1 464 ? -17.061 8.049 12.662 1.00 98.19 464 VAL A O 1
ATOM 3701 N N . PRO A 1 465 ? -18.813 8.674 13.944 1.00 97.62 465 PRO A N 1
ATOM 3702 C CA . PRO A 1 465 ? -18.724 10.090 13.597 1.00 97.62 465 PRO A CA 1
ATOM 3703 C C . PRO A 1 465 ? -17.406 10.708 14.079 1.00 97.62 465 PRO A C 1
ATOM 3705 O O . PRO A 1 465 ? -16.845 10.291 15.098 1.00 97.62 465 PRO A O 1
ATOM 3708 N N . ASN A 1 466 ? -16.897 11.719 13.376 1.00 95.62 466 ASN A N 1
ATOM 3709 C CA . ASN A 1 466 ? -15.618 12.355 13.709 1.00 95.62 466 ASN A CA 1
ATOM 3710 C C . ASN A 1 466 ? -15.621 13.026 15.096 1.00 95.62 466 ASN A C 1
ATOM 3712 O O . ASN A 1 466 ? -14.601 13.061 15.781 1.00 95.62 466 ASN A O 1
ATOM 3716 N N . GLU A 1 467 ? -16.776 13.486 15.538 1.00 94.12 467 GLU A N 1
ATOM 3717 C CA . GLU A 1 467 ? -17.037 14.099 16.835 1.00 94.12 467 GLU A CA 1
ATOM 3718 C C . GLU A 1 467 ? -17.338 13.088 17.957 1.00 94.12 467 GLU A C 1
ATOM 3720 O O . GLU A 1 467 ? -17.511 13.489 19.105 1.00 94.12 467 GLU A O 1
ATOM 3725 N N . SER A 1 468 ? -17.386 11.785 17.652 1.00 95.88 468 SER A N 1
ATOM 3726 C CA . SER A 1 468 ? -17.642 10.732 18.644 1.00 95.88 468 SER A CA 1
ATOM 3727 C C . SER A 1 468 ? -16.543 10.651 19.708 1.00 95.88 468 SER A C 1
ATOM 3729 O O . SER A 1 468 ? -15.352 10.772 19.397 1.00 95.88 468 SER A O 1
ATOM 3731 N N . ASP A 1 469 ? -16.950 10.341 20.942 1.00 94.56 469 ASP A N 1
ATOM 3732 C CA . ASP A 1 469 ? -16.086 10.031 22.085 1.00 94.56 469 ASP A CA 1
ATOM 3733 C C . ASP A 1 469 ? -15.317 8.705 21.926 1.00 94.56 469 ASP A C 1
ATOM 3735 O O . ASP A 1 469 ? -14.342 8.466 22.638 1.00 94.56 469 ASP A O 1
ATOM 3739 N N . ILE A 1 470 ? -15.707 7.855 20.970 1.00 96.19 470 ILE A N 1
ATOM 3740 C CA . ILE A 1 470 ? -15.053 6.575 20.678 1.00 96.19 470 ILE A CA 1
ATOM 3741 C C . ILE A 1 470 ? -13.794 6.817 19.841 1.00 96.19 470 ILE A C 1
ATOM 3743 O O . ILE A 1 470 ? -13.837 6.851 18.611 1.00 96.19 470 ILE A O 1
ATOM 3747 N N . SER A 1 471 ? -12.647 7.006 20.486 1.00 93.31 471 SER A N 1
ATOM 3748 C CA . SER A 1 471 ? -11.390 7.364 19.812 1.00 93.31 471 SER A CA 1
ATOM 3749 C C . SER A 1 471 ? -10.541 6.160 19.394 1.00 93.31 471 SER A C 1
ATOM 3751 O O . SER A 1 471 ? -9.772 6.248 18.436 1.00 93.31 471 SER A O 1
ATOM 3753 N N . CYS A 1 472 ? -10.682 5.031 20.089 1.00 94.12 472 CYS A N 1
ATOM 3754 C CA . CYS A 1 472 ? -9.873 3.834 19.881 1.00 94.12 472 CYS A CA 1
ATOM 3755 C C . CYS A 1 472 ? -10.681 2.538 20.041 1.00 94.12 472 CYS A C 1
ATOM 3757 O O . CYS A 1 472 ? -11.841 2.546 20.455 1.00 94.12 472 CYS A O 1
ATOM 3759 N N . PHE A 1 473 ? -10.048 1.399 19.746 1.00 95.69 473 PHE A N 1
ATOM 3760 C CA . PHE A 1 473 ? -10.690 0.090 19.885 1.00 95.69 473 PHE A CA 1
ATOM 3761 C C . PHE A 1 473 ? -11.132 -0.216 21.319 1.00 95.69 473 PHE A C 1
ATOM 3763 O O . PHE A 1 473 ? -12.196 -0.791 21.523 1.00 95.69 473 PHE A O 1
ATOM 3770 N N . ALA A 1 474 ? -10.360 0.214 22.321 1.00 95.38 474 ALA A N 1
ATOM 3771 C CA . ALA A 1 474 ? -10.729 0.032 23.722 1.00 95.38 474 ALA A CA 1
ATOM 3772 C C . ALA A 1 474 ? -12.011 0.799 24.091 1.00 95.38 474 ALA A C 1
ATOM 3774 O O . ALA A 1 474 ? -12.844 0.260 24.819 1.00 95.38 474 ALA A O 1
ATOM 3775 N N . ASP A 1 475 ? -12.210 2.006 23.544 1.00 95.81 475 ASP A N 1
ATOM 3776 C CA . ASP A 1 475 ? -13.453 2.768 23.728 1.00 95.81 475 ASP A CA 1
ATOM 3777 C C . ASP A 1 475 ? -14.648 2.032 23.128 1.00 95.81 475 ASP A C 1
ATOM 3779 O O . ASP A 1 475 ? -15.680 1.888 23.782 1.00 95.81 475 ASP A O 1
ATOM 3783 N N . LEU A 1 476 ? -14.477 1.530 21.903 1.00 96.81 476 LEU A N 1
ATOM 3784 C CA . LEU A 1 476 ? -15.506 0.798 21.174 1.00 96.81 476 LEU A CA 1
ATOM 3785 C C . LEU A 1 476 ? -15.929 -0.464 21.935 1.00 96.81 476 LEU A C 1
ATOM 3787 O O . LEU A 1 476 ? -17.115 -0.679 22.179 1.00 96.81 476 LEU A O 1
ATOM 3791 N N . VAL A 1 477 ? -14.956 -1.275 22.358 1.00 96.88 477 VAL A N 1
ATOM 3792 C CA . VAL A 1 477 ? -15.221 -2.509 23.107 1.00 96.88 477 VAL A CA 1
ATOM 3793 C C . VAL A 1 477 ? -15.864 -2.204 24.456 1.00 96.88 477 VAL A C 1
ATOM 3795 O O . VAL A 1 477 ? -16.793 -2.902 24.859 1.00 96.88 477 VAL A O 1
ATOM 3798 N N . HIS A 1 478 ? -15.420 -1.159 25.159 1.00 96.44 478 HIS A N 1
ATOM 3799 C CA . HIS A 1 478 ? -16.018 -0.787 26.441 1.00 96.44 478 HIS A CA 1
ATOM 3800 C C . HIS A 1 478 ? -17.475 -0.340 26.276 1.00 96.44 478 HIS A C 1
ATOM 3802 O O . HIS A 1 478 ? -18.339 -0.818 27.014 1.00 96.44 478 HIS A O 1
ATOM 3808 N N . ARG A 1 479 ? -17.769 0.481 25.255 1.00 95.94 479 ARG A N 1
ATOM 3809 C CA . ARG A 1 479 ? -19.133 0.907 24.902 1.00 95.94 479 ARG A CA 1
ATOM 3810 C C . ARG A 1 479 ? -20.035 -0.287 24.591 1.00 95.94 479 ARG A C 1
ATOM 3812 O O . ARG A 1 479 ? -21.105 -0.406 25.181 1.00 95.94 479 ARG A O 1
ATOM 3819 N N . TYR A 1 480 ? -19.555 -1.226 23.778 1.00 95.88 480 TYR A N 1
ATOM 3820 C CA . TYR A 1 480 ? -20.257 -2.481 23.496 1.00 95.88 480 TYR A CA 1
ATOM 3821 C C . TYR A 1 480 ? -20.556 -3.290 24.770 1.00 95.88 480 TYR A C 1
ATOM 3823 O O . TYR A 1 480 ? -21.671 -3.772 24.984 1.00 95.88 480 TYR A O 1
ATOM 3831 N N . CYS A 1 481 ? -19.575 -3.412 25.668 1.00 96.00 481 CYS A N 1
ATOM 3832 C CA . CYS A 1 481 ? -19.741 -4.141 26.926 1.00 96.00 481 CYS A CA 1
ATOM 3833 C C . CYS A 1 481 ? -20.750 -3.466 27.872 1.00 96.00 481 CYS A C 1
ATOM 3835 O O . CYS A 1 481 ? -21.484 -4.150 28.594 1.00 96.00 481 CYS A O 1
ATOM 3837 N N . GLN A 1 482 ? -20.809 -2.134 27.856 1.00 94.69 482 GLN A N 1
ATOM 3838 C CA . GLN A 1 482 ? -21.807 -1.349 28.577 1.00 94.69 482 GLN A CA 1
ATOM 3839 C C . GLN A 1 482 ? -23.219 -1.618 28.048 1.00 94.69 482 GLN A C 1
ATOM 3841 O O . GLN A 1 482 ? -24.110 -1.954 28.831 1.00 94.69 482 GLN A O 1
ATOM 3846 N N . GLU A 1 483 ? -23.411 -1.550 26.730 1.00 93.19 483 GLU A N 1
ATOM 3847 C CA . GLU A 1 483 ? -24.694 -1.800 26.056 1.00 93.19 483 GLU A CA 1
ATOM 3848 C C . GLU A 1 483 ? -25.209 -3.227 26.308 1.00 93.19 483 GLU A C 1
ATOM 3850 O O . GLU A 1 483 ? -26.402 -3.443 26.534 1.00 93.19 483 GLU A O 1
ATOM 3855 N N . ARG A 1 484 ? -24.301 -4.209 26.368 1.00 93.12 484 ARG A N 1
ATOM 3856 C CA . ARG A 1 484 ? -24.612 -5.617 26.676 1.00 93.12 484 ARG A CA 1
ATOM 3857 C C . ARG A 1 484 ? -24.761 -5.924 28.170 1.00 93.12 484 ARG A C 1
ATOM 3859 O O . ARG A 1 484 ? -25.035 -7.073 28.515 1.00 93.12 484 ARG A O 1
ATOM 3866 N N . LYS A 1 485 ? -24.599 -4.937 29.061 1.00 94.19 485 LYS A N 1
ATOM 3867 C CA . LYS A 1 485 ? -24.659 -5.107 30.528 1.00 94.19 485 LYS A CA 1
ATOM 3868 C C . LYS A 1 485 ? -23.690 -6.186 31.043 1.00 94.19 485 LYS A C 1
ATOM 3870 O O . LYS A 1 485 ? -24.037 -7.003 31.899 1.00 94.19 485 LYS A O 1
ATOM 3875 N N . ILE A 1 486 ? -22.470 -6.208 30.500 1.00 94.88 486 ILE A N 1
ATOM 3876 C CA . ILE A 1 486 ? -21.402 -7.147 30.894 1.00 94.88 486 ILE A CA 1
ATOM 3877 C C . ILE A 1 486 ? -20.212 -6.468 31.584 1.00 94.88 486 ILE A C 1
ATOM 3879 O O . ILE A 1 486 ? -19.213 -7.129 31.866 1.00 94.88 486 ILE A O 1
ATOM 3883 N N . LEU A 1 487 ? -20.319 -5.176 31.907 1.00 94.38 487 LEU A N 1
ATOM 3884 C CA . LEU A 1 487 ? -19.367 -4.508 32.798 1.00 94.38 487 LEU A CA 1
ATOM 3885 C C . LEU A 1 487 ? -19.341 -5.186 34.180 1.00 94.38 487 LEU A C 1
ATOM 3887 O O . LEU A 1 487 ? -20.299 -5.837 34.594 1.00 94.38 487 LEU A O 1
ATOM 3891 N N . GLY A 1 488 ? -18.205 -5.093 34.867 1.00 92.06 488 GLY A N 1
ATOM 3892 C CA . GLY A 1 488 ? -17.948 -5.732 36.159 1.00 92.06 488 GLY A CA 1
ATOM 3893 C C . GLY A 1 488 ? -17.628 -7.230 36.075 1.00 92.06 488 GLY A C 1
ATOM 3894 O O . GLY A 1 488 ? -16.993 -7.770 36.990 1.00 92.06 488 GLY A O 1
ATOM 3895 N N . LYS A 1 489 ? -18.007 -7.906 34.979 1.00 93.25 489 LYS A N 1
ATOM 3896 C CA . LYS A 1 489 ? -17.795 -9.347 34.800 1.00 93.25 489 LYS A CA 1
ATOM 3897 C C . LYS A 1 489 ? -16.317 -9.681 34.601 1.00 93.25 489 LYS A C 1
ATOM 3899 O O . LYS A 1 489 ? -15.577 -8.971 33.917 1.00 93.25 489 LYS A O 1
ATOM 3904 N N . LYS A 1 490 ? -15.912 -10.805 35.194 1.00 95.94 490 LYS A N 1
ATOM 3905 C CA . LYS A 1 490 ? -14.651 -11.493 34.907 1.00 95.94 490 LYS A CA 1
ATOM 3906 C C . LYS A 1 490 ? -14.962 -12.689 34.010 1.00 95.94 490 LYS A C 1
ATOM 3908 O O . LYS A 1 490 ? -15.832 -13.479 34.359 1.00 95.94 490 LYS A O 1
ATOM 3913 N N . MET A 1 491 ? -14.260 -12.808 32.892 1.00 97.44 491 MET A N 1
ATOM 3914 C CA . MET A 1 491 ? -14.454 -13.869 31.898 1.00 97.44 491 MET A CA 1
ATOM 3915 C C . MET A 1 491 ? -13.118 -14.300 31.296 1.00 97.44 491 MET A C 1
ATOM 3917 O O . MET A 1 491 ? -12.090 -13.651 31.529 1.00 97.44 491 MET A O 1
ATOM 3921 N N . ALA A 1 492 ? -13.122 -15.392 30.533 1.00 97.56 492 ALA A N 1
ATOM 3922 C CA . ALA A 1 492 ? -11.946 -15.773 29.762 1.00 97.56 492 ALA A CA 1
ATOM 3923 C C . ALA A 1 492 ? -11.686 -14.742 28.649 1.00 97.56 492 ALA A C 1
ATOM 3925 O O . ALA A 1 492 ? -12.609 -14.222 28.026 1.00 97.56 492 ALA A O 1
ATOM 3926 N N . THR A 1 493 ? -10.421 -14.447 28.360 1.00 96.69 493 THR A N 1
ATOM 3927 C CA . THR A 1 493 ? -10.044 -13.509 27.291 1.00 96.69 493 THR A CA 1
ATOM 3928 C C . THR A 1 493 ? -10.537 -13.988 25.924 1.00 96.69 493 THR A C 1
ATOM 3930 O O . THR A 1 493 ? -11.000 -13.176 25.127 1.00 96.69 493 THR A O 1
ATOM 3933 N N . GLU A 1 494 ? -10.500 -15.299 25.663 1.00 96.56 494 GLU A N 1
ATOM 3934 C CA . GLU A 1 494 ? -11.034 -15.869 24.417 1.00 96.56 494 GLU A CA 1
ATOM 3935 C C . GLU A 1 494 ? -12.568 -15.827 24.361 1.00 96.56 494 GLU A C 1
ATOM 3937 O O . GLU A 1 494 ? -13.134 -15.701 23.278 1.00 96.56 494 GLU A O 1
ATOM 3942 N N . GLU A 1 495 ? -13.250 -15.855 25.510 1.00 96.94 495 GLU A N 1
ATOM 3943 C CA . GLU A 1 495 ? -14.701 -15.643 25.572 1.00 96.94 495 GLU A CA 1
ATOM 3944 C C . GLU A 1 495 ? -15.040 -14.213 25.130 1.00 96.94 495 GLU A C 1
ATOM 3946 O O . GLU A 1 495 ? -15.863 -14.030 24.234 1.00 96.94 495 GLU A O 1
ATOM 3951 N N . LEU A 1 496 ? -14.328 -13.201 25.648 1.00 96.94 496 LEU A N 1
ATOM 3952 C CA . LEU A 1 496 ? -14.480 -11.820 25.178 1.00 96.94 496 LEU A CA 1
ATOM 3953 C C . LEU A 1 496 ? -14.144 -11.688 23.685 1.00 96.94 496 LEU A C 1
ATOM 3955 O O . LEU A 1 496 ? -14.883 -11.040 22.947 1.00 96.94 496 LEU A O 1
ATOM 3959 N N . ARG A 1 497 ? -13.055 -12.310 23.214 1.00 96.50 497 ARG A N 1
ATOM 3960 C CA . ARG A 1 497 ? -12.682 -12.280 21.790 1.00 96.50 497 ARG A CA 1
ATOM 3961 C C . ARG A 1 497 ? -13.769 -12.887 20.905 1.00 96.50 497 ARG A C 1
ATOM 3963 O O . ARG A 1 497 ? -14.078 -12.325 19.857 1.00 96.50 497 ARG A O 1
ATOM 3970 N N . THR A 1 498 ? -14.357 -14.001 21.338 1.00 96.19 498 THR A N 1
ATOM 3971 C CA . THR A 1 498 ? -15.458 -14.670 20.639 1.00 96.19 498 THR A CA 1
ATOM 3972 C C . THR A 1 498 ? -16.675 -13.755 20.561 1.00 96.19 498 THR A C 1
ATOM 3974 O O . THR A 1 498 ? -17.175 -13.538 19.465 1.00 96.19 498 THR A O 1
ATOM 3977 N N . LEU A 1 499 ? -17.060 -13.100 21.665 1.00 96.06 499 LEU A N 1
ATOM 3978 C CA . LEU A 1 499 ? -18.146 -12.112 21.657 1.00 96.06 499 LEU A CA 1
ATOM 3979 C C . LEU A 1 499 ? -17.906 -10.979 20.650 1.00 96.06 499 LEU A C 1
ATOM 3981 O O . LEU A 1 499 ? -18.838 -10.576 19.962 1.00 96.06 499 LEU A O 1
ATOM 3985 N N . LEU A 1 500 ? -16.674 -10.464 20.558 1.00 96.44 500 LEU A N 1
ATOM 3986 C CA . LEU A 1 500 ? -16.310 -9.405 19.606 1.00 96.44 500 LEU A CA 1
ATOM 3987 C C . LEU A 1 500 ? -16.313 -9.892 18.152 1.00 96.44 500 LEU A C 1
ATOM 3989 O O . LEU A 1 500 ? -16.682 -9.140 17.250 1.00 96.44 500 LEU A O 1
ATOM 3993 N N . ARG A 1 501 ? -15.918 -11.145 17.914 1.00 95.12 501 ARG A N 1
ATOM 3994 C CA . ARG A 1 501 ? -15.981 -11.773 16.590 1.00 95.12 501 ARG A CA 1
ATOM 3995 C C . ARG A 1 501 ? -17.423 -11.994 16.145 1.00 95.12 501 ARG A C 1
ATOM 3997 O O . ARG A 1 501 ? -17.755 -11.688 15.007 1.00 95.12 501 ARG A O 1
ATOM 4004 N N . ASP A 1 502 ? -18.273 -12.479 17.043 1.00 93.88 502 ASP A N 1
ATOM 4005 C CA . ASP A 1 502 ? -19.663 -12.822 16.735 1.00 93.88 502 ASP A CA 1
ATOM 4006 C C . ASP A 1 502 ? -20.495 -11.588 16.358 1.00 93.88 502 ASP A C 1
ATOM 4008 O O . ASP A 1 502 ? -21.442 -11.698 15.586 1.00 93.88 502 ASP A O 1
ATOM 4012 N N . VAL A 1 503 ? -20.115 -10.402 16.848 1.00 92.88 503 VAL A N 1
ATOM 4013 C CA . VAL A 1 503 ? -20.729 -9.127 16.439 1.00 92.88 503 VAL A CA 1
ATOM 4014 C C . VAL A 1 503 ? -20.016 -8.439 15.279 1.00 92.88 503 VAL A C 1
ATOM 4016 O O . VAL A 1 503 ? -20.409 -7.343 14.909 1.00 92.88 503 VAL A O 1
ATOM 4019 N N . GLY A 1 504 ? -18.966 -9.042 14.715 1.00 93.06 504 GLY A N 1
ATOM 4020 C CA . GLY A 1 504 ? -18.260 -8.512 13.548 1.00 93.06 504 GLY A CA 1
ATOM 4021 C C . GLY A 1 504 ? -17.224 -7.421 13.841 1.00 93.06 504 GLY A C 1
ATOM 4022 O O . GLY A 1 504 ? -16.745 -6.778 12.910 1.00 93.06 504 GLY A O 1
ATOM 4023 N N . MET A 1 505 ? -16.837 -7.196 15.100 1.00 95.31 505 MET A N 1
ATOM 4024 C CA . MET A 1 505 ? -15.720 -6.292 15.423 1.00 95.31 505 MET A CA 1
ATOM 4025 C C . MET A 1 505 ? -14.350 -6.926 15.145 1.00 95.31 505 MET A C 1
ATOM 4027 O O . MET A 1 505 ? -13.359 -6.206 15.036 1.00 95.31 505 MET A O 1
ATOM 4031 N N . LEU A 1 506 ? -14.292 -8.258 15.049 1.00 94.38 506 LEU A N 1
ATOM 4032 C CA . LEU A 1 506 ? -13.112 -9.059 14.712 1.00 94.38 506 LEU A CA 1
ATOM 4033 C C . LEU A 1 506 ? -13.493 -10.156 13.710 1.00 94.38 506 LEU A C 1
ATOM 4035 O O . LEU A 1 506 ? -14.648 -10.571 13.654 1.00 94.38 506 LEU A O 1
ATOM 4039 N N . GLU A 1 507 ? -12.518 -10.695 12.981 1.00 90.94 507 GLU A N 1
ATOM 4040 C CA . GLU A 1 507 ? -12.697 -11.867 12.117 1.00 90.94 507 GLU A CA 1
ATOM 4041 C C . GLU A 1 507 ? -11.596 -12.914 12.326 1.00 90.94 507 GLU A C 1
ATOM 4043 O O . GLU A 1 507 ? -10.451 -12.606 12.655 1.00 90.94 507 GLU A O 1
ATOM 4048 N N . GLY A 1 508 ? -11.943 -14.191 12.133 1.00 88.62 508 GLY A N 1
ATOM 4049 C CA . GLY A 1 508 ? -10.984 -15.297 12.131 1.00 88.62 508 GLY A CA 1
ATOM 4050 C C . GLY A 1 508 ? -10.049 -15.304 13.348 1.00 88.62 508 GLY A C 1
ATOM 4051 O O . GLY A 1 508 ? -10.495 -15.395 14.499 1.00 88.62 508 GLY A O 1
ATOM 4052 N N . ASN A 1 509 ? -8.745 -15.207 13.071 1.00 89.44 509 ASN A N 1
ATOM 4053 C CA . ASN A 1 509 ? -7.664 -15.241 14.062 1.00 89.44 509 ASN A CA 1
ATOM 4054 C C . ASN A 1 509 ? -7.218 -13.847 14.536 1.00 89.44 509 ASN A C 1
ATOM 4056 O O . ASN A 1 509 ? -6.207 -13.740 15.237 1.00 89.44 509 ASN A O 1
ATOM 4060 N N . GLU A 1 510 ? -7.939 -12.779 14.176 1.00 89.94 510 GLU A N 1
ATOM 4061 C CA . GLU A 1 510 ? -7.636 -11.438 14.669 1.00 89.94 510 GLU A CA 1
ATOM 4062 C C . GLU A 1 510 ? -7.552 -11.437 16.201 1.00 89.94 510 GLU A C 1
ATOM 4064 O O . GLU A 1 510 ? -8.427 -11.953 16.905 1.00 89.94 510 GLU A O 1
ATOM 4069 N N . LEU A 1 511 ? -6.456 -10.867 16.709 1.00 90.50 511 LEU A N 1
ATOM 4070 C CA . LEU A 1 511 ? -6.177 -10.679 18.134 1.00 90.50 511 LEU A CA 1
ATOM 4071 C C . LEU A 1 511 ? -6.153 -11.942 19.013 1.00 90.50 511 LEU A C 1
ATOM 4073 O O . LEU A 1 511 ? -6.083 -11.793 20.233 1.00 90.50 511 LEU A O 1
ATOM 4077 N N . ILE A 1 512 ? -6.103 -13.154 18.446 1.00 90.31 512 ILE A N 1
ATOM 4078 C CA . ILE A 1 512 ? -6.139 -14.427 19.200 1.00 90.31 512 ILE A CA 1
ATOM 4079 C C . ILE A 1 512 ? -5.135 -14.492 20.367 1.00 90.31 512 ILE A C 1
ATOM 4081 O O . ILE A 1 512 ? -5.471 -14.943 21.455 1.00 90.31 512 ILE A O 1
ATOM 4085 N N . TYR A 1 513 ? -3.930 -13.937 20.190 1.00 89.38 513 TYR A N 1
ATOM 4086 C CA . TYR A 1 513 ? -2.908 -13.847 21.247 1.00 89.38 513 TYR A CA 1
ATOM 4087 C C . TYR A 1 513 ? -2.641 -12.419 21.733 1.00 89.38 513 TYR A C 1
ATOM 4089 O O . TYR A 1 513 ? -1.770 -12.196 22.569 1.00 89.38 513 TYR A O 1
ATOM 4097 N N . ASN A 1 514 ? -3.343 -11.425 21.188 1.00 91.75 514 ASN A N 1
ATOM 4098 C CA . ASN A 1 514 ? -2.971 -10.015 21.316 1.00 91.75 514 ASN A CA 1
ATOM 4099 C C . ASN A 1 514 ? -4.117 -9.105 21.780 1.00 91.75 514 ASN A C 1
ATOM 4101 O O . ASN A 1 514 ? -3.904 -7.896 21.873 1.00 91.75 514 ASN A O 1
ATOM 4105 N N . LEU A 1 515 ? -5.291 -9.647 22.127 1.00 93.56 515 LEU A N 1
ATOM 4106 C CA . LEU A 1 515 ? -6.428 -8.845 22.596 1.00 93.56 515 LEU A CA 1
ATOM 4107 C C . LEU A 1 515 ? -6.056 -7.940 23.783 1.00 93.56 515 LEU A C 1
ATOM 4109 O O . LEU A 1 515 ? -6.407 -6.766 23.798 1.00 93.56 515 LEU A O 1
ATOM 4113 N N . HIS A 1 516 ? -5.243 -8.439 24.717 1.00 93.56 516 HIS A N 1
ATOM 4114 C CA . HIS A 1 516 ? -4.731 -7.663 25.853 1.00 93.56 516 HIS A CA 1
ATOM 4115 C C . HIS A 1 516 ? -3.860 -6.458 25.459 1.00 93.56 516 HIS A C 1
ATOM 4117 O O . HIS A 1 516 ? -3.780 -5.481 26.200 1.00 93.56 516 HIS A O 1
ATOM 4123 N N . LYS A 1 517 ? -3.198 -6.504 24.296 1.00 93.44 517 LYS A N 1
ATOM 4124 C CA . LYS A 1 517 ? -2.410 -5.377 23.776 1.00 93.44 517 LYS A CA 1
ATOM 4125 C C . LYS A 1 517 ? -3.298 -4.360 23.069 1.00 93.44 517 LYS A C 1
ATOM 4127 O O . LYS A 1 517 ? -3.071 -3.165 23.219 1.00 93.44 517 LYS A O 1
ATOM 4132 N N . ALA A 1 518 ? -4.293 -4.837 22.322 1.00 92.19 518 ALA A N 1
ATOM 4133 C CA . ALA A 1 518 ? -5.282 -3.997 21.650 1.00 92.19 518 ALA A CA 1
ATOM 4134 C C . ALA A 1 518 ? -6.195 -3.259 22.645 1.00 92.19 518 ALA A C 1
ATOM 4136 O O . ALA A 1 518 ? -6.557 -2.109 22.421 1.00 92.19 518 ALA A O 1
ATOM 4137 N N . LEU A 1 519 ? -6.504 -3.898 23.777 1.00 94.00 519 LEU A N 1
ATOM 4138 C CA . LEU A 1 519 ? -7.292 -3.347 24.882 1.00 94.00 519 LEU A CA 1
ATOM 4139 C C . LEU A 1 519 ? -6.414 -2.896 26.054 1.00 94.00 519 LEU A C 1
ATOM 4141 O O . LEU A 1 519 ? -6.814 -3.008 27.212 1.00 94.00 519 LEU A O 1
ATOM 4145 N N . LYS A 1 520 ? -5.197 -2.413 25.775 1.00 89.94 520 LYS A N 1
ATOM 4146 C CA . LYS A 1 520 ? -4.287 -1.906 26.807 1.00 89.94 520 LYS A CA 1
ATOM 4147 C C . LYS A 1 520 ? -4.780 -0.556 27.337 1.00 89.94 520 LYS A C 1
ATOM 4149 O O . LYS A 1 520 ? -4.271 0.500 26.971 1.00 89.94 520 LYS A O 1
ATOM 4154 N N . ASP A 1 521 ? -5.766 -0.623 28.214 1.00 93.00 521 ASP A N 1
ATOM 4155 C CA . ASP A 1 521 ? -6.503 0.505 28.763 1.00 93.00 521 ASP A CA 1
ATOM 4156 C C . ASP A 1 521 ? -6.924 0.189 30.206 1.00 93.00 521 ASP A C 1
ATOM 4158 O O . ASP A 1 521 ? -7.103 -0.973 30.573 1.00 93.00 521 ASP A O 1
ATOM 4162 N N . TYR A 1 522 ? -7.057 1.219 31.043 1.00 93.06 522 TYR A N 1
ATOM 4163 C CA . TYR A 1 522 ? -7.361 1.059 32.466 1.00 93.06 522 TYR A CA 1
ATOM 4164 C C . TYR A 1 522 ? -8.721 0.392 32.721 1.00 93.06 522 TYR A C 1
ATOM 4166 O O . TYR A 1 522 ? -8.893 -0.219 33.770 1.00 93.06 522 TYR A O 1
ATOM 4174 N N . ARG A 1 523 ? -9.655 0.443 31.761 1.00 95.62 523 ARG A N 1
ATOM 4175 C CA . ARG A 1 523 ? -10.980 -0.195 31.841 1.00 95.62 523 ARG A CA 1
ATOM 4176 C C . ARG A 1 523 ? -10.942 -1.720 31.698 1.00 95.62 523 ARG A C 1
ATOM 4178 O O . ARG A 1 523 ? -11.957 -2.372 31.943 1.00 95.62 523 ARG A O 1
ATOM 4185 N N . PHE A 1 524 ? -9.802 -2.306 31.325 1.00 96.31 524 PHE A N 1
ATOM 4186 C CA . PHE A 1 524 ? -9.641 -3.750 31.152 1.00 96.31 524 PHE A CA 1
ATOM 4187 C C . PHE A 1 524 ? -8.496 -4.279 32.019 1.00 96.31 524 PHE A C 1
ATOM 4189 O O . PHE A 1 524 ? -7.322 -3.994 31.790 1.00 96.31 524 PHE A O 1
ATOM 4196 N N . ALA A 1 525 ? -8.830 -5.106 33.009 1.00 96.44 525 ALA A N 1
ATOM 4197 C CA . ALA A 1 525 ? -7.848 -5.748 33.875 1.00 96.44 525 ALA A CA 1
ATOM 4198 C C . ALA A 1 525 ? -7.589 -7.188 33.414 1.00 96.44 525 ALA A C 1
ATOM 4200 O O . ALA A 1 525 ? -8.391 -8.090 33.674 1.00 96.44 525 ALA A O 1
ATOM 4201 N N . PHE A 1 526 ? -6.458 -7.402 32.741 1.00 96.31 526 PHE A N 1
ATOM 4202 C CA . PHE A 1 526 ? -5.990 -8.728 32.338 1.00 96.31 526 PHE A CA 1
ATOM 4203 C C . PHE A 1 526 ? -5.227 -9.411 33.482 1.00 96.31 526 PHE A C 1
ATOM 4205 O O . PHE A 1 526 ? -4.385 -8.802 34.139 1.00 96.31 526 PHE A O 1
ATOM 4212 N N . THR A 1 527 ? -5.536 -10.683 33.734 1.00 94.56 527 THR A N 1
ATOM 4213 C CA . THR A 1 527 ? -4.940 -11.521 34.791 1.00 94.56 527 THR A CA 1
ATOM 4214 C C . THR A 1 527 ? -4.649 -12.920 34.250 1.00 94.56 527 THR A C 1
ATOM 4216 O O . THR A 1 527 ? -5.053 -13.232 33.129 1.00 94.56 527 THR A O 1
ATOM 4219 N N . ASP A 1 528 ? -3.950 -13.748 35.033 1.00 94.12 528 ASP A N 1
ATOM 4220 C CA . ASP A 1 528 ? -3.637 -15.142 34.676 1.00 94.12 528 ASP A CA 1
ATOM 4221 C C . ASP A 1 528 ? -2.930 -15.246 33.313 1.00 94.12 528 ASP A C 1
ATOM 4223 O O . ASP A 1 528 ? -3.467 -15.781 32.352 1.00 94.12 528 ASP A O 1
ATOM 4227 N N . GLU A 1 529 ? -1.768 -14.594 33.184 1.00 93.38 529 GLU A N 1
ATOM 4228 C CA . GLU A 1 529 ? -1.008 -14.532 31.919 1.00 93.38 529 GLU A CA 1
ATOM 4229 C C . GLU A 1 529 ? -1.823 -13.985 30.726 1.00 93.38 529 GLU A C 1
ATOM 4231 O O . GLU A 1 529 ? -1.604 -14.354 29.574 1.00 93.38 529 GLU A O 1
ATOM 4236 N N . ASN A 1 530 ? -2.761 -13.071 30.996 1.00 94.56 530 ASN A N 1
ATOM 4237 C CA . ASN A 1 530 ? -3.730 -12.516 30.042 1.00 94.56 530 ASN A CA 1
ATOM 4238 C C . ASN A 1 530 ? -4.816 -13.495 29.566 1.00 94.56 530 ASN A C 1
ATOM 4240 O O . ASN A 1 530 ? -5.520 -13.184 28.603 1.00 94.56 530 ASN A O 1
ATOM 4244 N N . ARG A 1 531 ? -5.000 -14.644 30.227 1.00 95.06 531 ARG A N 1
ATOM 4245 C CA . ARG A 1 531 ? -6.073 -15.608 29.922 1.00 95.06 531 ARG A CA 1
ATOM 4246 C C . ARG A 1 531 ? -7.429 -15.186 30.469 1.00 95.06 531 ARG A C 1
ATOM 4248 O O . ARG A 1 531 ? -8.448 -15.634 29.954 1.00 95.06 531 ARG A O 1
ATOM 4255 N N . MET A 1 532 ? -7.448 -14.314 31.475 1.00 97.12 532 MET A N 1
ATOM 4256 C CA . MET A 1 532 ? -8.669 -13.796 32.088 1.00 97.12 532 MET A CA 1
ATOM 4257 C C . MET A 1 532 ? -8.722 -12.276 31.976 1.00 97.12 532 MET A C 1
ATOM 4259 O O . MET A 1 532 ? -7.715 -11.601 32.192 1.00 97.12 532 MET A O 1
ATOM 4263 N N . VAL A 1 533 ? -9.912 -11.727 31.746 1.00 97.31 533 VAL A N 1
ATOM 4264 C CA . VAL A 1 533 ? -10.158 -10.282 31.692 1.00 97.31 533 VAL A CA 1
ATOM 4265 C C . VAL A 1 533 ? -11.316 -9.905 32.609 1.00 97.31 533 VAL A C 1
ATOM 4267 O O . VAL A 1 533 ? -12.347 -10.578 32.641 1.00 97.31 533 VAL A O 1
ATOM 4270 N N . LYS A 1 534 ? -11.146 -8.827 33.380 1.00 96.88 534 LYS A N 1
ATOM 4271 C CA . LYS A 1 534 ? -12.230 -8.150 34.098 1.00 96.88 534 LYS A CA 1
ATOM 4272 C C . LYS A 1 534 ? -12.482 -6.791 33.454 1.00 96.88 534 LYS A C 1
ATOM 4274 O O . LYS A 1 534 ? -11.559 -5.986 33.342 1.00 96.88 534 LYS A O 1
ATOM 4279 N N . ILE A 1 535 ? -13.727 -6.546 33.061 1.00 96.31 535 ILE A N 1
ATOM 4280 C CA . ILE A 1 535 ? -14.150 -5.291 32.430 1.00 96.31 535 ILE A CA 1
ATOM 4281 C C . ILE A 1 535 ? -14.636 -4.358 33.538 1.00 96.31 535 ILE A C 1
ATOM 4283 O O . ILE A 1 535 ? -15.541 -4.718 34.288 1.00 96.31 535 ILE A O 1
ATOM 4287 N N . LEU A 1 536 ? -14.017 -3.195 33.702 1.00 93.31 536 LEU A N 1
ATOM 4288 C CA . LEU A 1 536 ? -14.311 -2.289 34.811 1.00 93.31 536 LEU A CA 1
ATOM 4289 C C . LEU A 1 536 ? -15.476 -1.347 34.476 1.00 93.31 536 LEU A C 1
ATOM 4291 O O . LEU A 1 536 ? -15.668 -0.934 33.333 1.00 93.31 536 LEU A O 1
ATOM 4295 N N . GLU A 1 537 ? -16.265 -1.012 35.498 1.00 86.50 537 GLU A N 1
ATOM 4296 C CA . GLU A 1 537 ? -17.412 -0.099 35.381 1.00 86.50 537 GLU A CA 1
ATOM 4297 C C . GLU A 1 537 ? -17.004 1.378 35.302 1.00 86.50 537 GLU A C 1
ATOM 4299 O O . GLU A 1 537 ? -17.811 2.209 34.886 1.00 86.50 537 GLU A O 1
ATOM 4304 N N . ARG A 1 538 ? -15.773 1.708 35.713 1.00 64.81 538 ARG A N 1
ATOM 4305 C CA . ARG A 1 538 ? -15.205 3.057 35.676 1.00 64.81 538 ARG A CA 1
ATOM 4306 C C . ARG A 1 538 ? -13.769 3.026 35.206 1.00 64.81 538 ARG A C 1
ATOM 4308 O O . ARG A 1 538 ? -12.986 2.234 35.779 1.00 64.81 538 ARG A O 1
#

Foldseek 3Di:
DDDDPDPDPDDDPQPLVLQLVLLLVLLLVVVVVPDDNVVSVLLSVLLVVLQVVCCVVVLDVDGPSNDLALVVLVVSLVSLVPDPCNCPVCVPSSVSCNVSSVVSSVVSVVVTDRDRDDDDDDDDDDDPDDDDLQDLVNLLVVQQVPDPDFAALVRSVVVCVVVVSDDDPDPCVSVVSVLVLLLQEPPHPDDPVSHDPHRFKYWDQDPVRGITMHTPCVVVVVVDDDPDDDDPVPPLVPQPPSVVLVVQLVVQQVVCCVVLVQKAFLVSSVVSCVVRPVVSCVSRVVPDSVSVVSSCCVVCVVQWDDDPGIIGRDDDPADPDLLSSVQSVCVVVVFKDFLVRQCVSCVVNVHDRDDPCVNPVVVQWFDQAVRMIGGPVQQPLDPVLLQQVLVLVVVVCVVVVDQKAFLQPPDQVSQVSHDQTPPRDTHDSRNVQSSCVVCVVSQKHFAALDDPPPDPNDHAGIIGGPPGPQPYNLSVLLVVCVVVVNAQDKDFLVVSVVVSVVSNNDDDCPCVPNSCVSNVDPQWDADDNSRMIHGHPD

Sequence (538 aa):
MATDHNIKLHSADISTSCLINAVRVSFGTWLSGNKSKHETALILSSLDSASEQMLKRKIIDCSLWEITNPAVFIEVYNKARDNKLFRVMDKKCYLSFMRDGRVFLKFLKSKPAIQIDNASKNISPLDEQQTTPLTIKDAVVTVLTESSQALTANEIYDEIVKRRLYTFGAQNPVNVVRNIIESACDNSTYSEQNRASVPYFHFEVNEAGKRVYCLLNDIQKYHQQPVNTNVYSSSLSNIVDLEEGKAGIREILEAHFQTLYGYSNISILWNAAQDTLPLFLNDNAINTADQLWRLTYNAFENEYVMSYPHIWKAQPNYPQSYVGVIINLARQLGGTVTREQIDDYFTRIKQRSPINATVIRQGLLMFYASKHFILTEIVELTNERCAAITKSLNKLFACENVSYIVLRDIASKWFSSLPTIKGGLSWTALLLQETLRLRPGIGYRVIFSGLDGQALDTLGAAIVPNESDISCFADLVHRYCQERKILGKKMATEELRTLLRDVGMLEGNELIYNLHKALKDYRFAFTDENRMVKILER

Radius of gyration: 31.38 Å; chains: 1; bounding box: 83×64×76 Å

Secondary structure (DSSP, 8-state):
----------S----HHHHHHHHHHHHHHHHHTTS-HHHHHHHHHHHHHHHHHHHHTTS-SS-GGG---HHHHHHHHHHHHH-HHHHHHTHHHHHHHHHHHHHHHHHHHT--------------SS---------HHHHHHHHHHT-SS-EEHHHHHHHHHHTT-----SSSHHHHHHHHHHHTBTT--S-TTSS-SS--EEEEE-TTS-EEEEEHHHHTTTT---SSSS-TTSSGGGSTTHHHHHHHHHHHHHHHHHHTTTEEEHHHHHHHHHHH-HHHHHHTT--SHHHHHHHHHHHHTTTSEEETTEEESS--SS-SSHHHHHHHHHHHTTTEEEHHHHHHHHHHTT-PPPPHHHHHTTSSEEEEETTEEEEHHHHT--HHHHHHHHHHHHHHHHHHT-S-EEGGGS-GGGGGGSPPPGGGPPP-HHHHHHHHHH-GGGSEEEEP---TTS-TTPPPSEEEETT-S--SHHHHHHHHHHHTT-TT-EEEHHHHHHHHHHTTSS-TTTTTTTHHHHT-STTEEEETTTTEEEE---

pLDDT: mean 82.46, std 18.8, range [24.44, 98.44]